Protein 4Z96 (pdb70)

Foldseek 3Di:
DVDDPCLVQKFKEWEAEQVQQFFAFAPARHDPVPGDTDMDIGGQQAFLLVVLVVCCVVVVHDSQFKAKFWFDADPLGYTFTADDDSPPRGVGGDCVVQVNDGVTYIYIGGPPVVCVVVVDGDDDADNPFKAKEWEWEADQVVLGIGGQGIDIDGQQDQQVVCQVSNQVSVPHDSVFDKWKWKCDDQLDTGTQPDRRGGNNVSDPPDHYRTYIYMYTPDPVQVVGPASDVSSSRNCVNFWAWEFEAAQVDPVGPGDIDIDGQAAWLVRVLCRVCVVVVHDSQQKWWFQAAEDVDDGHHTDADVGGHGVNVSCVNYDPVDHHYIYMHGHPDGNVQVVQWDWAWAWEQAQLRDTDIDTFTFGQQAFQLRRQVSVLVPDDRDPPWDSAKWKFWDALQWTQDTDDRRHTPNPDDPDPRIHMYMYHDGRVPDDDDLKDKFKEWEAADDPRRTDDHIDIDIDPWAQVLVVLVVVCVSVVDDDLSVVKWKWKDDDVDIDTDDNPDGTPHPPFAPPPPDGDDTIHMYIHDDD/DVPDDDDD

Structure (mmCIF, N/CA/C/O backbone):
data_4Z96
#
_entry.id   4Z96
#
_cell.length_a   124.044
_cell.length_b   124.044
_cell.length_c   153.014
_cell.angle_alpha   90.00
_cell.angle_beta   90.00
_cell.angle_gamma   120.00
#
_symmetry.space_group_name_H-M   'P 32 2 1'
#
loop_
_entity.id
_entity.type
_entity.pdbx_description
1 polymer 'Ubiquitin carboxyl-terminal hydrolase 7'
2 polymer 'DNA (cytosine-5)-methyltransferase 1'
#
loop_
_atom_site.group_PDB
_atom_site.id
_atom_site.type_symbol
_atom_site.label_atom_id
_atom_site.label_alt_id
_atom_site.label_comp_id
_atom_site.label_asym_id
_atom_site.label_entity_id
_atom_site.label_seq_id
_atom_site.pdbx_PDB_ins_code
_atom_site.Cartn_x
_atom_site.Cartn_y
_atom_site.Cartn_z
_atom_site.occupancy
_atom_site.B_iso_or_equiv
_atom_site.auth_seq_id
_atom_site.auth_comp_id
_atom_site.auth_asym_id
_atom_site.auth_atom_id
_atom_site.pdbx_PDB_model_num
ATOM 1 N N . GLY A 1 2 ? -40.293 -78.598 -35.863 1.00 148.21 555 GLY A N 1
ATOM 2 C CA . GLY A 1 2 ? -39.226 -77.866 -35.200 1.00 147.56 555 GLY A CA 1
ATOM 3 C C . GLY A 1 2 ? -39.592 -77.337 -33.817 1.00 145.84 555 GLY A C 1
ATOM 4 O O . GLY A 1 2 ? -40.455 -77.910 -33.143 1.00 140.05 555 GLY A O 1
ATOM 5 N N . PRO A 1 3 ? -38.918 -76.254 -33.373 1.00 141.16 556 PRO A N 1
ATOM 6 C CA . PRO A 1 3 ? -37.794 -75.656 -34.100 1.00 133.94 556 PRO A CA 1
ATOM 7 C C . PRO A 1 3 ? -36.550 -76.522 -33.929 1.00 138.60 556 PRO A C 1
ATOM 8 O O . PRO A 1 3 ? -35.963 -76.987 -34.919 1.00 141.90 556 PRO A O 1
ATOM 12 N N . LEU A 1 4 ? -36.189 -76.752 -32.670 1.00 140.99 557 LEU A N 1
ATOM 13 C CA . LEU A 1 4 ? -35.127 -77.668 -32.286 1.00 128.24 557 LEU A CA 1
ATOM 14 C C . LEU A 1 4 ? -35.436 -79.117 -32.685 1.00 125.33 557 LEU A C 1
ATOM 15 O O . LEU A 1 4 ? -36.521 -79.643 -32.392 1.00 123.68 557 LEU A O 1
ATOM 20 N N . GLY A 1 5 ? -34.467 -79.745 -33.355 1.00 119.44 558 GLY A N 1
ATOM 21 C CA . GLY A 1 5 ? -34.613 -81.089 -33.897 1.00 115.21 558 GLY A CA 1
ATOM 22 C C . GLY A 1 5 ? -34.291 -82.188 -32.899 1.00 108.12 558 GLY A C 1
ATOM 23 O O . GLY A 1 5 ? -33.476 -81.998 -31.988 1.00 100.16 558 GLY A O 1
ATOM 24 N N . SER A 1 6 ? -34.929 -83.344 -33.083 1.00 103.26 559 SER A N 1
ATOM 25 C CA . SER A 1 6 ? -34.889 -84.418 -32.095 1.00 101.90 559 SER A CA 1
ATOM 26 C C . SER A 1 6 ? -33.478 -84.935 -31.810 1.00 103.69 559 SER A C 1
ATOM 27 O O . SER A 1 6 ? -33.176 -85.356 -30.690 1.00 104.95 559 SER A O 1
ATOM 30 N N . GLU A 1 7 ? -32.615 -84.904 -32.819 1.00 103.72 560 GLU A N 1
ATOM 31 C CA . GLU A 1 7 ? -31.262 -85.424 -32.656 1.00 99.67 560 GLU A CA 1
ATOM 32 C C . GLU A 1 7 ? -30.254 -84.327 -32.305 1.00 94.80 560 GLU A C 1
ATOM 33 O O . GLU A 1 7 ? -29.057 -84.595 -32.242 1.00 90.48 560 GLU A O 1
ATOM 39 N N . ALA A 1 8 ? -30.731 -83.106 -32.061 1.00 95.32 561 ALA A N 1
ATOM 40 C CA . ALA A 1 8 ? -29.840 -81.963 -31.830 1.00 89.14 561 ALA A CA 1
ATOM 41 C C . ALA A 1 8 ? -28.947 -82.139 -30.608 1.00 99.26 561 ALA A C 1
ATOM 42 O O . ALA A 1 8 ? -27.817 -81.647 -30.586 1.00 96.86 561 ALA A O 1
ATOM 44 N N . HIS A 1 9 ? -29.455 -82.828 -29.586 1.00 102.70 562 HIS A N 1
ATOM 45 C CA . HIS A 1 9 ? -28.687 -83.015 -28.358 1.00 94.23 562 HIS A CA 1
ATOM 46 C C . HIS A 1 9 ? -27.457 -83.891 -28.595 1.00 97.29 562 HIS A C 1
ATOM 47 O O . HIS A 1 9 ? -26.491 -83.840 -27.831 1.00 103.03 562 HIS A O 1
ATOM 54 N N . LEU A 1 10 ? -27.490 -84.694 -29.654 1.00 93.98 563 LEU A N 1
ATOM 55 C CA . LEU A 1 10 ? -26.390 -85.604 -29.949 1.00 96.61 563 LEU A CA 1
ATOM 56 C C . LEU A 1 10 ? -25.146 -84.857 -30.373 1.00 102.48 563 LEU A C 1
ATOM 57 O O . LEU A 1 10 ? -24.069 -85.443 -30.494 1.00 111.18 563 LEU A O 1
ATOM 62 N N . TYR A 1 11 ? -25.306 -83.564 -30.617 1.00 100.62 564 TYR A N 1
ATOM 63 C CA . TYR A 1 11 ? -24.287 -82.796 -31.304 1.00 91.21 564 TYR A CA 1
ATOM 64 C C . TYR A 1 11 ? -23.660 -81.749 -30.402 1.00 82.56 564 TYR A C 1
ATOM 65 O O . TYR A 1 11 ? -24.326 -81.209 -29.524 1.00 80.76 564 TYR A O 1
ATOM 74 N N . MET A 1 12 ? -22.377 -81.472 -30.622 1.00 73.78 565 MET A N 1
ATOM 75 C CA . MET A 1 12 ? -21.693 -80.389 -29.913 1.00 86.87 565 MET A CA 1
ATOM 76 C C . MET A 1 12 ? -21.037 -79.524 -30.959 1.00 81.47 565 MET A C 1
ATOM 77 O O . MET A 1 12 ? -20.989 -79.899 -32.130 1.00 93.88 565 MET A O 1
ATOM 82 N N . GLN A 1 13 ? -20.533 -78.368 -30.547 1.00 80.11 566 GLN A N 1
ATOM 83 C CA . GLN A 1 13 ? -19.898 -77.451 -31.494 1.00 77.46 566 GLN A CA 1
ATOM 84 C C . GLN A 1 13 ? -18.394 -77.279 -31.265 1.00 74.06 566 GLN A C 1
ATOM 85 O O . GLN A 1 13 ? -17.917 -77.116 -30.145 1.00 77.35 566 GLN A O 1
ATOM 91 N N . VAL A 1 14 ? -17.630 -77.344 -32.333 1.00 62.98 567 VAL A N 1
ATOM 92 C CA . VAL A 1 14 ? -16.201 -77.221 -32.163 1.00 72.73 567 VAL A CA 1
ATOM 93 C C . VAL A 1 14 ? -15.707 -76.081 -32.998 1.00 74.68 567 VAL A C 1
ATOM 94 O O . VAL A 1 14 ? -15.870 -76.064 -34.217 1.00 82.68 567 VAL A O 1
ATOM 98 N N . GLN A 1 15 ? -15.144 -75.097 -32.319 1.00 71.88 568 GLN A N 1
ATOM 99 C CA . GLN A 1 15 ? -14.668 -73.904 -32.994 1.00 76.79 568 GLN A CA 1
ATOM 100 C C . GLN A 1 15 ? -13.177 -74.061 -33.269 1.00 69.62 568 GLN A C 1
ATOM 101 O O . GLN A 1 15 ? -12.354 -74.124 -32.353 1.00 71.97 568 GLN A O 1
ATOM 107 N N . ILE A 1 16 ? -12.830 -74.198 -34.536 1.00 61.30 569 ILE A N 1
ATOM 108 C CA . ILE A 1 16 ? -11.425 -74.257 -34.892 1.00 70.81 569 ILE A CA 1
ATOM 109 C C . ILE A 1 16 ? -10.899 -72.844 -35.097 1.00 72.35 569 ILE A C 1
ATOM 110 O O . ILE A 1 16 ? -11.604 -72.003 -35.660 1.00 83.20 569 ILE A O 1
ATOM 115 N N . VAL A 1 17 ? -9.693 -72.568 -34.598 1.00 65.04 570 VAL A N 1
ATOM 116 C CA . VAL A 1 17 ? -9.066 -71.259 -34.795 1.00 78.52 570 VAL A CA 1
ATOM 117 C C . VAL A 1 17 ? -7.647 -71.408 -35.339 1.00 72.64 570 VAL A C 1
ATOM 118 O O . VAL A 1 17 ? -6.796 -72.039 -34.709 1.00 69.51 570 VAL A O 1
ATOM 122 N N . ALA A 1 18 ? -7.405 -70.847 -36.525 1.00 68.28 571 ALA A N 1
ATOM 123 C CA . ALA A 1 18 ? -6.086 -70.964 -37.184 1.00 71.39 571 ALA A CA 1
ATOM 124 C C . ALA A 1 18 ? -5.138 -69.902 -36.659 1.00 74.38 571 ALA A C 1
ATOM 125 O O . ALA A 1 18 ? -5.571 -68.873 -36.108 1.00 71.38 571 ALA A O 1
ATOM 127 N N . GLU A 1 19 ? -3.844 -70.138 -36.838 1.00 75.17 572 GLU A N 1
ATOM 128 C CA . GLU A 1 19 ? -2.852 -69.232 -36.266 1.00 75.81 572 GLU A CA 1
ATOM 129 C C . GLU A 1 19 ? -2.926 -67.788 -36.800 1.00 71.69 572 GLU A C 1
ATOM 130 O O . GLU A 1 19 ? -2.596 -66.847 -36.085 1.00 75.54 572 GLU A O 1
ATOM 136 N N . ASP A 1 20 ? -3.384 -67.590 -38.028 1.00 72.29 573 ASP A N 1
ATOM 137 C CA . ASP A 1 20 ? -3.521 -66.216 -38.534 1.00 67.92 573 ASP A CA 1
ATOM 138 C C . ASP A 1 20 ? -4.441 -65.335 -37.678 1.00 79.09 573 ASP A C 1
ATOM 139 O O . ASP A 1 20 ? -4.354 -64.115 -37.767 1.00 93.60 573 ASP A O 1
ATOM 144 N N . GLN A 1 21 ? -5.309 -65.925 -36.847 1.00 70.61 574 GLN A N 1
ATOM 145 C CA . GLN A 1 21 ? -6.196 -65.101 -36.022 1.00 65.89 574 GLN A CA 1
ATOM 146 C C . GLN A 1 21 ? -5.429 -64.439 -34.892 1.00 71.71 574 GLN A C 1
ATOM 147 O O . GLN A 1 21 ? -5.943 -63.543 -34.206 1.00 69.62 574 GLN A O 1
ATOM 153 N N . PHE A 1 22 ? -4.205 -64.909 -34.691 1.00 79.10 575 PHE A N 1
ATOM 154 C CA . PHE A 1 22 ? -3.380 -64.456 -33.587 1.00 83.98 575 PHE A CA 1
ATOM 155 C C . PHE A 1 22 ? -2.638 -63.213 -33.986 1.00 86.91 575 PHE A C 1
ATOM 156 O O . PHE A 1 22 ? -2.167 -62.479 -33.125 1.00 97.84 575 PHE A O 1
ATOM 164 N N . CYS A 1 23 ? -2.525 -62.986 -35.293 1.00 77.50 576 CYS A N 1
ATOM 165 C CA . CYS A 1 23 ? -1.761 -61.840 -35.796 1.00 90.36 576 CYS A CA 1
ATOM 166 C C . CYS A 1 23 ? -2.513 -60.536 -35.594 1.00 95.59 576 CYS A C 1
ATOM 167 O O . CYS A 1 23 ? -3.708 -60.442 -35.922 1.00 89.96 576 CYS A O 1
ATOM 170 N N . GLY A 1 24 ? -1.800 -59.541 -35.063 1.00 90.30 577 GLY A N 1
ATOM 171 C CA . GLY A 1 24 ? -2.342 -58.212 -34.893 1.00 80.39 577 GLY A CA 1
ATOM 172 C C . GLY A 1 24 ? -3.276 -58.081 -33.704 1.00 81.15 577 GLY A C 1
ATOM 173 O O . GLY A 1 24 ? -3.837 -57.007 -33.459 1.00 94.84 577 GLY A O 1
ATOM 174 N N . HIS A 1 25 ? -3.468 -59.161 -32.960 1.00 68.42 578 HIS A N 1
ATOM 175 C CA . HIS A 1 25 ? -4.200 -59.031 -31.704 1.00 77.25 578 HIS A CA 1
ATOM 176 C C . HIS A 1 25 ? -3.431 -58.079 -30.771 1.00 82.65 578 HIS A C 1
ATOM 177 O O . HIS A 1 25 ? -2.227 -58.221 -30.601 1.00 95.60 578 HIS A O 1
ATOM 184 N N . GLN A 1 26 ? -4.099 -57.094 -30.184 1.00 77.98 579 GLN A N 1
ATOM 185 C CA . GLN A 1 26 ? -3.378 -56.170 -29.288 1.00 84.62 579 GLN A CA 1
ATOM 186 C C . GLN A 1 26 ? -3.531 -56.444 -27.788 1.00 85.73 579 GLN A C 1
ATOM 187 O O . GLN A 1 26 ? -3.021 -55.675 -26.973 1.00 85.74 579 GLN A O 1
ATOM 193 N N . GLY A 1 27 ? -4.226 -57.519 -27.416 1.00 75.29 580 GLY A N 1
ATOM 194 C CA . GLY A 1 27 ? -4.540 -57.743 -26.021 1.00 73.61 580 GLY A CA 1
ATOM 195 C C . GLY A 1 27 ? -3.713 -58.820 -25.367 1.00 75.79 580 GLY A C 1
ATOM 196 O O . GLY A 1 27 ? -2.687 -59.228 -25.901 1.00 68.02 580 GLY A O 1
ATOM 197 N N . ASN A 1 28 ? -4.155 -59.263 -24.192 1.00 82.10 581 ASN A N 1
ATOM 198 C CA . ASN A 1 28 ? -3.597 -60.461 -23.561 1.00 71.49 581 ASN A CA 1
ATOM 199 C C . ASN A 1 28 ? -4.119 -61.730 -24.250 1.00 71.02 581 ASN A C 1
ATOM 200 O O . ASN A 1 28 ? -5.049 -61.663 -25.051 1.00 78.05 581 ASN A O 1
ATOM 205 N N . ASP A 1 29 ? -3.514 -62.879 -23.948 1.00 78.75 582 ASP A N 1
ATOM 206 C CA . ASP A 1 29 ? -3.751 -64.151 -24.673 1.00 71.56 582 ASP A CA 1
ATOM 207 C C . ASP A 1 29 ? -3.578 -63.996 -26.187 1.00 72.52 582 ASP A C 1
ATOM 208 O O . ASP A 1 29 ? -2.972 -63.028 -26.641 1.00 78.00 582 ASP A O 1
ATOM 213 N N . MET A 1 30 ? -4.131 -64.937 -26.956 1.00 71.95 583 MET A N 1
ATOM 214 C CA . MET A 1 30 ? -3.865 -65.022 -28.395 1.00 66.59 583 MET A CA 1
ATOM 215 C C . MET A 1 30 ? -4.781 -64.201 -29.285 1.00 77.58 583 MET A C 1
ATOM 216 O O . MET A 1 30 ? -4.366 -63.730 -30.368 1.00 85.75 583 MET A O 1
ATOM 221 N N . TYR A 1 31 ? -6.024 -64.048 -28.841 1.00 68.21 584 TYR A N 1
ATOM 222 C CA . TYR A 1 31 ? -7.025 -63.363 -29.636 1.00 65.68 584 TYR A CA 1
ATOM 223 C C . TYR A 1 31 ? -8.094 -62.830 -28.755 1.00 65.57 584 TYR A C 1
ATOM 224 O O . TYR A 1 31 ? -8.193 -63.235 -27.622 1.00 72.99 584 TYR A O 1
ATOM 233 N N . ASP A 1 32 ? -8.888 -61.904 -29.272 1.00 76.26 585 ASP A N 1
ATOM 234 C CA . ASP A 1 32 ? -10.054 -61.443 -28.545 1.00 76.59 585 ASP A CA 1
ATOM 235 C C . ASP A 1 32 ? -11.254 -62.310 -28.918 1.00 78.91 585 ASP A C 1
ATOM 236 O O . ASP A 1 32 ? -11.501 -62.570 -30.092 1.00 85.70 585 ASP A O 1
ATOM 241 N N . GLU A 1 33 ? -12.022 -62.744 -27.929 1.00 81.25 586 GLU A N 1
ATOM 242 C CA . GLU A 1 33 ? -13.050 -63.737 -28.222 1.00 79.50 586 GLU A CA 1
ATOM 243 C C . GLU A 1 33 ? -14.159 -63.179 -29.108 1.00 87.09 586 GLU A C 1
ATOM 244 O O . GLU A 1 33 ? -14.799 -63.917 -29.854 1.00 96.83 586 GLU A O 1
ATOM 250 N N . GLU A 1 34 ? -14.366 -61.871 -29.054 1.00 91.20 587 GLU A N 1
ATOM 251 C CA . GLU A 1 34 ? -15.486 -61.274 -29.779 1.00 101.42 587 GLU A CA 1
ATOM 252 C C . GLU A 1 34 ? -15.045 -60.654 -31.098 1.00 96.72 587 GLU A C 1
ATOM 253 O O . GLU A 1 34 ? -15.756 -59.833 -31.678 1.00 100.42 587 GLU A O 1
ATOM 259 N N . LYS A 1 35 ? -13.880 -61.070 -31.586 1.00 90.92 588 LYS A N 1
ATOM 260 C CA . LYS A 1 35 ? -13.438 -60.636 -32.907 1.00 81.42 588 LYS A CA 1
ATOM 261 C C . LYS A 1 35 ? -12.944 -61.815 -33.729 1.00 83.16 588 LYS A C 1
ATOM 262 O O . LYS A 1 35 ? -13.015 -61.774 -34.951 1.00 93.46 588 LYS A O 1
ATOM 268 N N . VAL A 1 36 ? -12.448 -62.860 -33.063 1.00 77.62 589 VAL A N 1
ATOM 269 C CA . VAL A 1 36 ? -11.810 -63.988 -33.757 1.00 70.41 589 VAL A CA 1
ATOM 270 C C . VAL A 1 36 ? -12.759 -64.692 -34.726 1.00 76.00 589 VAL A C 1
ATOM 271 O O . VAL A 1 36 ? -13.933 -64.900 -34.432 1.00 83.77 589 VAL A O 1
ATOM 275 N N . LYS A 1 37 ? -12.247 -65.027 -35.900 1.00 80.13 590 LYS A N 1
ATOM 276 C CA . LYS A 1 37 ? -13.033 -65.734 -36.902 1.00 83.25 590 LYS A CA 1
ATOM 277 C C . LYS A 1 37 ? -12.722 -67.230 -36.801 1.00 80.96 590 LYS A C 1
ATOM 278 O O . LYS A 1 37 ? -11.571 -67.653 -36.938 1.00 79.10 590 LYS A O 1
ATOM 280 N N . TYR A 1 38 ? -13.746 -68.024 -36.517 1.00 76.41 591 TYR A N 1
ATOM 281 C CA . TYR A 1 38 ? -13.579 -69.469 -36.372 1.00 66.70 591 TYR A CA 1
ATOM 282 C C . TYR A 1 38 ? -14.012 -70.236 -37.600 1.00 65.28 591 TYR A C 1
ATOM 283 O O . TYR A 1 38 ? -14.783 -69.740 -38.416 1.00 83.32 591 TYR A O 1
ATOM 292 N N . THR A 1 39 ? -13.544 -71.466 -37.711 1.00 67.97 592 THR A N 1
ATOM 293 C CA . THR A 1 39 ? -14.201 -72.437 -38.568 1.00 70.43 592 THR A CA 1
ATOM 294 C C . THR A 1 39 ? -15.023 -73.332 -37.664 1.00 73.08 592 THR A C 1
ATOM 295 O O . THR A 1 39 ? -14.463 -74.137 -36.912 1.00 75.20 592 THR A O 1
ATOM 299 N N . VAL A 1 40 ? -16.341 -73.192 -37.710 1.00 72.20 593 VAL A N 1
ATOM 300 C CA . VAL A 1 40 ? -17.185 -73.963 -36.802 1.00 78.51 593 VAL A CA 1
ATOM 301 C C . VAL A 1 40 ? -17.567 -75.353 -37.324 1.00 78.42 593 VAL A C 1
ATOM 302 O O . VAL A 1 40 ? -18.078 -75.499 -38.434 1.00 77.17 593 VAL A O 1
ATOM 306 N N . PHE A 1 41 ? -17.334 -76.378 -36.515 1.00 75.56 594 PHE A N 1
ATOM 307 C CA . PHE A 1 41 ? -17.803 -77.715 -36.872 1.00 80.51 594 PHE A CA 1
ATOM 308 C C . PHE A 1 41 ? -18.934 -78.159 -35.954 1.00 79.16 594 PHE A C 1
ATOM 309 O O . PHE A 1 41 ? -18.904 -77.895 -34.752 1.00 85.39 594 PHE A O 1
ATOM 317 N N . LYS A 1 42 ? -19.939 -78.814 -36.524 1.00 74.58 595 LYS A N 1
ATOM 318 C CA . LYS A 1 42 ? -20.970 -79.476 -35.720 1.00 86.11 595 LYS A CA 1
ATOM 319 C C . LYS A 1 42 ? -20.656 -80.971 -35.707 1.00 86.41 595 LYS A C 1
ATOM 320 O O . LYS A 1 42 ? -20.833 -81.668 -36.717 1.00 81.89 595 LYS A O 1
ATOM 326 N N . VAL A 1 43 ? -20.147 -81.457 -34.583 1.00 76.29 596 VAL A N 1
ATOM 327 C CA . VAL A 1 43 ? -19.685 -82.833 -34.527 1.00 84.27 596 VAL A CA 1
ATOM 328 C C . VAL A 1 43 ? -20.546 -83.639 -33.566 1.00 88.44 596 VAL A C 1
ATOM 329 O O . VAL A 1 43 ? -21.221 -83.087 -32.680 1.00 86.79 596 VAL A O 1
ATOM 333 N N . LEU A 1 44 ? -20.556 -84.948 -33.764 1.00 90.32 597 LEU A N 1
ATOM 334 C CA . LEU A 1 44 ? -21.311 -85.802 -32.870 1.00 91.22 597 LEU A CA 1
ATOM 335 C C . LEU A 1 44 ? -20.549 -85.902 -31.567 1.00 87.90 597 LEU A C 1
ATOM 336 O O . LEU A 1 44 ? -19.400 -86.354 -31.545 1.00 75.34 597 LEU A O 1
ATOM 341 N N . LYS A 1 45 ? -21.192 -85.440 -30.498 1.00 92.36 598 LYS A N 1
ATOM 342 C CA . LYS A 1 45 ? -20.735 -85.634 -29.121 1.00 85.14 598 LYS A CA 1
ATOM 343 C C . LYS A 1 45 ? -20.034 -86.969 -28.869 1.00 79.42 598 LYS A C 1
ATOM 344 O O . LYS A 1 45 ? -18.900 -87.000 -28.409 1.00 85.42 598 LYS A O 1
ATOM 350 N N . ASN A 1 46 ? -20.688 -88.075 -29.199 1.00 85.96 599 ASN A N 1
ATOM 351 C CA . ASN A 1 46 ? -20.141 -89.393 -28.852 1.00 95.67 599 ASN A CA 1
ATOM 352 C C . ASN A 1 46 ? -19.069 -89.888 -29.844 1.00 89.09 599 ASN A C 1
ATOM 353 O O . ASN A 1 46 ? -18.502 -90.971 -29.673 1.00 93.70 599 ASN A O 1
ATOM 358 N N . SER A 1 47 ? -18.785 -89.091 -30.870 1.00 84.19 600 SER A N 1
ATOM 359 C CA . SER A 1 47 ? -17.846 -89.503 -31.910 1.00 78.47 600 SER A CA 1
ATOM 360 C C . SER A 1 47 ? -16.426 -89.299 -31.440 1.00 86.40 600 SER A C 1
ATOM 361 O O . SER A 1 47 ? -16.207 -88.699 -30.395 1.00 101.28 600 SER A O 1
ATOM 364 N N . SER A 1 48 ? -15.459 -89.760 -32.225 1.00 83.86 601 SER A N 1
ATOM 365 C CA . SER A 1 48 ? -14.072 -89.808 -31.763 1.00 84.81 601 SER A CA 1
ATOM 366 C C . SER A 1 48 ? -13.145 -88.753 -32.346 1.00 91.07 601 SER A C 1
ATOM 367 O O . SER A 1 48 ? -13.438 -88.130 -33.365 1.00 102.78 601 SER A O 1
ATOM 370 N N . LEU A 1 49 ? -12.004 -88.592 -31.690 1.00 90.46 602 LEU A N 1
ATOM 371 C CA . LEU A 1 49 ? -11.008 -87.616 -32.091 1.00 90.94 602 LEU A CA 1
ATOM 372 C C . LEU A 1 49 ? -10.451 -87.950 -33.464 1.00 91.82 602 LEU A C 1
ATOM 373 O O . LEU A 1 49 ? -10.312 -87.077 -34.317 1.00 84.10 602 LEU A O 1
ATOM 378 N N . ALA A 1 50 ? -10.119 -89.220 -33.670 1.00 90.78 603 ALA A N 1
ATOM 379 C CA . ALA A 1 50 ? -9.552 -89.633 -34.939 1.00 80.71 603 ALA A CA 1
ATOM 380 C C . ALA A 1 50 ? -10.573 -89.362 -36.011 1.00 87.68 603 ALA A C 1
ATOM 381 O O . ALA A 1 50 ? -10.227 -88.901 -37.097 1.00 100.76 603 ALA A O 1
ATOM 383 N N . GLU A 1 51 ? -11.837 -89.640 -35.696 1.00 77.84 604 GLU A N 1
ATOM 384 C CA . GLU A 1 51 ? -12.913 -89.353 -36.629 1.00 87.18 604 GLU A CA 1
ATOM 385 C C . GLU A 1 51 ? -12.856 -87.859 -36.989 1.00 92.92 604 GLU A C 1
ATOM 386 O O . GLU A 1 51 ? -12.730 -87.490 -38.174 1.00 88.08 604 GLU A O 1
ATOM 392 N N . PHE A 1 52 ? -12.911 -87.005 -35.963 1.00 86.16 605 PHE A N 1
ATOM 393 C CA . PHE A 1 52 ? -12.987 -85.567 -36.198 1.00 80.82 605 PHE A CA 1
ATOM 394 C C . PHE A 1 52 ? -11.762 -85.044 -36.949 1.00 84.71 605 PHE A C 1
ATOM 395 O O . PHE A 1 52 ? -11.868 -84.128 -37.769 1.00 92.16 605 PHE A O 1
ATOM 403 N N . VAL A 1 53 ? -10.608 -85.637 -36.680 1.00 69.39 606 VAL A N 1
ATOM 404 C CA . VAL A 1 53 ? -9.377 -85.150 -37.259 1.00 75.71 606 VAL A CA 1
ATOM 405 C C . VAL A 1 53 ? -9.345 -85.417 -38.758 1.00 83.17 606 VAL A C 1
ATOM 406 O O . VAL A 1 53 ? -8.928 -84.546 -39.528 1.00 91.05 606 VAL A O 1
ATOM 410 N N . GLN A 1 54 ? -9.814 -86.586 -39.192 1.00 74.02 607 GLN A N 1
ATOM 411 C CA . GLN A 1 54 ? -9.842 -86.841 -40.630 1.00 82.67 607 GLN A CA 1
ATOM 412 C C . GLN A 1 54 ? -10.842 -85.922 -41.313 1.00 90.61 607 GLN A C 1
ATOM 413 O O . GLN A 1 54 ? -10.528 -85.272 -42.316 1.00 94.37 607 GLN A O 1
ATOM 419 N N . SER A 1 55 ? -12.043 -85.880 -40.749 1.00 86.18 608 SER A N 1
ATOM 420 C CA . SER A 1 55 ? -13.089 -84.995 -41.217 1.00 81.49 608 SER A CA 1
ATOM 421 C C . SER A 1 55 ? -12.546 -83.578 -41.389 1.00 91.29 608 SER A C 1
ATOM 422 O O . SER A 1 55 ? -12.711 -82.961 -42.439 1.00 97.22 608 SER A O 1
ATOM 425 N N . LEU A 1 56 ? -11.867 -83.087 -40.358 1.00 88.73 609 LEU A N 1
ATOM 426 C CA . LEU A 1 56 ? -11.224 -81.783 -40.401 1.00 84.28 609 LEU A CA 1
ATOM 427 C C . LEU A 1 56 ? -10.243 -81.674 -41.542 1.00 81.34 609 LEU A C 1
ATOM 428 O O . LEU A 1 56 ? -10.352 -80.797 -42.390 1.00 86.63 609 LEU A O 1
ATOM 433 N N . SER A 1 57 ? -9.265 -82.570 -41.519 1.00 83.06 610 SER A N 1
ATOM 434 C CA . SER A 1 57 ? -8.234 -82.664 -42.543 1.00 87.32 610 SER A CA 1
ATOM 435 C C . SER A 1 57 ? -8.798 -82.485 -43.958 1.00 94.76 610 SER A C 1
ATOM 436 O O . SER A 1 57 ? -8.265 -81.715 -44.761 1.00 89.06 610 SER A O 1
ATOM 439 N N . GLN A 1 58 ? -9.893 -83.189 -44.239 1.00 95.75 611 GLN A N 1
ATOM 440 C CA . GLN A 1 58 ? -10.523 -83.159 -45.552 1.00 94.11 611 GLN A CA 1
ATOM 441 C C . GLN A 1 58 ? -11.108 -81.780 -45.830 1.00 86.66 611 GLN A C 1
ATOM 442 O O . GLN A 1 58 ? -10.898 -81.207 -46.905 1.00 93.09 611 GLN A O 1
ATOM 448 N N . THR A 1 59 ? -11.843 -81.255 -44.855 1.00 74.60 612 THR A N 1
ATOM 449 C CA . THR A 1 59 ? -12.526 -79.985 -45.019 1.00 75.54 612 THR A CA 1
ATOM 450 C C . THR A 1 59 ? -11.543 -78.831 -45.192 1.00 83.24 612 THR A C 1
ATOM 451 O O . THR A 1 59 ? -11.688 -78.027 -46.113 1.00 90.61 612 THR A O 1
ATOM 455 N N . MET A 1 60 ? -10.537 -78.783 -44.324 1.00 76.87 613 MET A N 1
ATOM 456 C CA . MET A 1 60 ? -9.522 -77.735 -44.330 1.00 79.04 613 MET A CA 1
ATOM 457 C C . MET A 1 60 ? -8.525 -77.823 -45.475 1.00 84.87 613 MET A C 1
ATOM 458 O O . MET A 1 60 ? -7.909 -76.823 -45.829 1.00 104.94 613 MET A O 1
ATOM 463 N N . GLY A 1 61 ? -8.345 -79.008 -46.044 1.00 80.64 614 GLY A N 1
ATOM 464 C CA . GLY A 1 61 ? -7.437 -79.166 -47.169 1.00 81.12 614 GLY A CA 1
ATOM 465 C C . GLY A 1 61 ? -6.025 -79.518 -46.745 1.00 90.36 614 GLY A C 1
ATOM 466 O O . GLY A 1 61 ? -5.059 -79.203 -47.428 1.00 97.35 614 GLY A O 1
ATOM 467 N N . PHE A 1 62 ? -5.907 -80.196 -45.611 1.00 92.91 615 PHE A N 1
ATOM 468 C CA . PHE A 1 62 ? -4.607 -80.590 -45.090 1.00 88.17 615 PHE A CA 1
ATOM 469 C C . PHE A 1 62 ? -4.495 -82.086 -44.907 1.00 86.74 615 PHE A C 1
ATOM 470 O O . PHE A 1 62 ? -5.463 -82.734 -44.519 1.00 98.52 615 PHE A O 1
ATOM 478 N N . PRO A 1 63 ? -3.311 -82.645 -45.178 1.00 90.78 616 PRO A N 1
ATOM 479 C CA . PRO A 1 63 ? -3.014 -84.034 -44.792 1.00 90.67 616 PRO A CA 1
ATOM 480 C C . PRO A 1 63 ? -2.939 -84.087 -43.284 1.00 84.69 616 PRO A C 1
ATOM 481 O O . PRO A 1 63 ? -2.610 -83.068 -42.680 1.00 95.98 616 PRO A O 1
ATOM 485 N N . GLN A 1 64 ? -3.242 -85.222 -42.674 1.00 81.77 617 GLN A N 1
ATOM 486 C CA . GLN A 1 64 ? -3.318 -85.257 -41.219 1.00 93.12 617 GLN A CA 1
ATOM 487 C C . GLN A 1 64 ? -1.925 -85.174 -40.601 1.00 110.04 617 GLN A C 1
ATOM 488 O O . GLN A 1 64 ? -1.756 -84.669 -39.481 1.00 113.93 617 GLN A O 1
ATOM 494 N N . ASP A 1 65 ? -0.924 -85.645 -41.343 1.00 105.69 618 ASP A N 1
ATOM 495 C CA . ASP A 1 65 ? 0.443 -85.612 -40.848 1.00 107.67 618 ASP A CA 1
ATOM 496 C C . ASP A 1 65 ? 1.090 -84.229 -40.992 1.00 100.53 618 ASP A C 1
ATOM 497 O O . ASP A 1 65 ? 2.309 -84.102 -40.880 1.00 117.51 618 ASP A O 1
ATOM 502 N N . GLN A 1 66 ? 0.298 -83.191 -41.237 1.00 86.18 619 GLN A N 1
ATOM 503 C CA . GLN A 1 66 ? 0.841 -81.844 -41.111 1.00 92.38 619 GLN A CA 1
ATOM 504 C C . GLN A 1 66 ? -0.153 -80.870 -40.471 1.00 94.33 619 GLN A C 1
ATOM 505 O O . GLN A 1 66 ? -0.147 -79.674 -40.759 1.00 101.33 619 GLN A O 1
ATOM 511 N N . ILE A 1 67 ? -0.991 -81.393 -39.581 1.00 84.51 620 ILE A N 1
ATOM 512 C CA . ILE A 1 67 ? -1.720 -80.567 -38.635 1.00 84.08 620 ILE A CA 1
ATOM 513 C C . ILE A 1 67 ? -1.573 -81.145 -37.222 1.00 84.30 620 ILE A C 1
ATOM 514 O O . ILE A 1 67 ? -1.292 -82.336 -37.057 1.00 91.84 620 ILE A O 1
ATOM 519 N N . ARG A 1 68 ? -1.721 -80.292 -36.209 1.00 73.70 621 ARG A N 1
ATOM 520 C CA . ARG A 1 68 ? -1.780 -80.750 -34.820 1.00 74.25 621 ARG A CA 1
ATOM 521 C C . ARG A 1 68 ? -2.754 -79.863 -34.106 1.00 77.45 621 ARG A C 1
ATOM 522 O O . ARG A 1 68 ? -2.816 -78.675 -34.376 1.00 87.75 621 ARG A O 1
ATOM 530 N N . LEU A 1 69 ? -3.533 -80.443 -33.207 1.00 77.98 622 LEU A N 1
ATOM 531 C CA . LEU A 1 69 ? -4.576 -79.682 -32.561 1.00 76.02 622 LEU A CA 1
ATOM 532 C C . LEU A 1 69 ? -4.176 -79.426 -31.144 1.00 76.22 622 LEU A C 1
ATOM 533 O O . LEU A 1 69 ? -3.766 -80.330 -30.417 1.00 90.22 622 LEU A O 1
ATOM 538 N N . TRP A 1 70 ? -4.295 -78.168 -30.769 1.00 75.25 623 TRP A N 1
ATOM 539 C CA . TRP A 1 70 ? -3.981 -77.732 -29.433 1.00 81.21 623 TRP A CA 1
ATOM 540 C C . TRP A 1 70 ? -5.244 -77.121 -28.872 1.00 79.54 623 TRP A C 1
ATOM 541 O O . TRP A 1 70 ? -5.601 -76.016 -29.256 1.00 82.88 623 TRP A O 1
ATOM 552 N N . PRO A 1 71 ? -5.963 -77.870 -28.020 1.00 77.06 624 PRO A N 1
ATOM 553 C CA . PRO A 1 71 ? -7.229 -77.369 -27.487 1.00 71.92 624 PRO A CA 1
ATOM 554 C C . PRO A 1 71 ? -6.992 -76.107 -26.680 1.00 71.85 624 PRO A C 1
ATOM 555 O O . P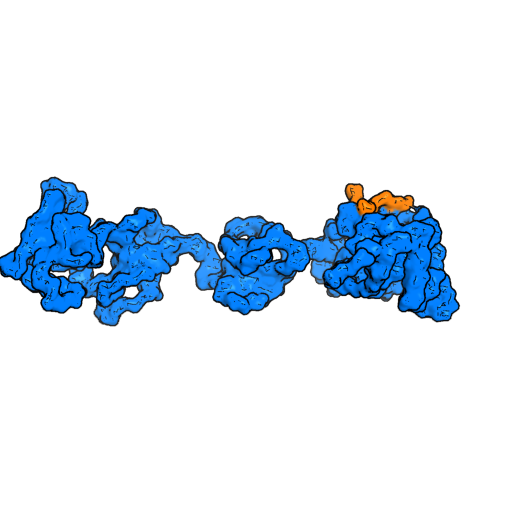RO A 1 71 ? -6.001 -76.034 -25.953 1.00 72.60 624 PRO A O 1
ATOM 559 N N . MET A 1 72 ? -7.861 -75.115 -26.863 1.00 72.21 625 MET A N 1
ATOM 560 C CA . MET A 1 72 ? -7.830 -73.897 -26.072 1.00 66.49 625 MET A CA 1
ATOM 561 C C . MET A 1 72 ? -8.505 -74.182 -24.749 1.00 72.78 625 MET A C 1
ATOM 562 O O . MET A 1 72 ? -9.717 -74.432 -24.672 1.00 87.06 625 MET A O 1
ATOM 567 N N . GLN A 1 73 ? -7.694 -74.133 -23.709 1.00 59.59 626 GLN A N 1
ATOM 568 C CA . GLN A 1 73 ? -8.091 -74.532 -22.384 1.00 70.58 626 GLN A CA 1
ATOM 569 C C . GLN A 1 73 ? -7.941 -73.363 -21.403 1.00 79.86 626 GLN A C 1
ATOM 570 O O . GLN A 1 73 ? -7.002 -72.561 -21.500 1.00 81.29 626 GLN A O 1
ATOM 576 N N . ALA A 1 74 ? -8.892 -73.241 -20.486 1.00 78.20 627 ALA A N 1
ATOM 577 C CA . ALA A 1 74 ? -8.872 -72.129 -19.554 1.00 74.26 627 ALA A CA 1
ATOM 578 C C . ALA A 1 74 ? -7.970 -72.458 -18.389 1.00 79.26 627 ALA A C 1
ATOM 579 O O . ALA A 1 74 ? -7.762 -73.630 -18.082 1.00 96.26 627 ALA A O 1
ATOM 581 N N . ARG A 1 75 ? -7.426 -71.426 -17.752 1.00 73.92 628 ARG A N 1
ATOM 582 C CA . ARG A 1 75 ? -6.540 -71.610 -16.611 1.00 74.25 628 ARG A CA 1
ATOM 583 C C . ARG A 1 75 ? -7.186 -70.949 -15.399 1.00 65.81 628 ARG A C 1
ATOM 584 O O . ARG A 1 75 ? -8.170 -70.239 -15.541 1.00 81.15 628 ARG A O 1
ATOM 592 N N . SER A 1 76 ? -6.657 -71.186 -14.208 1.00 67.85 629 SER A N 1
ATOM 593 C CA . SER A 1 76 ? -7.290 -70.662 -12.997 1.00 77.75 629 SER A CA 1
ATOM 594 C C . SER A 1 76 ? -7.267 -69.140 -12.938 1.00 93.86 629 SER A C 1
ATOM 595 O O . SER A 1 76 ? -8.173 -68.524 -12.373 1.00 113.28 629 SER A O 1
ATOM 598 N N . ASN A 1 77 ? -6.236 -68.534 -13.524 1.00 82.70 630 ASN A N 1
ATOM 599 C CA . ASN A 1 77 ? -6.085 -67.088 -13.464 1.00 87.65 630 ASN A CA 1
ATOM 600 C C . ASN A 1 77 ? -6.913 -66.379 -14.534 1.00 83.78 630 ASN A C 1
ATOM 601 O O . ASN A 1 77 ? -6.774 -65.177 -14.761 1.00 83.88 630 ASN A O 1
ATOM 606 N N . GLY A 1 78 ? -7.745 -67.147 -15.219 1.00 78.34 631 GLY A N 1
ATOM 607 C CA . GLY A 1 78 ? -8.703 -66.588 -16.140 1.00 66.74 631 GLY A CA 1
ATOM 608 C C . GLY A 1 78 ? -8.225 -66.505 -17.562 1.00 74.75 631 GLY A C 1
ATOM 609 O O . GLY A 1 78 ? -8.996 -66.140 -18.445 1.00 97.51 631 GLY A O 1
ATOM 610 N N . THR A 1 79 ? -6.964 -66.839 -17.797 1.00 65.85 632 THR A N 1
ATOM 611 C CA . THR A 1 79 ? -6.436 -66.757 -19.153 1.00 67.19 632 THR A CA 1
ATOM 612 C C . THR A 1 79 ? -6.831 -68.010 -19.934 1.00 74.40 632 THR A C 1
ATOM 613 O O . THR A 1 79 ? -7.253 -69.010 -19.341 1.00 67.50 632 THR A O 1
ATOM 617 N N . LYS A 1 80 ? -6.724 -67.929 -21.263 1.00 74.48 633 LYS A N 1
ATOM 618 C CA . LYS A 1 80 ? -7.039 -69.046 -22.138 1.00 69.38 633 LYS A CA 1
ATOM 619 C C . LYS A 1 80 ? -5.883 -69.226 -23.113 1.00 66.03 633 LYS A C 1
ATOM 620 O O . LYS A 1 80 ? -5.548 -68.301 -23.838 1.00 76.78 633 LYS A O 1
ATOM 626 N N . ARG A 1 81 ? -5.262 -70.409 -23.087 1.00 57.79 634 ARG A N 1
ATOM 627 C CA . ARG A 1 81 ? -4.097 -70.732 -23.921 1.00 62.58 634 ARG A CA 1
ATOM 628 C C . ARG A 1 81 ? -4.197 -72.131 -24.541 1.00 65.60 634 ARG A C 1
ATOM 629 O O . ARG A 1 81 ? -4.904 -73.004 -24.026 1.00 57.47 634 ARG A O 1
ATOM 637 N N . PRO A 1 82 ? -3.484 -72.358 -25.649 1.00 66.46 635 PRO A N 1
ATOM 638 C CA . PRO A 1 82 ? -3.470 -73.723 -26.179 1.00 53.50 635 PRO A CA 1
ATOM 639 C C . PRO A 1 82 ? -2.848 -74.718 -25.230 1.00 65.46 635 PRO A C 1
ATOM 640 O O . PRO A 1 82 ? -1.984 -74.381 -24.428 1.00 82.41 635 PRO A O 1
ATOM 644 N N . ALA A 1 83 ? -3.309 -75.953 -25.300 1.00 75.16 636 ALA A N 1
ATOM 645 C CA . ALA A 1 83 ? -2.771 -76.979 -24.422 1.00 71.96 636 ALA A CA 1
ATOM 646 C C . ALA A 1 83 ? -2.482 -78.221 -25.234 1.00 73.74 636 ALA A C 1
ATOM 647 O O . ALA A 1 83 ? -2.996 -78.375 -26.335 1.00 76.68 636 ALA A O 1
ATOM 649 N N . MET A 1 84 ? -1.635 -79.090 -24.702 1.00 79.54 637 MET A N 1
ATOM 650 C CA . MET A 1 84 ? -1.268 -80.297 -25.417 1.00 87.13 637 MET A CA 1
ATOM 651 C C . MET A 1 84 ? -2.486 -81.221 -25.426 1.00 89.92 637 MET A C 1
ATOM 652 O O . MET A 1 84 ? -3.146 -81.399 -24.405 1.00 86.20 637 MET A O 1
ATOM 657 N N . LEU A 1 85 ? -2.823 -81.739 -26.601 1.00 87.12 638 LEU A N 1
ATOM 658 C CA . LEU A 1 85 ? -3.646 -82.934 -26.696 1.00 97.39 638 LEU A CA 1
ATOM 659 C C . LEU A 1 85 ? -3.017 -83.872 -27.710 1.00 117.71 638 LEU A C 1
ATOM 660 O O . LEU A 1 85 ? -2.708 -83.462 -28.841 1.00 123.63 638 LEU A O 1
ATOM 665 N N . ASP A 1 86 ? -2.821 -85.122 -27.289 1.00 118.36 639 ASP A N 1
ATOM 666 C CA . ASP A 1 86 ? -2.159 -86.144 -28.098 1.00 120.97 639 ASP A CA 1
ATOM 667 C C . ASP A 1 86 ? -3.168 -86.792 -29.047 1.00 126.38 639 ASP A C 1
ATOM 668 O O . ASP A 1 86 ? -4.010 -87.591 -28.620 1.00 126.46 639 ASP A O 1
ATOM 673 N N . ASN A 1 87 ? -3.046 -86.463 -30.338 1.00 129.30 640 ASN A N 1
ATOM 674 C CA . ASN A 1 87 ? -4.017 -86.867 -31.360 1.00 126.35 640 ASN A CA 1
ATOM 675 C C . ASN A 1 87 ? -4.059 -88.382 -31.565 1.00 126.45 640 ASN A C 1
ATOM 676 O O . ASN A 1 87 ? -4.957 -88.887 -32.254 1.00 125.96 640 ASN A O 1
ATOM 681 N N . GLU A 1 88 ? -3.108 -89.096 -30.951 1.00 132.90 641 GLU A N 1
ATOM 682 C CA . GLU A 1 88 ? -2.975 -90.556 -31.095 1.00 123.94 641 GLU A CA 1
ATOM 683 C C . GLU A 1 88 ? -3.391 -91.347 -29.843 1.00 127.19 641 GLU A C 1
ATOM 684 O O . GLU A 1 88 ? -4.165 -92.305 -29.939 1.00 135.06 641 GLU A O 1
ATOM 686 N N . ALA A 1 89 ? -2.867 -90.970 -28.676 1.00 125.07 642 ALA A N 1
ATOM 687 C CA . ALA A 1 89 ? -3.248 -91.634 -27.423 1.00 121.53 642 ALA A CA 1
ATOM 688 C C . ALA A 1 89 ? -4.718 -91.381 -27.090 1.00 128.77 642 ALA A C 1
ATOM 689 O O . ALA A 1 89 ? -5.471 -92.309 -26.751 1.00 127.64 642 ALA A O 1
ATOM 691 N N . ASP A 1 90 ? -5.115 -90.115 -27.206 1.00 125.00 643 ASP A N 1
ATOM 692 C CA . ASP A 1 90 ? -6.459 -89.688 -26.847 1.00 119.33 643 ASP A CA 1
ATOM 693 C C . ASP A 1 90 ? -7.430 -89.774 -28.042 1.00 110.69 643 ASP A C 1
ATOM 694 O O . ASP A 1 90 ? -8.605 -89.409 -27.925 1.00 109.20 643 ASP A O 1
ATOM 699 N N . GLY A 1 91 ? -6.945 -90.278 -29.178 1.00 100.59 644 GLY A N 1
ATOM 700 C CA . GLY A 1 91 ? -7.764 -90.418 -30.377 1.00 102.26 644 GLY A CA 1
ATOM 701 C C . GLY A 1 91 ? -8.909 -91.434 -30.314 1.00 109.54 644 GLY A C 1
ATOM 702 O O . GLY A 1 91 ? -9.936 -91.274 -30.992 1.00 94.15 644 GLY A O 1
ATOM 703 N N . ASN A 1 92 ? -8.730 -92.491 -29.518 1.00 125.90 645 ASN A N 1
ATOM 704 C CA . ASN A 1 92 ? -9.765 -93.513 -29.331 1.00 126.37 645 ASN A CA 1
ATOM 705 C C . ASN A 1 92 ? -10.995 -92.904 -28.654 1.00 122.80 645 ASN A C 1
ATOM 706 O O . ASN A 1 92 ? -12.128 -93.359 -28.865 1.00 116.73 645 ASN A O 1
ATOM 708 N N . LYS A 1 93 ? -10.739 -91.851 -27.869 1.00 120.03 646 LYS A N 1
ATOM 709 C CA . LYS A 1 93 ? -11.717 -91.214 -26.984 1.00 105.92 646 LYS A CA 1
ATOM 710 C C . LYS A 1 93 ? -12.689 -90.332 -27.745 1.00 99.62 646 LYS A C 1
ATOM 711 O O . LYS A 1 93 ? -12.435 -89.975 -28.890 1.00 103.80 646 LYS A O 1
ATOM 713 N N . THR A 1 94 ? -13.799 -89.976 -27.102 1.00 100.62 647 THR A N 1
ATOM 714 C CA . THR A 1 94 ? -14.857 -89.211 -27.765 1.00 93.87 647 THR A CA 1
ATOM 715 C C . THR A 1 94 ? -14.749 -87.713 -27.516 1.00 94.68 647 THR A C 1
ATOM 716 O O . THR A 1 94 ? -14.080 -87.280 -26.583 1.00 98.25 647 THR A O 1
ATOM 720 N N . MET A 1 95 ? -15.433 -86.922 -28.335 1.00 94.78 648 MET A N 1
ATOM 721 C CA . MET A 1 95 ? -15.255 -85.478 -28.288 1.00 94.58 648 MET A CA 1
ATOM 722 C C . MET A 1 95 ? -15.768 -84.838 -26.986 1.00 100.02 648 MET A C 1
ATOM 723 O O . MET A 1 95 ? -15.123 -83.920 -26.486 1.00 104.84 648 MET A O 1
ATOM 728 N N . ILE A 1 96 ? -16.880 -85.304 -26.408 1.00 102.13 649 ILE A N 1
ATOM 729 C CA . ILE A 1 96 ? -17.344 -84.669 -25.157 1.00 100.49 649 ILE A CA 1
ATOM 730 C C . ILE A 1 96 ? -16.419 -84.956 -24.004 1.00 93.71 649 ILE A C 1
ATOM 731 O O . ILE A 1 96 ? -16.220 -84.113 -23.134 1.00 97.66 649 ILE A O 1
ATOM 736 N N . GLU A 1 97 ? -15.909 -86.177 -23.967 1.00 88.21 650 GLU A N 1
ATOM 737 C CA . GLU A 1 97 ? -14.908 -86.534 -22.977 1.00 92.84 650 GLU A CA 1
ATOM 738 C C . GLU A 1 97 ? -13.703 -85.593 -23.063 1.00 90.87 650 GLU A C 1
ATOM 739 O O . GLU A 1 97 ? -13.385 -84.907 -22.099 1.00 89.45 650 GLU A O 1
ATOM 745 N N . LEU A 1 98 ? -13.061 -85.534 -24.227 1.00 83.98 651 LEU A N 1
ATOM 746 C CA . LEU A 1 98 ? -11.912 -84.659 -24.412 1.00 82.22 651 LEU A CA 1
ATOM 747 C C . LEU A 1 98 ? -12.251 -83.200 -24.083 1.00 92.49 651 LEU A C 1
ATOM 748 O O . LEU A 1 98 ? -11.444 -82.471 -23.507 1.00 90.76 651 LEU A O 1
ATOM 753 N N . SER A 1 99 ? -13.457 -82.787 -24.453 1.00 93.90 652 SER A N 1
ATOM 754 C CA . SER A 1 99 ? -13.938 -81.428 -24.220 1.00 86.61 652 SER A CA 1
ATOM 755 C C . SER A 1 99 ? -14.134 -81.057 -22.748 1.00 90.99 652 SER A C 1
ATOM 756 O O . SER A 1 99 ? -14.240 -79.879 -22.408 1.00 97.43 652 SER A O 1
ATOM 759 N N . ASP A 1 100 ? -14.176 -82.069 -21.887 1.00 80.82 653 ASP A N 1
ATOM 760 C CA . ASP A 1 100 ? -14.638 -81.916 -20.514 1.00 88.96 653 ASP A CA 1
ATOM 761 C C . ASP A 1 100 ? -15.989 -81.216 -20.506 1.00 95.93 653 ASP A C 1
ATOM 762 O O . ASP A 1 100 ? -16.218 -80.288 -19.736 1.00 108.67 653 ASP A O 1
ATOM 767 N N . ASN A 1 101 ? -16.867 -81.663 -21.393 1.00 100.70 654 ASN A N 1
ATOM 768 C CA . ASN A 1 101 ? -18.216 -81.112 -21.551 1.00 106.64 654 ASN A CA 1
ATOM 769 C C . ASN A 1 101 ? -18.337 -79.636 -21.917 1.00 108.85 654 ASN A C 1
ATOM 770 O O . ASN A 1 101 ? -19.424 -79.067 -21.811 1.00 107.44 654 ASN A O 1
ATOM 775 N N . GLU A 1 102 ? -17.227 -79.033 -22.339 1.00 101.24 655 GLU A N 1
ATOM 776 C CA . GLU A 1 102 ? -17.243 -77.725 -22.969 1.00 94.76 655 GLU A CA 1
ATOM 777 C C . GLU A 1 102 ? -18.121 -77.782 -24.225 1.00 88.95 655 GLU A C 1
ATOM 778 O O . GLU A 1 102 ? -17.912 -78.624 -25.103 1.00 80.55 655 GLU A O 1
ATOM 784 N N . ASN A 1 103 ? -19.108 -76.898 -24.308 1.00 86.60 656 ASN A N 1
ATOM 785 C CA . ASN A 1 103 ? -19.832 -76.689 -25.556 1.00 79.30 656 ASN A CA 1
ATOM 786 C C . ASN A 1 103 ? -20.149 -75.201 -25.667 1.00 93.70 656 ASN A C 1
ATOM 787 O O . ASN A 1 103 ? -21.043 -74.698 -24.980 1.00 108.64 656 ASN A O 1
ATOM 792 N N . PRO A 1 104 ? -19.424 -74.490 -26.544 1.00 88.15 657 PRO A N 1
ATOM 793 C CA . PRO A 1 104 ? -18.545 -75.074 -27.553 1.00 78.88 657 PRO A CA 1
ATOM 794 C C . PRO A 1 104 ? -17.120 -75.265 -27.083 1.00 83.00 657 PRO A C 1
ATOM 795 O O . PRO A 1 104 ? -16.714 -74.668 -26.088 1.00 93.83 657 PRO A O 1
ATOM 799 N N . TRP A 1 105 ? -16.387 -76.085 -27.831 1.00 79.34 658 TRP A N 1
ATOM 800 C CA . TRP A 1 105 ? -14.981 -76.368 -27.614 1.00 71.80 658 TRP A CA 1
ATOM 801 C C . TRP A 1 105 ? -14.158 -75.686 -28.682 1.00 84.01 658 TRP A C 1
ATOM 802 O O . TRP A 1 105 ? -14.437 -75.815 -29.880 1.00 90.63 658 TRP A O 1
ATOM 813 N N . THR A 1 106 ? -13.131 -74.966 -28.264 1.00 84.35 659 THR A N 1
ATOM 814 C CA . THR A 1 106 ? -12.292 -74.293 -29.237 1.00 62.55 659 THR A CA 1
ATOM 815 C C . THR A 1 106 ? -10.921 -74.922 -29.303 1.00 73.82 659 THR A C 1
ATOM 816 O O . THR A 1 106 ? -10.315 -75.235 -28.282 1.00 84.41 659 THR A O 1
ATOM 820 N N . ILE A 1 107 ? -10.443 -75.130 -30.520 1.00 72.73 660 ILE A N 1
ATOM 821 C CA . ILE A 1 107 ? -9.171 -75.778 -30.716 1.00 73.53 660 ILE A CA 1
ATOM 822 C C . ILE A 1 107 ? -8.240 -74.958 -31.617 1.00 81.50 660 ILE A C 1
ATOM 823 O O . ILE A 1 107 ? -8.643 -74.481 -32.681 1.00 89.53 660 ILE A O 1
ATOM 828 N N . PHE A 1 108 ? -6.993 -74.798 -31.193 1.00 73.68 661 PHE A N 1
ATOM 829 C CA . PHE A 1 108 ? -5.980 -74.189 -32.049 1.00 76.01 661 PHE A CA 1
ATOM 830 C C . PHE A 1 108 ? -5.464 -75.218 -33.034 1.00 74.20 661 PHE A C 1
ATOM 831 O O . PHE A 1 108 ? -4.813 -76.169 -32.642 1.00 73.54 661 PHE A O 1
ATOM 839 N N . LEU A 1 109 ? -5.787 -75.038 -34.307 1.00 76.72 662 LEU A N 1
ATOM 840 C CA . LEU A 1 109 ? -5.268 -75.890 -35.362 1.00 70.59 662 LEU A CA 1
ATOM 841 C C . LEU A 1 109 ? -3.948 -75.337 -35.825 1.00 72.59 662 LEU A C 1
ATOM 842 O O . LEU A 1 109 ? -3.929 -74.312 -36.484 1.00 88.29 662 LEU A O 1
ATOM 847 N N . GLU A 1 110 ? -2.855 -76.009 -35.469 1.00 74.08 663 GLU A N 1
ATOM 848 C CA . GLU A 1 110 ? -1.529 -75.727 -36.019 1.00 61.03 663 GLU A CA 1
ATOM 849 C C . GLU A 1 110 ? -1.322 -76.479 -37.341 1.00 78.65 663 GLU A C 1
ATOM 850 O O . GLU A 1 110 ? -1.803 -77.596 -37.514 1.00 90.29 663 GLU A O 1
ATOM 856 N N . THR A 1 111 ? -0.565 -75.852 -38.240 1.00 87.23 664 THR A N 1
ATOM 857 C CA . THR A 1 111 ? -0.402 -76.216 -39.645 1.00 80.47 664 THR A CA 1
ATOM 858 C C . THR A 1 111 ? 1.068 -76.038 -40.038 1.00 97.52 664 THR A C 1
ATOM 859 O O . THR A 1 111 ? 1.780 -75.296 -39.361 1.00 110.36 664 THR A O 1
ATOM 863 N N . VAL A 1 112 ? 1.540 -76.706 -41.095 1.00 91.62 665 VAL A N 1
ATOM 864 C CA . VAL A 1 112 ? 2.896 -76.458 -41.606 1.00 91.45 665 VAL A CA 1
ATOM 865 C C . VAL A 1 112 ? 2.984 -75.168 -42.402 1.00 96.96 665 VAL A C 1
ATOM 866 O O . VAL A 1 112 ? 2.042 -74.820 -43.118 1.00 91.54 665 VAL A O 1
ATOM 870 N N . ASP A 1 113 ? 4.122 -74.475 -42.272 1.00 108.34 666 ASP A N 1
ATOM 871 C CA . ASP A 1 113 ? 4.409 -73.229 -43.005 1.00 108.76 666 ASP A CA 1
ATOM 872 C C . ASP A 1 113 ? 4.180 -73.432 -44.486 1.00 127.76 666 ASP A C 1
ATOM 873 O O . ASP A 1 113 ? 5.035 -74.010 -45.158 1.00 152.91 666 ASP A O 1
ATOM 875 N N . PRO A 1 114 ? 3.047 -72.932 -45.013 1.00 120.93 667 PRO A N 1
ATOM 876 C CA . PRO A 1 114 ? 2.514 -73.384 -46.311 1.00 124.14 667 PRO A CA 1
ATOM 877 C C . PRO A 1 114 ? 3.538 -73.330 -47.457 1.00 135.86 667 PRO A C 1
ATOM 878 O O . PRO A 1 114 ? 3.297 -73.909 -48.514 1.00 132.36 667 PRO A O 1
ATOM 882 N N . GLU A 1 115 ? 4.661 -72.650 -47.227 1.00 139.49 668 GLU A N 1
ATOM 883 C CA . GLU A 1 115 ? 5.823 -72.703 -48.109 1.00 142.40 668 GLU A CA 1
ATOM 884 C C . GLU A 1 115 ? 6.431 -74.105 -48.105 1.00 147.83 668 GLU A C 1
ATOM 885 O O . GLU A 1 115 ? 6.514 -74.762 -49.147 1.00 158.14 668 GLU A O 1
ATOM 887 N N . LEU A 1 116 ? 6.848 -74.569 -46.930 1.00 147.31 669 LEU A N 1
ATOM 888 C CA . LEU A 1 116 ? 7.398 -75.916 -46.808 1.00 147.56 669 LEU A CA 1
ATOM 889 C C . LEU A 1 116 ? 6.310 -76.989 -46.944 1.00 153.79 669 LEU A C 1
ATOM 890 O O . LEU A 1 116 ? 6.614 -78.176 -46.934 1.00 158.39 669 LEU A O 1
ATOM 892 N N . ALA A 1 117 ? 5.051 -76.568 -47.083 1.00 148.13 670 ALA A N 1
ATOM 893 C CA . ALA A 1 117 ? 3.925 -77.499 -47.225 1.00 149.53 670 ALA A CA 1
ATOM 894 C C . ALA A 1 117 ? 3.828 -78.107 -48.620 1.00 160.78 670 ALA A C 1
ATOM 895 O O . ALA A 1 117 ? 3.403 -79.257 -48.774 1.00 163.79 670 ALA A O 1
ATOM 897 N N . ALA A 1 118 ? 4.190 -77.323 -49.633 1.00 166.87 671 ALA A N 1
ATOM 898 C CA . ALA A 1 118 ? 4.218 -77.812 -51.006 1.00 168.24 671 ALA A CA 1
ATOM 899 C C . ALA A 1 118 ? 5.293 -78.885 -51.123 1.00 176.80 671 ALA A C 1
ATOM 900 O O . ALA A 1 118 ? 5.115 -79.898 -51.809 1.00 179.41 671 ALA A O 1
ATOM 902 N N . SER A 1 119 ? 6.402 -78.654 -50.420 1.00 177.98 672 SER A N 1
ATOM 903 C CA . SER A 1 119 ? 7.525 -79.587 -50.368 1.00 173.95 672 SER A CA 1
ATOM 904 C C . SER A 1 119 ? 7.116 -80.923 -49.737 1.00 172.81 672 SER A C 1
ATOM 905 O O . SER A 1 119 ? 7.782 -81.941 -49.929 1.00 178.73 672 SER A O 1
ATOM 908 N N . GLY A 1 120 ? 6.015 -80.907 -48.988 1.00 172.17 673 GLY A N 1
ATOM 909 C CA . GLY A 1 120 ? 5.497 -82.099 -48.337 1.00 161.89 673 GLY A CA 1
ATOM 910 C C . GLY A 1 120 ? 6.060 -82.295 -46.943 1.00 147.23 673 GLY A C 1
ATOM 911 O O . GLY A 1 120 ? 6.130 -83.420 -46.449 1.00 130.51 673 GLY A O 1
ATOM 912 N N . ALA A 1 121 ? 6.454 -81.193 -46.306 1.00 154.31 674 ALA A N 1
ATOM 913 C CA . ALA A 1 121 ? 7.128 -81.242 -45.011 1.00 147.68 674 ALA A CA 1
ATOM 914 C C . ALA A 1 121 ? 6.214 -81.739 -43.907 1.00 133.90 674 ALA A C 1
ATOM 915 O O . ALA A 1 121 ? 5.030 -81.388 -43.831 1.00 122.00 674 ALA A O 1
ATOM 917 N N . THR A 1 122 ? 6.790 -82.565 -43.048 1.00 131.10 675 THR A N 1
ATOM 918 C CA . THR A 1 122 ? 6.090 -83.058 -41.882 1.00 122.33 675 THR A CA 1
ATOM 919 C C . THR A 1 122 ? 6.204 -82.042 -40.738 1.00 118.13 675 THR A C 1
ATOM 920 O O . THR A 1 122 ? 7.166 -81.277 -40.659 1.00 118.52 675 THR A O 1
ATOM 924 N N . LEU A 1 123 ? 5.199 -82.007 -39.876 1.00 116.61 676 LEU A N 1
ATOM 925 C CA . LEU A 1 123 ? 5.243 -81.171 -38.682 1.00 105.39 676 LEU A CA 1
ATOM 926 C C . LEU A 1 123 ? 6.280 -81.728 -37.701 1.00 113.80 676 LEU A C 1
ATOM 927 O O . LEU A 1 123 ? 6.274 -82.930 -37.437 1.00 125.06 676 LEU A O 1
ATOM 932 N N . PRO A 1 124 ? 7.172 -80.868 -37.160 1.00 101.54 677 PRO A N 1
ATOM 933 C CA . PRO A 1 124 ? 8.243 -81.317 -36.244 1.00 98.57 677 PRO A CA 1
ATOM 934 C C . PRO A 1 124 ? 7.752 -82.224 -35.101 1.00 104.30 677 PRO A C 1
ATOM 935 O O . PRO A 1 124 ? 6.633 -82.060 -34.612 1.00 111.50 677 PRO A O 1
ATOM 939 N N . LYS A 1 125 ? 8.585 -83.177 -34.694 1.00 107.68 678 LYS A N 1
ATOM 940 C CA . LYS A 1 125 ? 8.264 -84.059 -33.577 1.00 103.82 678 LYS A CA 1
ATOM 941 C C . LYS A 1 125 ? 8.225 -83.245 -32.282 1.00 107.08 678 LYS A C 1
ATOM 942 O O . LYS A 1 125 ? 9.081 -82.383 -32.047 1.00 108.79 678 LYS A O 1
ATOM 944 N N . PHE A 1 126 ? 7.221 -83.510 -31.452 1.00 104.32 679 PHE A N 1
ATOM 945 C CA . PHE A 1 126 ? 7.055 -82.791 -30.196 1.00 93.90 679 PHE A CA 1
ATOM 946 C C . PHE A 1 126 ? 6.941 -83.767 -29.039 1.00 94.01 679 PHE A C 1
ATOM 947 O O . PHE A 1 126 ? 5.977 -84.527 -28.964 1.00 102.36 679 PHE A O 1
ATOM 955 N N . ASP A 1 127 ? 7.918 -83.745 -28.135 1.00 90.04 680 ASP A N 1
ATOM 956 C CA . ASP A 1 127 ? 7.874 -84.618 -26.963 1.00 93.08 680 ASP A CA 1
ATOM 957 C C . ASP A 1 127 ? 7.039 -84.015 -25.840 1.00 95.79 680 ASP A C 1
ATOM 958 O O . ASP A 1 127 ? 7.388 -82.980 -25.292 1.00 100.12 680 ASP A O 1
ATOM 963 N N . LYS A 1 128 ? 5.953 -84.689 -25.485 1.00 103.79 681 LYS A N 1
ATOM 964 C CA . LYS A 1 128 ? 4.978 -84.165 -24.533 1.00 106.99 681 LYS A CA 1
ATOM 965 C C . LYS A 1 128 ? 5.581 -83.783 -23.173 1.00 110.06 681 LYS A C 1
ATOM 966 O O . LYS A 1 128 ? 5.056 -82.918 -22.471 1.00 112.61 681 LYS A O 1
ATOM 968 N N . ASP A 1 129 ? 6.687 -84.416 -22.804 1.00 115.76 682 ASP A N 1
ATOM 969 C CA . ASP A 1 129 ? 7.206 -84.278 -21.444 1.00 120.83 682 ASP A CA 1
ATOM 970 C C . ASP A 1 129 ? 8.453 -83.400 -21.341 1.00 119.33 682 ASP A C 1
ATOM 971 O O . ASP A 1 129 ? 8.740 -82.848 -20.277 1.00 126.07 682 ASP A O 1
ATOM 976 N N . HIS A 1 130 ? 9.186 -83.264 -22.441 1.00 103.62 683 HIS A N 1
ATOM 977 C CA . HIS A 1 130 ? 10.449 -82.543 -22.415 1.00 97.46 683 HIS A CA 1
ATOM 978 C C . HIS A 1 130 ? 10.432 -81.276 -23.280 1.00 95.57 683 HIS A C 1
ATOM 979 O O . HIS A 1 130 ? 11.325 -80.430 -23.187 1.00 92.31 683 HIS A O 1
ATOM 986 N N . ASP A 1 131 ? 9.400 -81.124 -24.098 1.00 93.17 684 ASP A N 1
ATOM 987 C CA . ASP A 1 131 ? 9.280 -79.936 -24.933 1.00 90.10 684 ASP A CA 1
ATOM 988 C C . ASP A 1 131 ? 8.072 -79.091 -24.538 1.00 89.83 684 ASP A C 1
ATOM 989 O O . ASP A 1 131 ? 7.102 -79.588 -23.949 1.00 93.68 684 ASP A O 1
ATOM 994 N N . VAL A 1 132 ? 8.138 -77.809 -24.873 1.00 83.09 685 VAL A N 1
ATOM 995 C CA . VAL A 1 132 ? 7.021 -76.909 -24.654 1.00 85.05 685 VAL A CA 1
ATOM 996 C C . VAL A 1 132 ? 6.761 -76.129 -25.943 1.00 85.09 685 VAL A C 1
ATOM 997 O O . VAL A 1 132 ? 7.700 -75.868 -26.714 1.00 85.41 685 VAL A O 1
ATOM 1001 N N . MET A 1 133 ? 5.500 -75.792 -26.215 1.00 76.30 686 MET A N 1
ATOM 1002 C CA . MET A 1 133 ? 5.228 -74.891 -27.336 1.00 73.47 686 MET A CA 1
ATOM 1003 C C . MET A 1 133 ? 4.989 -73.480 -26.850 1.00 64.41 686 MET A C 1
ATOM 1004 O O . MET A 1 133 ? 3.909 -73.207 -26.340 1.00 71.74 686 MET A O 1
ATOM 1009 N N . LEU A 1 134 ? 5.978 -72.594 -27.004 1.00 68.71 687 LEU A N 1
ATOM 1010 C CA . LEU A 1 134 ? 5.851 -71.186 -26.581 1.00 73.30 687 LEU A CA 1
ATOM 1011 C C . LEU A 1 134 ? 5.364 -70.286 -27.715 1.00 77.54 687 LEU A C 1
ATOM 1012 O O . LEU A 1 134 ? 5.581 -70.568 -28.904 1.00 78.32 687 LEU A O 1
ATOM 1017 N N . PHE A 1 135 ? 4.729 -69.182 -27.346 1.00 67.02 688 PHE A N 1
ATOM 1018 C CA . PHE A 1 135 ? 4.346 -68.195 -28.342 1.00 66.71 688 PHE A CA 1
ATOM 1019 C C . PHE A 1 135 ? 5.103 -66.895 -28.109 1.00 73.82 688 PHE A C 1
ATOM 1020 O O . PHE A 1 135 ? 5.234 -66.433 -26.970 1.00 79.03 688 PHE A O 1
ATOM 1028 N N . LEU A 1 136 ? 5.583 -66.303 -29.199 1.00 69.52 689 LEU A N 1
ATOM 1029 C CA . LEU A 1 136 ? 6.331 -65.062 -29.141 1.00 69.20 689 LEU A CA 1
ATOM 1030 C C . LEU A 1 136 ? 5.487 -63.829 -29.555 1.00 75.68 689 LEU A C 1
ATOM 1031 O O . LEU A 1 136 ? 4.782 -63.831 -30.571 1.00 82.59 689 LEU A O 1
ATOM 1036 N N . LYS A 1 137 ? 5.568 -62.769 -28.767 1.00 73.23 690 LYS A N 1
ATOM 1037 C CA . LYS A 1 137 ? 5.059 -61.475 -29.210 1.00 76.58 690 LYS A CA 1
ATOM 1038 C C . LYS A 1 137 ? 6.184 -60.453 -29.144 1.00 80.23 690 LYS A C 1
ATOM 1039 O O . LYS A 1 137 ? 6.991 -60.462 -28.210 1.00 90.07 690 LYS A O 1
ATOM 1045 N N . MET A 1 138 ? 6.243 -59.563 -30.121 1.00 77.79 691 MET A N 1
ATOM 1046 C CA . MET A 1 138 ? 7.241 -58.497 -30.070 1.00 81.84 691 MET A CA 1
ATOM 1047 C C . MET A 1 138 ? 6.564 -57.168 -29.723 1.00 79.63 691 MET A C 1
ATOM 1048 O O . MET A 1 138 ? 5.588 -56.786 -30.372 1.00 89.49 691 MET A O 1
ATOM 1053 N N . TYR A 1 139 ? 7.053 -56.475 -28.695 1.00 69.17 692 TYR A N 1
ATOM 1054 C CA . TYR A 1 139 ? 6.463 -55.184 -28.343 1.00 76.85 692 TYR A CA 1
ATOM 1055 C C . TYR A 1 139 ? 7.303 -54.040 -28.892 1.00 84.44 692 TYR A C 1
ATOM 1056 O O . TYR A 1 139 ? 8.507 -53.964 -28.647 1.00 85.20 692 TYR A O 1
ATOM 1065 N N . ASP A 1 140 ? 6.639 -53.156 -29.629 1.00 86.30 693 ASP A N 1
ATOM 1066 C CA . ASP A 1 140 ? 7.257 -51.992 -30.254 1.00 92.21 693 ASP A CA 1
ATOM 1067 C C . ASP A 1 140 ? 6.806 -50.661 -29.601 1.00 89.17 693 ASP A C 1
ATOM 1068 O O . ASP A 1 140 ? 5.703 -50.162 -29.857 1.00 89.70 693 ASP A O 1
ATOM 1073 N N . PRO A 1 141 ? 7.665 -50.092 -28.740 1.00 83.36 694 PRO A N 1
ATOM 1074 C CA . PRO A 1 141 ? 7.405 -48.847 -28.019 1.00 81.58 694 PRO A CA 1
ATOM 1075 C C . PRO A 1 141 ? 6.973 -47.679 -28.885 1.00 98.67 694 PRO A C 1
ATOM 1076 O O . PRO A 1 141 ? 6.013 -47.009 -28.507 1.00 96.08 694 PRO A O 1
ATOM 1080 N N . LYS A 1 142 ? 7.654 -47.423 -30.000 1.00 101.72 695 LYS A N 1
ATOM 1081 C CA . LYS A 1 142 ? 7.391 -46.192 -30.750 1.00 107.43 695 LYS A CA 1
ATOM 1082 C C . LYS A 1 142 ? 5.921 -46.163 -31.219 1.00 105.93 695 LYS A C 1
ATOM 1083 O O . LYS A 1 142 ? 5.291 -45.099 -31.229 1.00 109.70 695 LYS A O 1
ATOM 1085 N N . THR A 1 143 ? 5.358 -47.326 -31.550 1.00 94.33 696 THR A N 1
ATOM 1086 C CA . THR A 1 143 ? 3.962 -47.375 -32.006 1.00 100.61 696 THR A CA 1
ATOM 1087 C C . THR A 1 143 ? 2.958 -47.979 -31.010 1.00 101.24 696 THR A C 1
ATOM 1088 O O . THR A 1 143 ? 1.804 -48.193 -31.381 1.00 101.63 696 THR A O 1
ATOM 1092 N N . ARG A 1 144 ? 3.388 -48.239 -29.769 1.00 99.91 697 ARG A N 1
ATOM 1093 C CA . ARG A 1 144 ? 2.543 -48.846 -28.727 1.00 88.78 697 ARG A CA 1
ATOM 1094 C C . ARG A 1 144 ? 1.765 -50.079 -29.243 1.00 84.44 697 ARG A C 1
ATOM 1095 O O . ARG A 1 144 ? 0.591 -50.299 -28.938 1.00 88.83 697 ARG A O 1
ATOM 1103 N N . SER A 1 145 ? 2.440 -50.916 -30.019 1.00 80.05 698 SER A N 1
ATOM 1104 C CA . SER A 1 145 ? 1.753 -52.042 -30.629 1.00 81.77 698 SER A CA 1
ATOM 1105 C C . SER A 1 145 ? 2.437 -53.388 -30.387 1.00 85.32 698 SER A C 1
ATOM 1106 O O . SER A 1 145 ? 3.638 -53.473 -30.100 1.00 88.45 698 SER A O 1
ATOM 1109 N N . LEU A 1 146 ? 1.641 -54.442 -30.494 1.00 85.29 699 LEU A N 1
ATOM 1110 C CA . LEU A 1 146 ? 2.134 -55.798 -30.383 1.00 79.96 699 LEU A CA 1
ATOM 1111 C C . LEU A 1 146 ? 2.150 -56.374 -31.760 1.00 77.78 699 LEU A C 1
ATOM 1112 O O . LEU A 1 146 ? 1.251 -56.125 -32.550 1.00 84.42 699 LEU A O 1
ATOM 1117 N N . ASN A 1 147 ? 3.179 -57.144 -32.051 1.00 76.44 700 ASN A N 1
ATOM 1118 C CA . ASN A 1 147 ? 3.280 -57.786 -33.338 1.00 77.23 700 ASN A CA 1
ATOM 1119 C C . ASN A 1 147 ? 3.597 -59.242 -33.102 1.00 80.08 700 ASN A C 1
ATOM 1120 O O . ASN A 1 147 ? 4.608 -59.576 -32.480 1.00 84.90 700 ASN A O 1
ATOM 1125 N N . TYR A 1 148 ? 2.700 -60.099 -33.571 1.00 74.79 701 TYR A N 1
ATOM 1126 C CA . TYR A 1 148 ? 2.775 -61.519 -33.293 1.00 66.59 701 TYR A CA 1
ATOM 1127 C C . TYR A 1 148 ? 4.017 -62.089 -33.938 1.00 75.77 701 TYR A C 1
ATOM 1128 O O . TYR A 1 148 ? 4.414 -61.649 -35.003 1.00 74.18 701 TYR A O 1
ATOM 1137 N N . CYS A 1 149 ? 4.659 -63.048 -33.285 1.00 86.73 702 CYS A N 1
ATOM 1138 C CA . CYS A 1 149 ? 5.883 -63.601 -33.852 1.00 92.29 702 CYS A CA 1
ATOM 1139 C C . CYS A 1 149 ? 5.798 -65.096 -33.967 1.00 87.12 702 CYS A C 1
ATOM 1140 O O . CYS A 1 149 ? 6.809 -65.775 -34.113 1.00 89.73 702 CYS A O 1
ATOM 1143 N N . GLY A 1 150 ? 4.574 -65.604 -33.903 1.00 84.33 703 GLY A N 1
ATOM 1144 C CA . GLY A 1 150 ? 4.336 -67.017 -3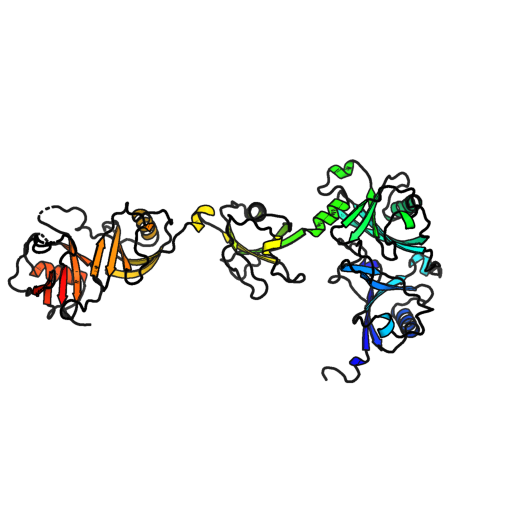4.108 1.00 84.91 703 GLY A CA 1
ATOM 1145 C C . GLY A 1 150 ? 4.640 -67.839 -32.884 1.00 82.42 703 GLY A C 1
ATOM 1146 O O . GLY A 1 150 ? 4.545 -67.368 -31.751 1.00 76.74 703 GLY A O 1
ATOM 1147 N N . HIS A 1 151 ? 5.018 -69.084 -33.110 1.00 85.25 704 HIS A N 1
ATOM 1148 C CA . HIS A 1 151 ? 5.293 -69.961 -31.994 1.00 76.24 704 HIS A CA 1
ATOM 1149 C C . HIS A 1 151 ? 6.516 -70.799 -32.301 1.00 71.31 704 HIS A C 1
ATOM 1150 O O . HIS A 1 151 ? 6.965 -70.846 -33.442 1.00 76.32 704 HIS A O 1
ATOM 1157 N N . ILE A 1 152 ? 7.066 -71.435 -31.274 1.00 62.24 705 ILE A N 1
ATOM 1158 C CA . ILE A 1 152 ? 8.203 -72.311 -31.447 1.00 66.59 705 ILE A CA 1
ATOM 1159 C C . ILE A 1 152 ? 8.013 -73.553 -30.596 1.00 87.66 705 ILE A C 1
ATOM 1160 O O . ILE A 1 152 ? 7.311 -73.525 -29.582 1.00 94.82 705 ILE A O 1
ATOM 1165 N N . TYR A 1 153 ? 8.603 -74.654 -31.043 1.00 90.40 706 TYR A N 1
ATOM 1166 C CA . TYR A 1 153 ? 8.798 -75.818 -30.193 1.00 82.01 706 TYR A CA 1
ATOM 1167 C C . TYR A 1 153 ? 10.182 -75.693 -29.571 1.00 90.13 706 TYR A C 1
ATOM 1168 O O . TYR A 1 153 ? 11.162 -75.452 -30.280 1.00 101.06 706 TYR A O 1
ATOM 1177 N N . THR A 1 154 ? 10.279 -75.844 -28.259 1.00 79.66 707 THR A N 1
ATOM 1178 C CA . THR A 1 154 ? 11.593 -75.903 -27.646 1.00 83.17 707 THR A CA 1
ATOM 1179 C C . THR A 1 154 ? 11.623 -76.894 -26.505 1.00 88.46 707 THR A C 1
ATOM 1180 O O . THR A 1 154 ? 10.627 -77.074 -25.810 1.00 91.93 707 THR A O 1
ATOM 1184 N N . PRO A 1 155 ? 12.767 -77.561 -26.320 1.00 89.61 708 PRO A N 1
ATOM 1185 C CA . PRO A 1 155 ? 12.963 -78.321 -25.089 1.00 87.99 708 PRO A CA 1
ATOM 1186 C C . PRO A 1 155 ? 12.952 -77.380 -23.889 1.00 91.57 708 PRO A C 1
ATOM 1187 O O . PRO A 1 155 ? 13.336 -76.208 -24.005 1.00 94.90 708 PRO A O 1
ATOM 1191 N N . ILE A 1 156 ? 12.517 -77.877 -22.742 1.00 85.54 709 ILE A N 1
ATOM 1192 C CA . ILE A 1 156 ? 12.389 -76.998 -21.600 1.00 84.66 709 ILE A CA 1
ATOM 1193 C C . ILE A 1 156 ? 13.735 -76.837 -20.910 1.00 89.29 709 ILE A C 1
ATOM 1194 O O . ILE A 1 156 ? 13.860 -76.062 -19.963 1.00 101.00 709 ILE A O 1
ATOM 1199 N N . SER A 1 157 ? 14.741 -77.558 -21.404 1.00 85.16 710 SER A N 1
ATOM 1200 C CA . SER A 1 157 ? 16.111 -77.435 -20.905 1.00 80.40 710 SER A CA 1
ATOM 1201 C C . SER A 1 157 ? 16.819 -76.262 -21.572 1.00 86.51 710 SER A C 1
ATOM 1202 O O . SER A 1 157 ? 17.815 -75.741 -21.062 1.00 82.67 710 SER A O 1
ATOM 1205 N N . CYS A 1 158 ? 16.295 -75.851 -22.721 1.00 88.92 711 CYS A N 1
ATOM 1206 C CA . CYS A 1 158 ? 16.906 -74.784 -23.491 1.00 89.74 711 CYS A CA 1
ATOM 1207 C C . CYS A 1 158 ? 17.101 -73.517 -22.667 1.00 94.77 711 CYS A C 1
ATOM 1208 O O . CYS A 1 158 ? 16.153 -72.974 -22.092 1.00 96.54 711 CYS A O 1
ATOM 1211 N N . LYS A 1 159 ? 18.345 -73.065 -22.597 1.00 98.21 712 LYS A N 1
ATOM 1212 C CA . LYS A 1 159 ? 18.639 -71.787 -21.972 1.00 100.54 712 LYS A CA 1
ATOM 1213 C C . LYS A 1 159 ? 18.034 -70.651 -22.803 1.00 91.69 712 LYS A C 1
ATOM 1214 O O . LYS A 1 159 ? 18.145 -70.636 -24.026 1.00 84.27 712 LYS A O 1
ATOM 1220 N N . ILE A 1 160 ? 17.388 -69.709 -22.127 1.00 89.63 713 ILE A N 1
ATOM 1221 C CA . ILE A 1 160 ? 16.644 -68.636 -22.785 1.00 84.23 713 ILE A CA 1
ATOM 1222 C C . ILE A 1 160 ? 17.488 -67.821 -23.769 1.00 89.57 713 ILE A C 1
ATOM 1223 O O . ILE A 1 160 ? 17.013 -67.443 -24.845 1.00 92.29 713 ILE A O 1
ATOM 1228 N N . ARG A 1 161 ? 18.738 -67.560 -23.398 1.00 84.89 714 ARG A N 1
ATOM 1229 C CA . ARG A 1 161 ? 19.718 -66.962 -24.307 1.00 83.04 714 ARG A CA 1
ATOM 1230 C C . ARG A 1 161 ? 19.659 -67.526 -25.737 1.00 87.17 714 ARG A C 1
ATOM 1231 O O . ARG A 1 161 ? 19.773 -66.773 -26.698 1.00 96.21 714 ARG A O 1
ATOM 1239 N N . ASP A 1 162 ? 19.467 -68.840 -25.881 1.00 83.66 715 ASP A N 1
ATOM 1240 C CA . ASP A 1 162 ? 19.457 -69.464 -27.212 1.00 88.81 715 ASP A CA 1
ATOM 1241 C C . ASP A 1 162 ? 18.153 -69.230 -27.988 1.00 95.86 715 ASP A C 1
ATOM 1242 O O . ASP A 1 162 ? 18.053 -69.565 -29.171 1.00 90.37 715 ASP A O 1
ATOM 1247 N N . LEU A 1 163 ? 17.149 -68.664 -27.334 1.00 97.39 716 LEU A N 1
ATOM 1248 C CA . LEU A 1 163 ? 15.926 -68.313 -28.045 1.00 94.79 716 LEU A CA 1
ATOM 1249 C C . LEU A 1 163 ? 16.016 -66.918 -28.667 1.00 97.21 716 LEU A C 1
ATOM 1250 O O . LEU A 1 163 ? 15.221 -66.560 -29.544 1.00 99.35 716 LEU A O 1
ATOM 1255 N N . LEU A 1 164 ? 16.977 -66.130 -28.193 1.00 90.16 717 LEU A N 1
ATOM 1256 C CA . LEU A 1 164 ? 17.166 -64.773 -28.694 1.00 86.96 717 LEU A CA 1
ATOM 1257 C C . LEU A 1 164 ? 17.296 -64.673 -30.225 1.00 91.64 717 LEU A C 1
ATOM 1258 O O . LEU A 1 164 ? 16.687 -63.792 -30.833 1.00 80.64 717 LEU A O 1
ATOM 1263 N N . PRO A 1 165 ? 18.075 -65.571 -30.862 1.00 91.89 718 PRO A N 1
ATOM 1264 C CA . PRO A 1 165 ? 18.159 -65.381 -32.318 1.00 91.62 718 PRO A CA 1
ATOM 1265 C C . PRO A 1 165 ? 16.839 -65.649 -33.024 1.00 88.46 718 PRO A C 1
ATOM 1266 O O . PRO A 1 165 ? 16.497 -64.917 -33.954 1.00 90.23 718 PRO A O 1
ATOM 1270 N N . VAL A 1 166 ? 16.109 -66.669 -32.589 1.00 86.07 719 VAL A N 1
ATOM 1271 C CA . VAL A 1 166 ? 14.789 -66.907 -33.149 1.00 86.19 719 VAL A CA 1
ATOM 1272 C C . VAL A 1 166 ? 13.901 -65.688 -32.969 1.00 83.65 719 VAL A C 1
ATOM 1273 O O . VAL A 1 166 ? 13.337 -65.185 -33.936 1.00 86.05 719 VAL A O 1
ATOM 1277 N N . MET A 1 167 ? 13.781 -65.219 -31.729 1.00 74.59 720 MET A N 1
ATOM 1278 C CA . MET A 1 167 ? 13.031 -63.998 -31.464 1.00 88.83 720 MET A CA 1
ATOM 1279 C C . MET A 1 167 ? 13.431 -62.818 -32.366 1.00 89.61 720 MET A C 1
ATOM 1280 O O . MET A 1 167 ? 12.558 -62.094 -32.841 1.00 84.95 720 MET A O 1
ATOM 1285 N N . CYS A 1 168 ? 14.733 -62.617 -32.594 1.00 83.33 721 CYS A N 1
ATOM 1286 C CA . CYS A 1 168 ? 15.186 -61.475 -33.402 1.00 95.08 721 CYS A CA 1
ATOM 1287 C C . CYS A 1 168 ? 14.765 -61.680 -34.843 1.00 100.58 721 CYS A C 1
ATOM 1288 O O . CYS A 1 168 ? 14.302 -60.755 -35.518 1.00 94.89 721 CYS A O 1
ATOM 1291 N N . ASP A 1 169 ? 14.943 -62.908 -35.313 1.00 95.79 722 ASP A N 1
ATOM 1292 C CA . ASP A 1 169 ? 14.721 -63.210 -36.713 1.00 97.72 722 ASP A CA 1
ATOM 1293 C C . ASP A 1 169 ? 13.234 -63.087 -37.067 1.00 102.38 722 ASP A C 1
ATOM 1294 O O . ASP A 1 169 ? 12.879 -62.773 -38.200 1.00 115.06 722 ASP A O 1
ATOM 1299 N N . ARG A 1 170 ? 12.363 -63.302 -36.093 1.00 92.01 723 ARG A N 1
ATOM 1300 C CA . ARG A 1 170 ? 10.939 -63.252 -36.380 1.00 97.09 723 ARG A CA 1
ATOM 1301 C C . ARG A 1 170 ? 10.397 -61.830 -36.227 1.00 93.50 723 ARG A C 1
ATOM 1302 O O . ARG A 1 170 ? 9.483 -61.431 -36.942 1.00 95.74 723 ARG A O 1
ATOM 1310 N N . ALA A 1 171 ? 10.971 -61.054 -35.323 1.00 95.23 724 ALA A N 1
ATOM 1311 C CA . ALA A 1 171 ? 10.645 -59.636 -35.269 1.00 103.22 724 ALA A CA 1
ATOM 1312 C C . ALA A 1 171 ? 11.165 -58.933 -36.534 1.00 103.96 724 ALA A C 1
ATOM 1313 O O . ALA A 1 171 ? 10.401 -58.309 -37.266 1.00 109.10 724 ALA A O 1
ATOM 1315 N N . GLY A 1 172 ? 12.463 -59.055 -36.795 1.00 94.83 725 GLY A N 1
ATOM 1316 C CA . GLY A 1 172 ? 13.057 -58.429 -37.960 1.00 101.49 725 GLY A CA 1
ATOM 1317 C C . GLY A 1 172 ? 14.372 -57.740 -37.654 1.00 100.19 725 GLY A C 1
ATOM 1318 O O . GLY A 1 172 ? 14.716 -56.757 -38.289 1.00 90.99 725 GLY A O 1
ATOM 1319 N N . PHE A 1 173 ? 15.108 -58.296 -36.695 1.00 100.98 726 PHE A N 1
ATOM 1320 C CA . PHE A 1 173 ? 16.268 -57.652 -36.085 1.00 101.02 726 PHE A CA 1
ATOM 1321 C C . PHE A 1 173 ? 17.588 -58.311 -36.498 1.00 102.44 726 PHE A C 1
ATOM 1322 O O . PHE A 1 173 ? 17.615 -59.502 -36.800 1.00 112.55 726 PHE A O 1
ATOM 1330 N N . ILE A 1 174 ? 18.685 -57.552 -36.493 1.00 103.58 727 ILE A N 1
ATOM 1331 C CA . ILE A 1 174 ? 20.027 -58.148 -36.563 1.00 111.15 727 ILE A CA 1
ATOM 1332 C C . ILE A 1 174 ? 20.189 -59.073 -35.322 1.00 93.62 727 ILE A C 1
ATOM 1333 O O . ILE A 1 174 ? 19.408 -58.972 -34.374 1.00 91.73 727 ILE A O 1
ATOM 1335 N N . GLN A 1 175 ? 21.175 -59.968 -35.322 1.00 95.14 728 GLN A N 1
ATOM 1336 C CA . GLN A 1 175 ? 21.519 -60.776 -34.134 1.00 98.71 728 GLN A CA 1
ATOM 1337 C C . GLN A 1 175 ? 22.215 -59.999 -32.987 1.00 109.95 728 GLN A C 1
ATOM 1338 O O . GLN A 1 175 ? 22.154 -60.416 -31.829 1.00 103.74 728 GLN A O 1
ATOM 1344 N N . ASP A 1 176 ? 22.897 -58.894 -33.311 1.00 120.43 729 ASP A N 1
ATOM 1345 C CA . ASP A 1 176 ? 23.585 -58.080 -32.294 1.00 120.53 729 ASP A CA 1
ATOM 1346 C C . ASP A 1 176 ? 22.565 -57.465 -31.333 1.00 123.65 729 ASP A C 1
ATOM 1347 O O . ASP A 1 176 ? 22.920 -57.006 -30.245 1.00 136.69 729 ASP A O 1
ATOM 1349 N N . THR A 1 177 ? 21.297 -57.482 -31.738 1.00 112.98 730 THR A N 1
ATOM 1350 C CA . THR A 1 177 ? 20.258 -56.721 -31.065 1.00 101.41 730 THR A CA 1
ATOM 1351 C C . THR A 1 177 ? 20.027 -57.211 -29.642 1.00 109.53 730 THR A C 1
ATOM 1352 O O . THR A 1 177 ? 19.747 -58.393 -29.416 1.00 113.94 730 THR A O 1
ATOM 1356 N N . SER A 1 178 ? 20.148 -56.286 -28.693 1.00 100.04 731 SER A N 1
ATOM 1357 C CA . SER A 1 178 ? 19.983 -56.598 -27.294 1.00 89.44 731 SER A CA 1
ATOM 1358 C C . SER A 1 178 ? 18.465 -56.519 -26.957 1.00 107.97 731 SER A C 1
ATOM 1359 O O . SER A 1 178 ? 17.811 -55.504 -27.233 1.00 102.92 731 SER A O 1
ATOM 1362 N N . LEU A 1 179 ? 17.893 -57.591 -26.396 1.00 101.80 732 LEU A N 1
ATOM 1363 C CA . LEU A 1 179 ? 16.432 -57.649 -26.192 1.00 89.39 732 LEU A CA 1
ATOM 1364 C C . LEU A 1 179 ? 16.016 -57.545 -24.730 1.00 86.56 732 LEU A C 1
ATOM 1365 O O . LEU A 1 179 ? 16.815 -57.774 -23.830 1.00 104.84 732 LEU A O 1
ATOM 1370 N N . ILE A 1 180 ? 14.766 -57.168 -24.495 1.00 83.43 733 ILE A N 1
ATOM 1371 C CA . ILE A 1 180 ? 14.165 -57.311 -23.169 1.00 83.71 733 ILE A CA 1
ATOM 1372 C C . ILE A 1 180 ? 13.034 -58.305 -23.282 1.00 79.97 733 ILE A C 1
ATOM 1373 O O . ILE A 1 180 ? 12.167 -58.177 -24.151 1.00 79.55 733 ILE A O 1
ATOM 1378 N N . LEU A 1 181 ? 13.035 -59.298 -22.408 1.00 82.27 734 LEU A N 1
ATOM 1379 C CA . LEU A 1 181 ? 12.045 -60.362 -22.480 1.00 83.27 734 LEU A CA 1
ATOM 1380 C C . LEU A 1 181 ? 11.131 -60.348 -21.248 1.00 86.10 734 LEU A C 1
ATOM 1381 O O . LEU A 1 181 ? 11.593 -60.317 -20.103 1.00 92.05 734 LEU A O 1
ATOM 1386 N N . TYR A 1 182 ? 9.830 -60.349 -21.493 1.00 76.78 735 TYR A N 1
ATOM 1387 C CA . TYR A 1 182 ? 8.857 -60.529 -20.428 1.00 72.72 735 TYR A CA 1
ATOM 1388 C C . TYR A 1 182 ? 8.055 -61.806 -20.670 1.00 65.60 735 TYR A C 1
ATOM 1389 O O . TYR A 1 182 ? 7.890 -62.235 -21.813 1.00 71.30 735 TYR A O 1
ATOM 1398 N N . GLU A 1 183 ? 7.565 -62.423 -19.602 1.00 61.74 736 GLU A N 1
ATOM 1399 C CA . GLU A 1 183 ? 6.505 -63.405 -19.751 1.00 58.66 736 GLU A CA 1
ATOM 1400 C C . GLU A 1 183 ? 5.164 -62.720 -19.528 1.00 73.41 736 GLU A C 1
ATOM 1401 O O . GLU A 1 183 ? 4.957 -62.049 -18.499 1.00 64.49 736 GLU A O 1
ATOM 1407 N N . GLU A 1 184 ? 4.264 -62.862 -20.498 1.00 61.93 737 GLU A N 1
ATOM 1408 C CA . GLU A 1 184 ? 2.887 -62.466 -20.289 1.00 60.64 737 GLU A CA 1
ATOM 1409 C C . GLU A 1 184 ? 2.215 -63.596 -19.521 1.00 75.38 737 GLU A C 1
ATOM 1410 O O . GLU A 1 184 ? 2.018 -64.701 -20.043 1.00 89.04 737 GLU A O 1
ATOM 1416 N N . VAL A 1 185 ? 1.896 -63.335 -18.270 1.00 57.58 738 VAL A N 1
ATOM 1417 C CA . VAL A 1 185 ? 1.378 -64.363 -17.406 1.00 73.92 738 VAL A CA 1
ATOM 1418 C C . VAL A 1 185 ? -0.128 -64.345 -17.444 1.00 75.42 738 VAL A C 1
ATOM 1419 O O . VAL A 1 185 ? -0.776 -65.369 -17.703 1.00 80.91 738 VAL A O 1
ATOM 1423 N N . LYS A 1 186 ? -0.660 -63.158 -17.163 1.00 70.54 739 LYS A N 1
ATOM 1424 C CA . LYS A 1 186 ? -2.080 -62.884 -17.207 1.00 73.53 739 LYS A CA 1
ATOM 1425 C C . LYS A 1 186 ? -2.242 -61.363 -17.334 1.00 78.97 739 LYS A C 1
ATOM 1426 O O . LYS A 1 186 ? -1.266 -60.625 -17.169 1.00 77.78 739 LYS A O 1
ATOM 1432 N N . PRO A 1 187 ? -3.461 -60.884 -17.644 1.00 68.95 740 PRO A N 1
ATOM 1433 C CA . PRO A 1 187 ? -3.692 -59.450 -17.542 1.00 65.84 740 PRO A CA 1
ATOM 1434 C C . PRO A 1 187 ? -3.176 -58.877 -16.232 1.00 77.37 740 PRO A C 1
ATOM 1435 O O . PRO A 1 187 ? -3.311 -59.498 -15.166 1.00 76.82 740 PRO A O 1
ATOM 1439 N N . ASN A 1 188 ? -2.559 -57.707 -16.349 1.00 83.00 741 ASN A N 1
ATOM 1440 C CA . ASN A 1 188 ? -1.930 -57.004 -15.239 1.00 74.21 741 ASN A CA 1
ATOM 1441 C C . ASN A 1 188 ? -0.821 -57.766 -14.523 1.00 70.50 741 ASN A C 1
ATOM 1442 O O . ASN A 1 188 ? -0.539 -57.505 -13.357 1.00 75.85 741 ASN A O 1
ATOM 1447 N N . LEU A 1 189 ? -0.197 -58.709 -15.211 1.00 64.14 742 LEU A N 1
ATOM 1448 C CA . LEU A 1 189 ? 1.029 -59.304 -14.706 1.00 68.63 742 LEU A CA 1
ATOM 1449 C C . LEU A 1 189 ? 1.980 -59.631 -15.858 1.00 72.96 742 LEU A C 1
ATOM 1450 O O . LEU A 1 189 ? 1.872 -60.679 -16.494 1.00 80.32 742 LEU A O 1
ATOM 1455 N N . THR A 1 190 ? 2.908 -58.719 -16.116 1.00 84.15 743 THR A N 1
ATOM 1456 C CA . THR A 1 190 ? 3.898 -58.872 -17.177 1.00 76.19 743 THR A CA 1
ATOM 1457 C C . THR A 1 190 ? 5.276 -58.950 -16.516 1.00 79.25 743 THR A C 1
ATOM 1458 O O . THR A 1 190 ? 5.782 -57.943 -16.007 1.00 88.46 743 THR A O 1
ATOM 1462 N N . GLU A 1 191 ? 5.873 -60.141 -16.495 1.00 70.33 744 GLU A N 1
ATOM 1463 C CA . GLU A 1 191 ? 7.071 -60.368 -15.680 1.00 70.94 744 GLU A CA 1
ATOM 1464 C C . GLU A 1 191 ? 8.365 -60.432 -16.505 1.00 75.83 744 GLU A C 1
ATOM 1465 O O . GLU A 1 191 ? 8.538 -61.324 -17.339 1.00 79.58 744 GLU A O 1
ATOM 1471 N N . ARG A 1 192 ? 9.267 -59.485 -16.246 1.00 72.76 745 ARG A N 1
ATOM 1472 C CA . ARG A 1 192 ? 10.591 -59.417 -16.882 1.00 67.88 745 ARG A CA 1
ATOM 1473 C C . ARG A 1 192 ? 11.457 -60.610 -16.560 1.00 80.88 745 ARG A C 1
ATOM 1474 O O . ARG A 1 192 ? 11.644 -60.920 -15.379 1.00 89.46 745 ARG A O 1
ATOM 1482 N N . ILE A 1 193 ? 12.009 -61.270 -17.582 1.00 71.01 746 ILE A N 1
ATOM 1483 C CA . ILE A 1 193 ? 12.928 -62.372 -17.310 1.00 69.98 746 ILE A CA 1
ATOM 1484 C C . ILE A 1 193 ? 14.301 -61.818 -16.919 1.00 73.82 746 ILE A C 1
ATOM 1485 O O . ILE A 1 193 ? 15.010 -61.238 -17.721 1.00 85.14 746 ILE A O 1
ATOM 1490 N N . GLN A 1 194 ? 14.651 -61.949 -15.650 1.00 78.82 747 GLN A N 1
ATOM 1491 C CA . GLN A 1 194 ? 15.718 -61.118 -15.118 1.00 82.47 747 GLN A CA 1
ATOM 1492 C C . GLN A 1 194 ? 17.084 -61.629 -15.572 1.00 84.19 747 GLN A C 1
ATOM 1493 O O . GLN A 1 194 ? 18.075 -60.897 -15.500 1.00 91.24 747 GLN A O 1
ATOM 1499 N N . ASP A 1 195 ? 17.118 -62.867 -16.068 1.00 82.34 748 ASP A N 1
ATOM 1500 C CA . ASP A 1 195 ? 18.377 -63.590 -16.279 1.00 92.11 748 ASP A CA 1
ATOM 1501 C C . ASP A 1 195 ? 18.250 -64.650 -17.390 1.00 94.31 748 ASP A C 1
ATOM 1502 O O . ASP A 1 195 ? 17.564 -65.658 -17.227 1.00 100.12 748 ASP A O 1
ATOM 1507 N N . TYR A 1 196 ? 18.923 -64.419 -18.514 1.00 84.55 749 TYR A N 1
ATOM 1508 C CA . TYR A 1 196 ? 18.686 -65.219 -19.713 1.00 84.15 749 TYR A CA 1
ATOM 1509 C C . TYR A 1 196 ? 19.557 -66.477 -19.756 1.00 88.32 749 TYR A C 1
ATOM 1510 O O . TYR A 1 196 ? 19.409 -67.330 -20.652 1.00 77.90 749 TYR A O 1
ATOM 1519 N N . ASP A 1 197 ? 20.478 -66.592 -18.806 1.00 83.83 750 ASP A N 1
ATOM 1520 C CA . ASP A 1 197 ? 21.364 -67.751 -18.781 1.00 88.39 750 ASP A CA 1
ATOM 1521 C C . ASP A 1 197 ? 20.817 -68.870 -17.907 1.00 94.47 750 ASP A C 1
ATOM 1522 O O . ASP A 1 197 ? 21.546 -69.542 -17.173 1.00 105.86 750 ASP A O 1
ATOM 1527 N N . VAL A 1 198 ? 19.510 -69.072 -18.034 1.00 93.95 751 VAL A N 1
ATOM 1528 C CA . VAL A 1 198 ? 18.770 -70.043 -17.255 1.00 85.01 751 VAL A CA 1
ATOM 1529 C C . VAL A 1 198 ? 17.903 -70.862 -18.208 1.00 92.02 751 VAL A C 1
ATOM 1530 O O . VAL A 1 198 ? 17.429 -70.344 -19.222 1.00 94.09 751 VAL A O 1
ATOM 1534 N N . SER A 1 199 ? 17.725 -72.144 -17.910 1.00 97.10 752 SER A N 1
ATOM 1535 C CA . SER A 1 199 ? 16.765 -72.957 -18.649 1.00 96.74 752 SER A CA 1
ATOM 1536 C C . SER A 1 199 ? 15.356 -72.376 -18.505 1.00 88.64 752 SER A C 1
ATOM 1537 O O . SER A 1 199 ? 15.020 -71.818 -17.458 1.00 73.76 752 SER A O 1
ATOM 1540 N N . LEU A 1 200 ? 14.544 -72.505 -19.553 1.00 87.85 753 LEU A N 1
ATOM 1541 C CA . LEU A 1 200 ? 13.121 -72.163 -19.490 1.00 80.61 753 LEU A CA 1
ATOM 1542 C C . LEU A 1 200 ? 12.471 -72.778 -18.256 1.00 83.07 753 LEU A C 1
ATOM 1543 O O . LEU A 1 200 ? 11.749 -72.119 -17.515 1.00 84.00 753 LEU A O 1
ATOM 1548 N N . ASP A 1 201 ? 12.745 -74.060 -18.061 1.00 75.36 754 ASP A N 1
ATOM 1549 C CA . ASP A 1 201 ? 12.232 -74.821 -16.939 1.00 84.71 754 ASP A CA 1
ATOM 1550 C C . ASP A 1 201 ? 12.391 -74.086 -15.619 1.00 89.90 754 ASP A C 1
ATOM 1551 O O . ASP A 1 201 ? 11.449 -74.013 -14.820 1.00 105.56 754 ASP A O 1
ATOM 1556 N N . LYS A 1 202 ? 13.581 -73.535 -15.391 1.00 88.39 755 LYS A N 1
ATOM 1557 C CA . LYS A 1 202 ? 13.859 -72.834 -14.138 1.00 96.71 755 LYS A CA 1
ATOM 1558 C C . LYS A 1 202 ? 13.462 -71.357 -14.211 1.00 93.51 755 LYS A C 1
ATOM 1559 O O . LYS A 1 202 ? 12.989 -70.783 -13.234 1.00 87.13 755 LYS A O 1
ATOM 1565 N N . ALA A 1 203 ? 13.648 -70.760 -15.383 1.00 95.32 756 ALA A N 1
ATOM 1566 C CA . ALA A 1 203 ? 13.337 -69.356 -15.609 1.00 88.68 756 ALA A CA 1
ATOM 1567 C C . ALA A 1 203 ? 11.909 -69.019 -15.238 1.00 83.73 756 ALA A C 1
ATOM 1568 O O . ALA A 1 203 ? 11.673 -68.076 -14.477 1.00 86.08 756 ALA A O 1
ATOM 1570 N N . LEU A 1 204 ? 10.971 -69.798 -15.781 1.00 78.21 757 LEU A N 1
ATOM 1571 C CA . LEU A 1 204 ? 9.538 -69.529 -15.648 1.00 79.09 757 LEU A CA 1
ATOM 1572 C C . LEU A 1 204 ? 8.791 -70.487 -14.718 1.00 85.96 757 LEU A C 1
ATOM 1573 O O . LEU A 1 204 ? 8.843 -71.704 -14.890 1.00 98.30 757 LEU A O 1
ATOM 1578 N N . ASP A 1 205 ? 8.079 -69.937 -13.738 1.00 81.67 758 ASP A N 1
ATOM 1579 C CA . ASP A 1 205 ? 7.232 -70.777 -12.890 1.00 91.27 758 ASP A CA 1
ATOM 1580 C C . ASP A 1 205 ? 6.108 -71.378 -13.714 1.00 88.85 758 ASP A C 1
ATOM 1581 O O . ASP A 1 205 ? 5.604 -70.743 -14.652 1.00 94.13 758 ASP A O 1
ATOM 1586 N N . GLU A 1 206 ? 5.707 -72.584 -13.315 1.00 79.64 759 GLU A N 1
ATOM 1587 C CA . GLU A 1 206 ? 4.647 -73.347 -13.962 1.00 76.81 759 GLU A CA 1
ATOM 1588 C C . GLU A 1 206 ? 4.783 -73.275 -15.491 1.00 79.80 759 GLU A C 1
ATOM 1589 O O . GLU A 1 206 ? 3.840 -72.903 -16.187 1.00 81.80 759 GLU A O 1
ATOM 1595 N N . LEU A 1 207 ? 5.963 -73.614 -16.005 1.00 77.80 760 LEU A N 1
ATOM 1596 C CA . LEU A 1 207 ? 6.190 -73.538 -17.438 1.00 72.68 760 LEU A CA 1
ATOM 1597 C C . LEU A 1 207 ? 5.265 -74.488 -18.135 1.00 86.09 760 LEU A C 1
ATOM 1598 O O . LEU A 1 207 ? 5.231 -75.659 -17.781 1.00 99.65 760 LEU A O 1
ATOM 1603 N N . MET A 1 208 ? 4.502 -73.999 -19.109 1.00 83.57 761 MET A N 1
ATOM 1604 C CA . MET A 1 208 ? 3.691 -74.917 -19.897 1.00 85.16 761 MET A CA 1
ATOM 1605 C C . MET A 1 208 ? 3.383 -74.468 -21.322 1.00 76.75 761 MET A C 1
ATOM 1606 O O . MET A 1 208 ? 3.785 -73.396 -21.752 1.00 80.16 761 MET A O 1
ATOM 1611 N N . ASP A 1 209 ? 2.734 -75.346 -22.078 1.00 77.22 762 ASP A N 1
ATOM 1612 C CA . ASP A 1 209 ? 2.441 -75.048 -23.465 1.00 68.90 762 ASP A CA 1
ATOM 1613 C C . ASP A 1 209 ? 1.470 -73.899 -23.482 1.00 75.21 762 ASP A C 1
ATOM 1614 O O . ASP A 1 209 ? 0.560 -73.817 -22.638 1.00 80.78 762 ASP A O 1
ATOM 1619 N N . GLY A 1 210 ? 1.681 -72.995 -24.432 1.00 70.33 763 GLY A N 1
ATOM 1620 C CA . GLY A 1 210 ? 0.810 -71.851 -24.574 1.00 64.20 763 GLY A CA 1
ATOM 1621 C C . GLY A 1 210 ? 1.267 -70.777 -23.621 1.00 73.77 763 GLY A C 1
ATOM 1622 O O . GLY A 1 210 ? 0.492 -69.872 -23.272 1.00 68.93 763 GLY A O 1
ATOM 1623 N N . ASP A 1 211 ? 2.517 -70.865 -23.171 1.00 54.04 764 ASP A N 1
ATOM 1624 C CA . ASP A 1 211 ? 3.031 -69.748 -22.397 1.00 66.70 764 ASP A CA 1
ATOM 1625 C C . ASP A 1 211 ? 3.532 -68.714 -23.412 1.00 69.99 764 ASP A C 1
ATOM 1626 O O . ASP A 1 211 ? 3.796 -69.035 -24.586 1.00 66.55 764 ASP A O 1
ATOM 1631 N N . ILE A 1 212 ? 3.634 -67.473 -22.965 1.00 72.32 765 ILE A N 1
ATOM 1632 C CA . ILE A 1 212 ? 3.896 -66.355 -23.853 1.00 69.20 765 ILE A CA 1
ATOM 1633 C C . ILE A 1 212 ? 5.098 -65.548 -23.393 1.00 68.54 765 ILE A C 1
ATOM 1634 O O . ILE A 1 212 ? 5.075 -64.935 -22.314 1.00 59.83 765 ILE A O 1
ATOM 1639 N N . ILE A 1 213 ? 6.141 -65.517 -24.210 1.00 65.11 766 ILE A N 1
ATOM 1640 C CA . ILE A 1 213 ? 7.222 -64.569 -23.977 1.00 62.66 766 ILE A CA 1
ATOM 1641 C C . ILE A 1 213 ? 7.026 -63.336 -24.858 1.00 63.74 766 ILE A C 1
ATOM 1642 O O . ILE A 1 213 ? 6.799 -63.456 -26.070 1.00 70.82 766 ILE A O 1
ATOM 1647 N N . VAL A 1 214 ? 7.065 -62.161 -24.231 1.00 61.22 767 VAL A N 1
ATOM 1648 C CA . VAL A 1 214 ? 6.965 -60.876 -24.926 1.00 67.67 767 VAL A CA 1
ATOM 1649 C C . VAL A 1 214 ? 8.318 -60.211 -24.947 1.00 74.61 767 VAL A C 1
ATOM 1650 O O . VAL A 1 214 ? 8.920 -60.009 -23.898 1.00 77.95 767 VAL A O 1
ATOM 1654 N N . PHE A 1 215 ? 8.821 -59.861 -26.120 1.00 86.31 768 PHE A N 1
ATOM 1655 C CA . PHE A 1 215 ? 10.138 -59.244 -26.132 1.00 84.41 768 PHE A CA 1
ATOM 1656 C C . PHE A 1 215 ? 10.155 -57.923 -26.865 1.00 78.13 768 PHE A C 1
ATOM 1657 O O . PHE A 1 215 ? 9.297 -57.647 -27.705 1.00 76.87 768 PHE A O 1
ATOM 1665 N N . GLN A 1 216 ? 11.137 -57.102 -26.517 1.00 73.65 769 GLN A N 1
ATOM 1666 C CA . GLN A 1 216 ? 11.291 -55.806 -27.140 1.00 78.65 769 GLN A CA 1
ATOM 1667 C C . GLN A 1 216 ? 12.760 -55.453 -27.283 1.00 86.71 769 GLN A C 1
ATOM 1668 O O . GLN A 1 216 ? 13.628 -56.112 -26.700 1.00 84.41 769 GLN A O 1
ATOM 1674 N N . LYS A 1 217 ? 13.048 -54.417 -28.066 1.00 91.37 770 LYS A N 1
ATOM 1675 C CA . LYS A 1 217 ? 14.429 -53.962 -28.176 1.00 101.92 770 LYS A CA 1
ATOM 1676 C C . LYS A 1 217 ? 14.776 -53.169 -26.936 1.00 100.67 770 LYS A C 1
ATOM 1677 O O . LYS A 1 217 ? 13.927 -52.470 -26.384 1.00 99.34 770 LYS A O 1
ATOM 1683 N N . ASP A 1 218 ? 16.020 -53.293 -26.492 1.00 98.04 771 ASP A N 1
ATOM 1684 C CA . ASP A 1 218 ? 16.521 -52.467 -25.405 1.00 103.35 771 ASP A CA 1
ATOM 1685 C C . ASP A 1 218 ? 17.262 -51.260 -25.999 1.00 117.58 771 ASP A C 1
ATOM 1686 O O . ASP A 1 218 ? 18.496 -51.244 -26.035 1.00 144.39 771 ASP A O 1
ATOM 1691 N N . ASP A 1 219 ? 16.525 -50.263 -26.486 1.00 98.31 772 ASP A N 1
ATOM 1692 C CA . ASP A 1 219 ? 17.174 -49.073 -27.049 1.00 111.16 772 ASP A CA 1
ATOM 1693 C C . ASP A 1 219 ? 16.708 -47.799 -26.376 1.00 111.24 772 ASP A C 1
ATOM 1694 O O . ASP A 1 219 ? 15.506 -47.553 -26.283 1.00 110.22 772 ASP A O 1
ATOM 1696 N N . PRO A 1 220 ? 17.666 -46.970 -25.921 1.00 111.23 773 PRO A N 1
ATOM 1697 C CA . PRO A 1 220 ? 17.386 -45.669 -25.307 1.00 108.04 773 PRO A CA 1
ATOM 1698 C C . PRO A 1 220 ? 16.397 -44.816 -26.089 1.00 112.71 773 PRO A C 1
ATOM 1699 O O . PRO A 1 220 ? 15.808 -43.907 -25.510 1.00 122.91 773 PRO A O 1
ATOM 1703 N N . GLU A 1 221 ? 16.197 -45.122 -27.366 1.00 117.91 774 GLU A N 1
ATOM 1704 C CA . GLU A 1 221 ? 15.104 -44.531 -28.134 1.00 118.44 774 GLU A CA 1
ATOM 1705 C C . GLU A 1 221 ? 13.742 -44.706 -27.428 1.00 107.29 774 GLU A C 1
ATOM 1706 O O . GLU A 1 221 ? 12.909 -43.801 -27.451 1.00 110.51 774 GLU A O 1
ATOM 1708 N N . ASN A 1 222 ? 13.538 -45.857 -26.783 1.00 104.66 775 ASN A N 1
ATOM 1709 C CA . ASN A 1 222 ? 12.258 -46.218 -26.143 1.00 95.58 775 ASN A CA 1
ATOM 1710 C C . ASN A 1 222 ? 11.704 -45.237 -25.104 1.00 108.06 775 ASN A C 1
ATOM 1711 O O . ASN A 1 222 ? 10.486 -45.115 -24.919 1.00 98.33 775 ASN A O 1
ATOM 1716 N N . ASP A 1 223 ? 12.599 -44.554 -24.401 1.00 117.46 776 ASP A N 1
ATOM 1717 C CA . ASP A 1 223 ? 12.202 -43.733 -23.266 1.00 116.77 776 ASP A CA 1
ATOM 1718 C C . ASP A 1 223 ? 11.393 -42.517 -23.704 1.00 112.46 776 ASP A C 1
ATOM 1719 O O . ASP A 1 223 ? 10.884 -41.762 -22.876 1.00 115.81 776 ASP A O 1
ATOM 1724 N N . ASN A 1 224 ? 11.263 -42.334 -25.010 1.00 106.43 777 ASN A N 1
ATOM 1725 C CA . ASN A 1 224 ? 10.510 -41.206 -25.526 1.00 116.72 777 ASN A CA 1
ATOM 1726 C C . ASN A 1 224 ? 9.039 -41.572 -25.676 1.00 114.10 777 ASN A C 1
ATOM 1727 O O . ASN A 1 224 ? 8.174 -40.696 -25.777 1.00 118.13 777 ASN A O 1
ATOM 1732 N N . SER A 1 225 ? 8.757 -42.872 -25.654 1.00 105.32 778 SER A N 1
ATOM 1733 C CA . SER A 1 225 ? 7.394 -43.355 -25.838 1.00 92.15 778 SER A CA 1
ATOM 1734 C C . SER A 1 225 ? 6.526 -43.092 -24.630 1.00 83.92 778 SER A C 1
ATOM 1735 O O . SER A 1 225 ? 7.030 -43.012 -23.514 1.00 104.97 778 SER A O 1
ATOM 1738 N N . GLU A 1 226 ? 5.221 -42.972 -24.833 1.00 83.87 779 GLU A N 1
ATOM 1739 C CA . GLU A 1 226 ? 4.315 -42.870 -23.681 1.00 99.94 779 GLU A CA 1
ATOM 1740 C C . GLU A 1 226 ? 4.345 -44.162 -22.832 1.00 105.45 779 GLU A C 1
ATOM 1741 O O . GLU A 1 226 ? 3.942 -44.142 -21.665 1.00 108.26 779 GLU A O 1
ATOM 1747 N N . LEU A 1 227 ? 4.832 -45.263 -23.425 1.00 94.66 780 LEU A N 1
ATOM 1748 C CA . LEU A 1 227 ? 4.886 -46.589 -22.794 1.00 81.41 780 LEU A CA 1
ATOM 1749 C C . LEU A 1 227 ? 6.166 -47.356 -23.176 1.00 81.57 780 LEU A C 1
ATOM 1750 O O . LEU A 1 227 ? 6.155 -48.217 -24.068 1.00 72.44 780 LEU A O 1
ATOM 1755 N N . PRO A 1 228 ? 7.275 -47.061 -22.483 1.00 79.85 781 PRO A N 1
ATOM 1756 C CA . PRO A 1 228 ? 8.581 -47.626 -22.849 1.00 79.71 781 PRO A CA 1
ATOM 1757 C C . PRO A 1 228 ? 8.641 -49.156 -22.824 1.00 82.86 781 PRO A C 1
ATOM 1758 O O . PRO A 1 228 ? 9.121 -49.724 -23.798 1.00 102.60 781 PRO A O 1
ATOM 1762 N N . THR A 1 229 ? 8.176 -49.804 -21.756 1.00 90.13 782 THR A N 1
ATOM 1763 C CA . THR A 1 229 ? 8.277 -51.269 -21.628 1.00 88.55 782 THR A CA 1
ATOM 1764 C C . THR A 1 229 ? 6.985 -52.018 -21.959 1.00 79.94 782 THR A C 1
ATOM 1765 O O . THR A 1 229 ? 5.884 -51.448 -21.909 1.00 75.63 782 THR A O 1
ATOM 1769 N N . ALA A 1 230 ? 7.106 -53.299 -22.296 1.00 80.54 783 ALA A N 1
ATOM 1770 C CA . ALA A 1 230 ? 5.891 -54.084 -22.515 1.00 80.70 783 ALA A CA 1
ATOM 1771 C C . ALA A 1 230 ? 5.080 -54.185 -21.210 1.00 80.99 783 ALA A C 1
ATOM 1772 O O . ALA A 1 230 ? 3.849 -54.205 -21.229 1.00 67.19 783 ALA A O 1
ATOM 1774 N N . LYS A 1 231 ? 5.784 -54.223 -20.077 1.00 85.83 784 LYS A N 1
ATOM 1775 C CA . LYS A 1 231 ? 5.135 -54.251 -18.766 1.00 78.52 784 LYS A CA 1
ATOM 1776 C C . LYS A 1 231 ? 4.214 -53.056 -18.613 1.00 81.32 784 LYS A C 1
ATOM 1777 O O . LYS A 1 231 ? 3.112 -53.179 -18.088 1.00 85.11 784 LYS A O 1
ATOM 1783 N N . GLU A 1 232 ? 4.667 -51.899 -19.086 1.00 81.61 785 GLU A N 1
ATOM 1784 C CA . GLU A 1 232 ? 3.865 -50.691 -18.965 1.00 78.29 785 GLU A CA 1
ATOM 1785 C C . GLU A 1 232 ? 2.734 -50.751 -19.979 1.00 75.41 785 GLU A C 1
ATOM 1786 O O . GLU A 1 232 ? 1.613 -50.297 -19.714 1.00 73.68 785 GLU A O 1
ATOM 1792 N N . TYR A 1 233 ? 3.017 -51.346 -21.128 1.00 64.80 786 TYR A N 1
ATOM 1793 C CA . TYR A 1 233 ? 1.998 -51.437 -22.146 1.00 65.78 786 TYR A CA 1
ATOM 1794 C C . TYR A 1 233 ? 0.785 -52.186 -21.642 1.00 80.55 786 TYR A C 1
ATOM 1795 O O . TYR A 1 233 ? -0.358 -51.788 -21.889 1.00 88.62 786 TYR A O 1
ATOM 1804 N N . PHE A 1 234 ? 1.045 -53.290 -20.951 1.00 89.42 787 PHE A N 1
ATOM 1805 C CA . PHE A 1 234 ? -0.023 -54.173 -20.501 1.00 79.98 787 PHE A CA 1
ATOM 1806 C C . PHE A 1 234 ? -0.723 -53.610 -19.272 1.00 77.10 787 PHE A C 1
ATOM 1807 O O . PHE A 1 234 ? -1.943 -53.701 -19.162 1.00 76.67 787 PHE A O 1
ATOM 1815 N N . ARG A 1 235 ? 0.043 -53.024 -18.353 1.00 72.20 788 ARG A N 1
ATOM 1816 C CA . ARG A 1 235 ? -0.562 -52.386 -17.182 1.00 72.68 788 ARG A CA 1
ATOM 1817 C C . ARG A 1 235 ? -1.478 -51.247 -17.631 1.00 77.44 788 ARG A C 1
ATOM 1818 O O . ARG A 1 235 ? -2.560 -51.060 -17.094 1.00 73.91 788 ARG A O 1
ATOM 1826 N N . ASP A 1 236 ? -1.054 -50.510 -18.648 1.00 85.12 789 ASP A N 1
ATOM 1827 C CA . ASP A 1 236 ? -1.901 -49.480 -19.218 1.00 77.39 789 ASP A CA 1
ATOM 1828 C C . ASP A 1 236 ? -3.129 -50.103 -19.843 1.00 68.26 789 ASP A C 1
ATOM 1829 O O . ASP A 1 236 ? -4.248 -49.646 -19.621 1.00 65.62 789 ASP A O 1
ATOM 1834 N N . LEU A 1 237 ? -2.920 -51.142 -20.642 1.00 75.15 790 LEU A N 1
ATOM 1835 C CA . LEU A 1 237 ? -4.033 -51.806 -21.302 1.00 75.77 790 LEU A CA 1
ATOM 1836 C C . LEU A 1 237 ? -5.096 -52.256 -20.296 1.00 81.11 790 LEU A C 1
ATOM 1837 O O . LEU A 1 237 ? -6.299 -52.143 -20.541 1.00 69.80 790 LEU A O 1
ATOM 1842 N N . TYR A 1 238 ? -4.620 -52.730 -19.149 1.00 85.40 791 TYR A N 1
ATOM 1843 C CA . TYR A 1 238 ? -5.445 -53.403 -18.153 1.00 74.49 791 TYR A CA 1
ATOM 1844 C C . TYR A 1 238 ? -6.450 -52.479 -17.517 1.00 77.01 791 TYR A C 1
ATOM 1845 O O . TYR A 1 238 ? -7.563 -52.896 -17.161 1.00 79.48 791 TYR A O 1
ATOM 1854 N N . HIS A 1 239 ? -6.037 -51.228 -17.349 1.00 71.80 792 HIS A N 1
ATOM 1855 C CA . HIS A 1 239 ? -6.900 -50.212 -16.753 1.00 82.23 792 HIS A CA 1
ATOM 1856 C C . HIS A 1 239 ? -7.605 -49.345 -17.798 1.00 90.67 792 HIS A C 1
ATOM 1857 O O . HIS A 1 239 ? -8.400 -48.476 -17.440 1.00 89.74 792 HIS A O 1
ATOM 1864 N N . ARG A 1 240 ? -7.307 -49.568 -19.080 1.00 78.13 793 ARG A N 1
ATOM 1865 C CA . ARG A 1 240 ? -7.879 -48.733 -20.130 1.00 76.49 793 ARG A CA 1
ATOM 1866 C C . ARG A 1 240 ? -9.377 -48.989 -20.156 1.00 83.26 793 ARG A C 1
ATOM 1867 O O . ARG A 1 240 ? -9.826 -50.116 -19.940 1.00 88.16 793 ARG A O 1
ATOM 1875 N N . VAL A 1 241 ? -10.154 -47.935 -20.367 1.00 90.56 794 VAL A N 1
ATOM 1876 C CA . VAL A 1 241 ? -11.589 -48.087 -20.554 1.00 86.01 794 VAL A CA 1
ATOM 1877 C C . VAL A 1 241 ? -12.097 -46.956 -21.440 1.00 92.77 794 VAL A C 1
ATOM 1878 O O . VAL A 1 241 ? -11.718 -45.795 -21.259 1.00 88.83 794 VAL A O 1
ATOM 1882 N N . ASP A 1 242 ? -12.919 -47.307 -22.427 1.00 95.63 795 ASP A N 1
ATOM 1883 C CA . ASP A 1 242 ? -13.485 -46.320 -23.345 1.00 91.96 795 ASP A CA 1
ATOM 1884 C C . ASP A 1 242 ? -14.918 -46.006 -22.962 1.00 88.78 795 ASP A C 1
ATOM 1885 O O . ASP A 1 242 ? -15.794 -46.868 -23.071 1.00 95.08 795 ASP A O 1
ATOM 1890 N N . VAL A 1 243 ? -15.162 -44.779 -22.506 1.00 84.53 796 VAL A N 1
ATOM 1891 C CA . VAL A 1 243 ? -16.485 -44.421 -22.004 1.00 87.02 796 VAL A CA 1
ATOM 1892 C C . VAL A 1 243 ? -17.220 -43.487 -22.970 1.00 97.25 796 VAL A C 1
ATOM 1893 O O . VAL A 1 243 ? -16.616 -42.577 -23.533 1.00 99.68 796 VAL A O 1
ATOM 1897 N N . ILE A 1 244 ? -18.517 -43.731 -23.165 1.00 96.07 797 ILE A N 1
ATOM 1898 C CA . ILE A 1 244 ? -19.382 -42.840 -23.939 1.00 98.47 797 ILE A CA 1
ATOM 1899 C C . ILE A 1 244 ? -20.104 -41.805 -23.069 1.00 98.56 797 ILE A C 1
ATOM 1900 O O . ILE A 1 244 ? -20.956 -42.146 -22.243 1.00 84.00 797 ILE A O 1
ATOM 1905 N N . PHE A 1 245 ? -19.777 -40.535 -23.271 1.00 102.64 798 PHE A N 1
ATOM 1906 C CA . PHE A 1 245 ? -20.434 -39.463 -22.527 1.00 106.60 798 PHE A CA 1
ATOM 1907 C C . PHE A 1 245 ? -21.558 -38.828 -23.340 1.00 113.51 798 PHE A C 1
ATOM 1908 O O . PHE A 1 245 ? -21.316 -38.189 -24.363 1.00 116.42 798 PHE A O 1
ATOM 1916 N N . CYS A 1 246 ? -22.790 -39.024 -22.879 1.00 120.09 799 CYS A N 1
ATOM 1917 C CA . CYS A 1 246 ? -23.973 -38.479 -23.545 1.00 117.27 799 CYS A CA 1
ATOM 1918 C C . CYS A 1 246 ? -24.576 -37.358 -22.697 1.00 108.58 799 CYS A C 1
ATOM 1919 O O . CYS A 1 246 ? -24.639 -37.452 -21.465 1.00 96.30 799 CYS A O 1
ATOM 1922 N N . ASP A 1 247 ? -25.030 -36.304 -23.364 1.00 115.54 800 ASP A N 1
ATOM 1923 C CA . ASP A 1 247 ? -25.659 -35.180 -22.681 1.00 113.88 800 ASP A CA 1
ATOM 1924 C C . ASP A 1 247 ? -27.092 -35.502 -22.215 1.00 120.92 800 ASP A C 1
ATOM 1925 O O . ASP A 1 247 ? -27.940 -35.865 -23.022 1.00 131.55 800 ASP A O 1
ATOM 1930 N N . LYS A 1 248 ? -27.360 -35.356 -20.915 1.00 122.36 801 LYS A N 1
ATOM 1931 C CA . LYS A 1 248 ? -28.670 -35.706 -20.345 1.00 119.19 801 LYS A CA 1
ATOM 1932 C C . LYS A 1 248 ? -29.737 -34.672 -20.682 1.00 134.71 801 LYS A C 1
ATOM 1933 O O . LYS A 1 248 ? -30.858 -34.763 -20.196 1.00 143.49 801 LYS A O 1
ATOM 1935 N N . THR A 1 249 ? -29.402 -33.685 -21.504 1.00 134.80 802 THR A N 1
ATOM 1936 C CA . THR A 1 249 ? -30.386 -32.665 -21.848 1.00 144.43 802 THR A CA 1
ATOM 1937 C C . THR A 1 249 ? -30.837 -32.771 -23.300 1.00 154.01 802 THR A C 1
ATOM 1938 O O . THR A 1 249 ? -31.906 -32.267 -23.650 1.00 166.19 802 THR A O 1
ATOM 1942 N N . ILE A 1 250 ? -30.041 -33.421 -24.146 1.00 157.51 803 ILE A N 1
ATOM 1943 C CA . ILE A 1 250 ? -30.444 -33.591 -25.542 1.00 170.49 803 ILE A CA 1
ATOM 1944 C C . ILE A 1 250 ? -30.574 -35.073 -25.942 1.00 177.11 803 ILE A C 1
ATOM 1945 O O . ILE A 1 250 ? -29.707 -35.616 -26.634 1.00 169.40 803 ILE A O 1
ATOM 1950 N N . PRO A 1 251 ? -31.685 -35.722 -25.520 1.00 178.01 804 PRO A N 1
ATOM 1951 C CA . PRO A 1 251 ? -31.952 -37.151 -25.744 1.00 175.58 804 PRO A CA 1
ATOM 1952 C C . PRO A 1 251 ? -31.793 -37.567 -27.201 1.00 168.50 804 PRO A C 1
ATOM 1953 O O . PRO A 1 251 ? -31.895 -36.735 -28.111 1.00 166.73 804 PRO A O 1
ATOM 1957 N N . ASN A 1 252 ? -31.561 -38.859 -27.405 1.00 167.43 805 ASN A N 1
ATOM 1958 C CA . ASN A 1 252 ? -31.033 -39.344 -28.664 1.00 164.62 805 ASN A CA 1
ATOM 1959 C C . ASN A 1 252 ? -29.748 -38.584 -28.960 1.00 171.61 805 ASN A C 1
ATOM 1960 O O . ASN A 1 252 ? -29.529 -38.134 -30.084 1.00 174.06 805 ASN A O 1
ATOM 1962 N N . ASP A 1 253 ? -28.919 -38.407 -27.929 1.00 166.43 806 ASP A N 1
ATOM 1963 C CA . ASP A 1 253 ? -27.562 -37.915 -28.134 1.00 160.13 806 ASP A CA 1
ATOM 1964 C C . ASP A 1 253 ? -26.649 -39.096 -28.355 1.00 156.57 806 ASP A C 1
ATOM 1965 O O . ASP A 1 253 ? -26.531 -39.959 -27.482 1.00 159.50 806 ASP A O 1
ATOM 1970 N N . PRO A 1 254 ? -26.006 -39.140 -29.529 1.00 155.37 807 PRO A N 1
ATOM 1971 C CA . PRO A 1 254 ? -24.983 -40.138 -29.863 1.00 150.04 807 PRO A CA 1
ATOM 1972 C C . PRO A 1 254 ? -23.849 -40.150 -28.838 1.00 140.13 807 PRO A C 1
ATOM 1973 O O . PRO A 1 254 ? -23.243 -41.200 -28.582 1.00 123.81 807 PRO A O 1
ATOM 1977 N N . GLY A 1 255 ? -23.580 -38.982 -28.256 1.00 141.81 808 GLY A N 1
ATOM 1978 C CA . GLY A 1 255 ? -22.504 -38.831 -27.298 1.00 134.21 808 GLY A CA 1
ATOM 1979 C C . GLY A 1 255 ? -21.175 -39.043 -27.985 1.00 125.58 808 GLY A C 1
ATOM 1980 O O . GLY A 1 255 ? -21.109 -39.077 -29.212 1.00 132.32 808 GLY A O 1
ATOM 1981 N N . PHE A 1 256 ? -20.113 -39.188 -27.204 1.00 121.19 809 PHE A N 1
ATOM 1982 C CA . PHE A 1 256 ? -18.793 -39.418 -27.776 1.00 120.62 809 PHE A CA 1
ATOM 1983 C C . PHE A 1 256 ? -17.944 -40.303 -26.863 1.00 115.60 809 PHE A C 1
ATOM 1984 O O . PHE A 1 256 ? -18.220 -40.424 -25.664 1.00 104.12 809 PHE A O 1
ATOM 1992 N N . VAL A 1 257 ? -16.936 -40.945 -27.450 1.00 112.66 810 VAL A N 1
ATOM 1993 C CA . VAL A 1 257 ? -16.095 -41.889 -26.723 1.00 111.71 810 VAL A CA 1
ATOM 1994 C C . VAL A 1 257 ? -14.811 -41.261 -26.209 1.00 118.01 810 VAL A C 1
ATOM 1995 O O . VAL A 1 257 ? -13.997 -40.745 -26.977 1.00 126.07 810 VAL A O 1
ATOM 1999 N N . VAL A 1 258 ? -14.640 -41.308 -24.895 1.00 118.40 811 VAL A N 1
ATOM 2000 C CA . VAL A 1 258 ? -13.396 -40.890 -24.291 1.00 105.25 811 VAL A CA 1
ATOM 2001 C C . VAL A 1 258 ? -12.660 -42.125 -23.812 1.00 101.79 811 VAL A C 1
ATOM 2002 O O . VAL A 1 258 ? -13.259 -43.046 -23.247 1.00 92.08 811 VAL A O 1
ATOM 2006 N N . THR A 1 259 ? -11.361 -42.151 -24.080 1.00 104.57 812 THR A N 1
ATOM 2007 C CA . THR A 1 259 ? -10.495 -43.162 -23.514 1.00 91.22 812 THR A CA 1
ATOM 2008 C C . THR A 1 259 ? -9.968 -42.667 -22.187 1.00 90.42 812 THR A C 1
ATOM 2009 O O . THR A 1 259 ? -9.259 -41.656 -22.099 1.00 92.67 812 THR A O 1
ATOM 2013 N N . LEU A 1 260 ? -10.345 -43.389 -21.148 1.00 87.19 813 LEU A N 1
ATOM 2014 C CA . LEU A 1 260 ? -9.999 -43.017 -19.800 1.00 83.95 813 LEU A CA 1
ATOM 2015 C C . LEU A 1 260 ? -9.297 -44.175 -19.113 1.00 84.87 813 LEU A C 1
ATOM 2016 O O . LEU A 1 260 ? -9.029 -45.216 -19.723 1.00 77.73 813 LEU A O 1
ATOM 2021 N N . SER A 1 261 ? -9.025 -43.997 -17.829 1.00 83.23 814 SER A N 1
ATOM 2022 C CA . SER A 1 261 ? -8.476 -45.066 -17.026 1.00 74.07 814 SER A CA 1
ATOM 2023 C C . SER A 1 261 ? -9.321 -45.376 -15.775 1.00 80.21 814 SER A C 1
ATOM 2024 O O . SER A 1 261 ? -9.670 -44.475 -15.017 1.00 88.36 814 SER A O 1
ATOM 2027 N N . ASN A 1 262 ? -9.655 -46.658 -15.603 1.00 78.32 815 ASN A N 1
ATOM 2028 C CA . ASN A 1 262 ? -10.155 -47.256 -14.357 1.00 75.67 815 ASN A CA 1
ATOM 2029 C C . ASN A 1 262 ? -9.774 -46.529 -13.081 1.00 79.56 815 ASN A C 1
ATOM 2030 O O . ASN A 1 262 ? -10.563 -46.406 -12.124 1.00 76.89 815 ASN A O 1
ATOM 2035 N N . ARG A 1 263 ? -8.532 -46.064 -13.080 1.00 75.02 816 ARG A N 1
ATOM 2036 C CA . ARG A 1 263 ? -7.916 -45.519 -11.895 1.00 77.46 816 ARG A CA 1
ATOM 2037 C C . ARG A 1 263 ? -8.223 -44.041 -11.643 1.00 77.91 816 ARG A C 1
ATOM 2038 O O . ARG A 1 263 ? -7.968 -43.547 -10.550 1.00 84.47 816 ARG A O 1
ATOM 2046 N N . MET A 1 264 ? -8.771 -43.347 -12.640 1.00 81.12 817 MET A N 1
ATOM 2047 C CA . MET A 1 264 ? -8.983 -41.898 -12.560 1.00 73.69 817 MET A CA 1
ATOM 2048 C C . MET A 1 264 ? -10.025 -41.495 -11.514 1.00 78.76 817 MET A C 1
ATOM 2049 O O . MET A 1 264 ? -10.975 -42.234 -11.245 1.00 77.99 817 MET A O 1
ATOM 2054 N N . ASN A 1 265 ? -9.843 -40.316 -10.925 1.00 74.95 818 ASN A N 1
ATOM 2055 C CA . ASN A 1 265 ? -10.847 -39.757 -10.016 1.00 80.64 818 ASN A CA 1
ATOM 2056 C C . ASN A 1 265 ? -11.763 -38.744 -10.722 1.00 82.65 818 ASN A C 1
ATOM 2057 O O . ASN A 1 265 ? -11.575 -38.472 -11.922 1.00 78.02 818 ASN A O 1
ATOM 2062 N N . TYR A 1 266 ? -12.740 -38.185 -9.995 1.00 77.13 819 TYR A N 1
ATOM 2063 C CA . TYR A 1 266 ? -13.689 -37.258 -10.614 1.00 68.27 819 TYR A CA 1
ATOM 2064 C C . TYR A 1 266 ? -12.935 -36.109 -11.296 1.00 81.51 819 TYR A C 1
ATOM 2065 O O . TYR A 1 266 ? -13.152 -35.867 -12.488 1.00 89.07 819 TYR A O 1
ATOM 2074 N N . PHE A 1 267 ? -12.026 -35.438 -10.579 1.00 83.84 820 PHE A N 1
ATOM 2075 C CA . PHE A 1 267 ? -11.321 -34.282 -11.162 1.00 86.83 820 PHE A CA 1
ATOM 2076 C C . PHE A 1 267 ? -10.635 -34.677 -12.472 1.00 83.88 820 PHE A C 1
ATOM 2077 O O . PHE A 1 267 ? -10.568 -33.897 -13.422 1.00 89.55 820 PHE A O 1
ATOM 2079 N N . GLN A 1 268 ? -10.158 -35.910 -12.535 1.00 75.61 821 GLN A N 1
ATOM 2080 C CA . GLN A 1 268 ? -9.422 -36.344 -13.705 1.00 91.81 821 GLN A CA 1
ATOM 2081 C C . GLN A 1 268 ? -10.368 -36.696 -14.835 1.00 95.02 821 GLN A C 1
ATOM 2082 O O . GLN A 1 268 ? -10.107 -36.356 -15.995 1.00 83.07 821 GLN A O 1
ATOM 2088 N N . VAL A 1 269 ? -11.465 -37.373 -14.499 1.00 97.10 822 VAL A N 1
ATOM 2089 C CA . VAL A 1 269 ? -12.461 -37.719 -15.506 1.00 85.28 822 VAL A CA 1
ATOM 2090 C C . VAL A 1 269 ? -13.050 -36.450 -16.099 1.00 84.66 822 VAL A C 1
ATOM 2091 O O . VAL A 1 269 ? -13.112 -36.302 -17.322 1.00 75.47 822 VAL A O 1
ATOM 2095 N N . ALA A 1 270 ? -13.454 -35.537 -15.215 1.00 82.91 823 ALA A N 1
ATOM 2096 C CA . ALA A 1 270 ? -13.967 -34.229 -15.608 1.00 79.92 823 ALA A CA 1
ATOM 2097 C C . ALA A 1 270 ? -12.959 -33.461 -16.469 1.00 91.27 823 ALA A C 1
ATOM 2098 O O . ALA A 1 270 ? -13.304 -33.006 -17.561 1.00 88.49 823 ALA A O 1
ATOM 2100 N N . LYS A 1 271 ? -11.721 -33.321 -15.983 1.00 94.59 824 LYS A N 1
ATOM 2101 C CA . LYS A 1 271 ? -10.700 -32.562 -16.712 1.00 97.12 824 LYS A CA 1
ATOM 2102 C C . LYS A 1 271 ? -10.598 -33.086 -18.137 1.00 95.74 824 LYS A C 1
ATOM 2103 O O . LYS A 1 271 ? -10.475 -32.310 -19.085 1.00 100.32 824 LYS A O 1
ATOM 2105 N N . THR A 1 272 ? -10.702 -34.404 -18.279 1.00 85.64 825 THR A N 1
ATOM 2106 C CA . THR A 1 272 ? -10.590 -35.044 -19.579 1.00 88.16 825 THR A CA 1
ATOM 2107 C C . THR A 1 272 ? -11.801 -34.798 -20.478 1.00 94.26 825 THR A C 1
ATOM 2108 O O . THR A 1 272 ? -11.633 -34.513 -21.655 1.00 106.10 825 THR A O 1
ATOM 2112 N N . VAL A 1 273 ? -13.015 -34.912 -19.946 1.00 97.33 826 VAL A N 1
ATOM 2113 C CA . VAL A 1 273 ? -14.199 -34.695 -20.777 1.00 98.03 826 VAL A CA 1
ATOM 2114 C C . VAL A 1 273 ? -14.309 -33.213 -21.142 1.00 105.83 826 VAL A C 1
ATOM 2115 O O . VAL A 1 273 ? -14.794 -32.870 -22.220 1.00 104.64 826 VAL A O 1
ATOM 2119 N N . ALA A 1 274 ? -13.821 -32.347 -20.255 1.00 112.99 827 ALA A N 1
ATOM 2120 C CA . ALA A 1 274 ? -13.936 -30.893 -20.412 1.00 112.69 827 ALA A CA 1
ATOM 2121 C C . ALA A 1 274 ? -13.088 -30.340 -21.572 1.00 115.69 827 ALA A C 1
ATOM 2122 O O . ALA A 1 274 ? -13.605 -29.605 -22.419 1.00 110.95 827 ALA A O 1
ATOM 2124 N N . GLN A 1 275 ? -11.792 -30.665 -21.604 1.00 117.45 828 GLN A N 1
ATOM 2125 C CA . GLN A 1 275 ? -11.052 -30.580 -22.864 1.00 115.33 828 GLN A CA 1
ATOM 2126 C C . GLN A 1 275 ? -11.556 -30.634 -24.290 1.00 121.46 828 GLN A C 1
ATOM 2127 O O . GLN A 1 275 ? -11.164 -29.792 -25.087 1.00 117.91 828 GLN A O 1
ATOM 2129 N N . ARG A 1 276 ? -12.369 -31.631 -24.618 1.00 129.26 829 ARG A N 1
ATOM 2130 C CA . ARG A 1 276 ? -12.804 -31.880 -25.997 1.00 138.67 829 ARG A CA 1
ATOM 2131 C C . ARG A 1 276 ? -14.253 -31.392 -25.860 1.00 143.77 829 ARG A C 1
ATOM 2132 O O . ARG A 1 276 ? -15.137 -31.819 -26.601 1.00 153.24 829 ARG A O 1
ATOM 2140 N N . LEU A 1 277 ? -14.489 -30.491 -24.914 1.00 139.11 830 LEU A N 1
ATOM 2141 C CA . LEU A 1 277 ? -15.742 -29.748 -24.866 1.00 134.59 830 LEU A CA 1
ATOM 2142 C C . LEU A 1 277 ? -15.405 -28.263 -24.896 1.00 154.06 830 LEU A C 1
ATOM 2143 O O . LEU A 1 277 ? -16.292 -27.404 -24.980 1.00 159.45 830 LEU A O 1
ATOM 2148 N N . ASN A 1 278 ? -14.108 -27.979 -24.791 1.00 148.72 831 ASN A N 1
ATOM 2149 C CA . ASN A 1 278 ? -13.573 -26.620 -24.761 1.00 153.42 831 ASN A CA 1
ATOM 2150 C C . ASN A 1 278 ? -14.017 -25.830 -23.524 1.00 149.53 831 ASN A C 1
ATOM 2151 O O . ASN A 1 278 ? -13.431 -24.794 -23.207 1.00 158.61 831 ASN A O 1
ATOM 2156 N N . THR A 1 279 ? -15.044 -26.313 -22.827 1.00 146.11 832 THR A N 1
ATOM 2157 C CA . THR A 1 279 ? -15.508 -25.647 -21.613 1.00 143.69 832 THR A CA 1
ATOM 2158 C C . THR A 1 279 ? -14.682 -26.067 -20.401 1.00 124.49 832 THR A C 1
ATOM 2159 O O . THR A 1 279 ? -13.786 -26.909 -20.497 1.00 115.08 832 THR A O 1
ATOM 2163 N N . ASP A 1 280 ? -14.996 -25.443 -19.270 1.00 111.73 833 ASP A N 1
ATOM 2164 C CA . ASP A 1 280 ? -14.333 -25.682 -17.996 1.00 108.91 833 ASP A CA 1
ATOM 2165 C C . ASP A 1 280 ? -14.847 -26.974 -17.383 1.00 121.22 833 ASP A C 1
ATOM 2166 O O . ASP A 1 280 ? -16.013 -27.312 -17.568 1.00 136.78 833 ASP A O 1
ATOM 2171 N N . PRO A 1 281 ? -13.991 -27.711 -16.657 1.00 119.67 834 PRO A N 1
ATOM 2172 C CA . PRO A 1 281 ? -14.498 -28.881 -15.923 1.00 114.61 834 PRO A CA 1
ATOM 2173 C C . PRO A 1 281 ? -15.538 -28.505 -14.856 1.00 108.52 834 PRO A C 1
ATOM 2174 O O . PRO A 1 281 ? -16.470 -29.275 -14.609 1.00 109.22 834 PRO A O 1
ATOM 2178 N N . MET A 1 282 ? -15.383 -27.332 -14.247 1.00 102.31 835 MET A N 1
ATOM 2179 C CA . MET A 1 282 ? -16.355 -26.831 -13.277 1.00 96.83 835 MET A CA 1
ATOM 2180 C C . MET A 1 282 ? -17.662 -26.399 -13.938 1.00 97.64 835 MET A C 1
ATOM 2181 O O . MET A 1 282 ? -18.621 -26.087 -13.254 1.00 106.41 835 MET A O 1
ATOM 2186 N N . LEU A 1 283 ? -17.690 -26.338 -15.266 1.00 95.75 836 LEU A N 1
ATOM 2187 C CA . LEU A 1 283 ? -18.908 -25.955 -15.986 1.00 108.45 836 LEU A CA 1
ATOM 2188 C C . LEU A 1 283 ? -19.651 -27.201 -16.467 1.00 106.68 836 LEU A C 1
ATOM 2189 O O . LEU A 1 283 ? -20.476 -27.144 -17.391 1.00 102.26 836 LEU A O 1
ATOM 2194 N N . LEU A 1 284 ? -19.336 -28.318 -15.815 1.00 99.38 837 LEU A N 1
ATOM 2195 C CA . LEU A 1 284 ? -19.876 -29.625 -16.137 1.00 90.32 837 LEU A CA 1
ATOM 2196 C C . LEU A 1 284 ? -20.389 -30.313 -14.874 1.00 93.38 837 LEU A C 1
ATOM 2197 O O . LEU A 1 284 ? -19.696 -30.321 -13.846 1.00 97.21 837 LEU A O 1
ATOM 2202 N N . GLN A 1 285 ? -21.572 -30.921 -14.968 1.00 87.18 838 GLN A N 1
ATOM 2203 C CA . GLN A 1 285 ? -22.110 -31.786 -13.914 1.00 82.13 838 GLN A CA 1
ATOM 2204 C C . GLN A 1 285 ? -22.307 -33.209 -14.425 1.00 85.54 838 GLN A C 1
ATOM 2205 O O . GLN A 1 285 ? -22.878 -33.395 -15.496 1.00 87.52 838 GLN A O 1
ATOM 2211 N N . PHE A 1 286 ? -21.854 -34.215 -13.678 1.00 89.07 839 PHE A N 1
ATOM 2212 C CA . PHE A 1 286 ? -21.975 -35.607 -14.161 1.00 82.48 839 PHE A CA 1
ATOM 2213 C C . PHE A 1 286 ? -23.057 -36.383 -13.431 1.00 85.09 839 PHE A C 1
ATOM 2214 O O . PHE A 1 286 ? -23.470 -35.978 -12.352 1.00 97.07 839 PHE A O 1
ATOM 2222 N N . PHE A 1 287 ? -23.508 -37.502 -14.001 1.00 83.58 840 PHE A N 1
ATOM 2223 C CA . PHE A 1 287 ? -24.579 -38.284 -13.364 1.00 84.53 840 PHE A CA 1
ATOM 2224 C C . PHE A 1 287 ? -24.223 -39.732 -13.121 1.00 88.05 840 PHE A C 1
ATOM 2225 O O . PHE A 1 287 ? -23.738 -40.422 -14.022 1.00 92.21 840 PHE A O 1
ATOM 2233 N N . LYS A 1 288 ? -24.484 -40.174 -11.888 1.00 89.30 841 LYS A N 1
ATOM 2234 C CA . LYS A 1 288 ? -24.232 -41.548 -11.458 1.00 88.02 841 LYS A CA 1
ATOM 2235 C C . LYS A 1 288 ? -24.971 -42.475 -12.395 1.00 102.33 841 LYS A C 1
ATOM 2236 O O . LYS A 1 288 ? -25.965 -42.097 -13.017 1.00 115.75 841 LYS A O 1
ATOM 2238 N N . SER A 1 289 ? -24.479 -43.684 -12.557 1.00 99.94 842 SER A N 1
ATOM 2239 C CA . SER A 1 289 ? -25.039 -44.444 -13.652 1.00 125.04 842 SER A CA 1
ATOM 2240 C C . SER A 1 289 ? -25.528 -45.796 -13.198 1.00 139.26 842 SER A C 1
ATOM 2241 O O . SER A 1 289 ? -25.160 -46.293 -12.147 1.00 131.49 842 SER A O 1
ATOM 2244 N N . GLN A 1 290 ? -26.363 -46.379 -14.039 1.00 137.04 843 GLN A N 1
ATOM 2245 C CA . GLN A 1 290 ? -27.047 -47.629 -13.788 1.00 155.60 843 GLN A CA 1
ATOM 2246 C C . GLN A 1 290 ? -26.512 -48.818 -14.590 1.00 166.17 843 GLN A C 1
ATOM 2247 O O . GLN A 1 290 ? -25.896 -49.697 -13.988 1.00 171.42 843 GLN A O 1
ATOM 2253 N N . GLY A 1 291 ? -26.728 -48.893 -15.897 1.00 172.65 844 GLY A N 1
ATOM 2254 C CA . GLY A 1 291 ? -26.396 -50.142 -16.543 1.00 166.71 844 GLY A CA 1
ATOM 2255 C C . GLY A 1 291 ? -27.283 -50.546 -17.708 1.00 169.41 844 GLY A C 1
ATOM 2256 O O . GLY A 1 291 ? -26.851 -50.388 -18.859 1.00 161.53 844 GLY A O 1
ATOM 2257 N N . TYR A 1 292 ? -28.489 -51.069 -17.413 1.00 182.66 845 TYR A N 1
ATOM 2258 C CA . TYR A 1 292 ? -29.369 -51.753 -18.382 1.00 194.86 845 TYR A CA 1
ATOM 2259 C C . TYR A 1 292 ? -30.742 -51.084 -18.580 1.00 202.86 845 TYR A C 1
ATOM 2260 O O . TYR A 1 292 ? -31.359 -51.272 -19.634 1.00 209.50 845 TYR A O 1
ATOM 2262 N N . ARG A 1 293 ? -31.212 -50.304 -17.597 1.00 199.43 846 ARG A N 1
ATOM 2263 C CA . ARG A 1 293 ? -32.488 -49.566 -17.725 1.00 207.83 846 ARG A CA 1
ATOM 2264 C C . ARG A 1 293 ? -32.197 -48.187 -18.309 1.00 203.62 846 ARG A C 1
ATOM 2265 O O . ARG A 1 293 ? -32.729 -47.166 -17.826 1.00 204.62 846 ARG A O 1
ATOM 2267 N N . ASP A 1 294 ? -31.373 -48.195 -19.372 1.00 201.36 847 ASP A N 1
ATOM 2268 C CA . ASP A 1 294 ? -30.511 -47.066 -19.836 1.00 191.02 847 ASP A CA 1
ATOM 2269 C C . ASP A 1 294 ? -30.963 -45.611 -19.557 1.00 186.24 847 ASP A C 1
ATOM 2270 O O . ASP A 1 294 ? -31.793 -45.058 -20.284 1.00 197.00 847 ASP A O 1
ATOM 2272 N N . GLY A 1 295 ? -30.387 -44.997 -18.514 1.00 171.07 848 GLY A N 1
ATOM 2273 C CA . GLY A 1 295 ? -30.792 -43.652 -18.123 1.00 153.14 848 GLY A CA 1
ATOM 2274 C C . GLY A 1 295 ? -30.024 -43.023 -16.961 1.00 135.80 848 GLY A C 1
ATOM 2275 O O . GLY A 1 295 ? -29.670 -43.699 -15.978 1.00 128.75 848 GLY A O 1
ATOM 2276 N N . PRO A 1 296 ? -29.789 -41.705 -17.053 1.00 126.72 849 PRO A N 1
ATOM 2277 C CA . PRO A 1 296 ? -29.106 -40.884 -16.049 1.00 113.51 849 PRO A CA 1
ATOM 2278 C C . PRO A 1 296 ? -29.683 -41.077 -14.657 1.00 110.55 849 PRO A C 1
ATOM 2279 O O . PRO A 1 296 ? -30.882 -40.888 -14.441 1.00 113.56 849 PRO A O 1
ATOM 2283 N N . GLY A 1 297 ? -28.813 -41.454 -13.727 1.00 101.64 850 GLY A N 1
ATOM 2284 C CA . GLY A 1 297 ? -29.194 -41.634 -12.340 1.00 100.95 850 GLY A CA 1
ATOM 2285 C C . GLY A 1 297 ? -28.994 -40.357 -11.549 1.00 111.69 850 GLY A C 1
ATOM 2286 O O . GLY A 1 297 ? -29.041 -39.252 -12.105 1.00 110.89 850 GLY A O 1
ATOM 2287 N N . ASN A 1 298 ? -28.768 -40.504 -10.246 1.00 113.32 851 ASN A N 1
ATOM 2288 C CA . ASN A 1 298 ? -28.578 -39.346 -9.373 1.00 119.14 851 ASN A CA 1
ATOM 2289 C C . ASN A 1 298 ? -27.302 -38.568 -9.697 1.00 111.14 851 ASN A C 1
ATOM 2290 O O . ASN A 1 298 ? -26.263 -39.163 -9.993 1.00 110.28 851 ASN A O 1
ATOM 2295 N N . PRO A 1 299 ? -27.387 -37.230 -9.661 1.00 110.06 852 PRO A N 1
ATOM 2296 C CA . PRO A 1 299 ? -26.232 -36.375 -9.926 1.00 93.66 852 PRO A CA 1
ATOM 2297 C C . PRO A 1 299 ? -25.044 -36.797 -9.091 1.00 97.01 852 PRO A C 1
ATOM 2298 O O . PRO A 1 299 ? -25.074 -36.704 -7.867 1.00 95.75 852 PRO A O 1
ATOM 2302 N N . LEU A 1 300 ? -24.032 -37.325 -9.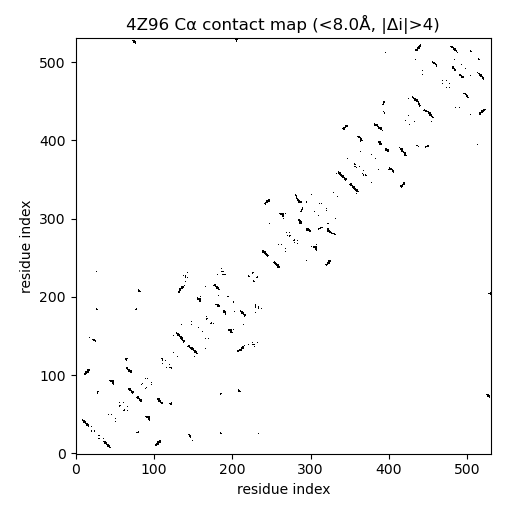768 1.00 100.38 853 LEU A N 1
ATOM 2303 C CA . LEU A 1 300 ? -22.728 -37.550 -9.168 1.00 96.42 853 LEU A CA 1
ATOM 2304 C C . LEU A 1 300 ? -22.227 -36.208 -8.700 1.00 93.14 853 LEU A C 1
ATOM 2305 O O . LEU A 1 300 ? -22.436 -35.222 -9.403 1.00 106.43 853 LEU A O 1
ATOM 2310 N N . ARG A 1 301 ? -21.634 -36.102 -7.521 1.00 75.13 854 ARG A N 1
ATOM 2311 C CA . ARG A 1 301 ? -21.210 -34.793 -7.038 1.00 95.80 854 ARG A CA 1
ATOM 2312 C C . ARG A 1 301 ? -19.731 -34.622 -6.746 1.00 109.02 854 ARG A C 1
ATOM 2313 O O . ARG A 1 301 ? -19.111 -35.459 -6.125 1.00 124.32 854 ARG A O 1
ATOM 2315 N N . HIS A 1 302 ? -19.177 -33.508 -7.185 1.00 104.44 855 HIS A N 1
ATOM 2316 C CA . HIS A 1 302 ? -17.762 -33.218 -7.018 1.00 104.45 855 HIS A CA 1
ATOM 2317 C C . HIS A 1 302 ? -17.030 -33.771 -5.793 1.00 111.09 855 HIS A C 1
ATOM 2318 O O . HIS A 1 302 ? -16.011 -34.419 -5.907 1.00 118.04 855 HIS A O 1
ATOM 2325 N N . ASN A 1 303 ? -17.525 -33.509 -4.608 1.00 109.35 856 ASN A N 1
ATOM 2326 C CA . ASN A 1 303 ? -16.792 -34.008 -3.452 1.00 115.36 856 ASN A CA 1
ATOM 2327 C C . ASN A 1 303 ? -16.505 -35.506 -3.627 1.00 116.07 856 ASN A C 1
ATOM 2328 O O . ASN A 1 303 ? -15.725 -36.086 -2.866 1.00 126.34 856 ASN A O 1
ATOM 2333 N N . TYR A 1 304 ? -17.124 -36.113 -4.643 1.00 101.90 857 TYR A N 1
ATOM 2334 C CA . TYR A 1 304 ? -16.976 -37.543 -4.913 1.00 102.17 857 TYR A CA 1
ATOM 2335 C C . TYR A 1 304 ? -15.510 -37.925 -5.007 1.00 104.40 857 TYR A C 1
ATOM 2336 O O . TYR A 1 304 ? -14.688 -37.162 -5.528 1.00 109.07 857 TYR A O 1
ATOM 2345 N N . GLU A 1 305 ? -15.180 -39.107 -4.500 1.00 102.53 858 GLU A N 1
ATOM 2346 C CA . GLU A 1 305 ? -13.785 -39.507 -4.425 1.00 111.62 858 GLU A CA 1
ATOM 2347 C C . GLU A 1 305 ? -13.520 -40.926 -4.901 1.00 107.42 858 GLU A C 1
ATOM 2348 O O . GLU A 1 305 ? -12.370 -41.385 -4.889 1.00 107.29 858 GLU A O 1
ATOM 2354 N N . GLY A 1 306 ? -14.572 -41.616 -5.334 1.00 101.45 859 GLY A N 1
ATOM 2355 C CA . GLY A 1 306 ? -14.407 -42.908 -5.975 1.00 97.98 859 GLY A CA 1
ATOM 2356 C C . GLY A 1 306 ? -13.582 -42.803 -7.251 1.00 103.38 859 GLY A C 1
ATOM 2357 O O . GLY A 1 306 ? -13.135 -41.722 -7.642 1.00 109.16 859 GLY A O 1
ATOM 2358 N N . THR A 1 307 ? -13.363 -43.937 -7.902 1.00 102.60 860 THR A N 1
ATOM 2359 C CA . THR A 1 307 ? -12.656 -43.954 -9.174 1.00 92.09 860 THR A CA 1
ATOM 2360 C C . THR A 1 307 ? -13.636 -44.221 -10.317 1.00 84.71 860 THR A C 1
ATOM 2361 O O . THR A 1 307 ? -14.791 -44.569 -10.086 1.00 90.67 860 THR A O 1
ATOM 2365 N N . LEU A 1 308 ? -13.182 -44.045 -11.550 1.00 79.53 861 LEU A N 1
ATOM 2366 C CA . LEU A 1 308 ? -14.030 -44.301 -12.703 1.00 72.22 861 LEU A CA 1
ATOM 2367 C C . LEU A 1 308 ? -14.449 -45.763 -12.720 1.00 80.34 861 LEU A C 1
ATOM 2368 O O . LEU A 1 308 ? -15.569 -46.087 -13.110 1.00 84.18 861 LEU A O 1
ATOM 2373 N N . ARG A 1 309 ? -13.552 -46.642 -12.277 1.00 84.45 862 ARG A N 1
ATOM 2374 C CA . ARG A 1 309 ? -13.896 -48.054 -12.122 1.00 90.66 862 ARG A CA 1
ATOM 2375 C C . ARG A 1 309 ? -15.088 -48.223 -11.191 1.00 91.58 862 ARG A C 1
ATOM 2376 O O . ARG A 1 309 ? -15.960 -49.056 -11.437 1.00 96.40 862 ARG A O 1
ATOM 2384 N N . ASP A 1 310 ? -15.116 -47.428 -10.124 1.00 82.32 863 ASP A N 1
ATOM 2385 C CA . ASP A 1 310 ? -16.231 -47.456 -9.186 1.00 88.91 863 ASP A CA 1
ATOM 2386 C C . ASP A 1 310 ? -17.555 -47.029 -9.844 1.00 90.57 863 ASP A C 1
ATOM 2387 O O . ASP A 1 310 ? -18.605 -47.589 -9.528 1.00 94.96 863 ASP A O 1
ATOM 2392 N N . LEU A 1 311 ? -17.503 -46.058 -10.762 1.00 91.30 864 LEU A N 1
ATOM 2393 C CA . LEU A 1 311 ? -18.705 -45.535 -11.429 1.00 88.82 864 LEU A CA 1
ATOM 2394 C C . LEU A 1 311 ? -19.264 -46.489 -12.469 1.00 94.56 864 LEU A C 1
ATOM 2395 O O . LEU A 1 311 ? -20.428 -46.366 -12.872 1.00 99.76 864 LEU A O 1
ATOM 2400 N N . LEU A 1 312 ? -18.416 -47.414 -12.915 1.00 94.23 865 LEU A N 1
ATOM 2401 C CA . LEU A 1 312 ? -18.785 -48.396 -13.926 1.00 95.17 865 LEU A CA 1
ATOM 2402 C C . LEU A 1 312 ? -18.913 -49.795 -13.338 1.00 112.24 865 LEU A C 1
ATOM 2403 O O . LEU A 1 312 ? -18.999 -50.772 -14.074 1.00 126.16 865 LEU A O 1
ATOM 2408 N N . GLN A 1 313 ? -18.909 -49.887 -12.012 1.00 111.98 866 GLN A N 1
ATOM 2409 C CA . GLN A 1 313 ? -18.969 -51.175 -11.325 1.00 114.25 866 GLN A CA 1
ATOM 2410 C C . GLN A 1 313 ? -20.309 -51.873 -11.543 1.00 122.70 866 GLN A C 1
ATOM 2411 O O . GLN A 1 313 ? -20.419 -53.081 -11.344 1.00 124.95 866 GLN A O 1
ATOM 2417 N N . PHE A 1 314 ? -21.318 -51.113 -11.967 1.00 130.67 867 PHE A N 1
ATOM 2418 C CA . PHE A 1 314 ? -22.637 -51.674 -12.263 1.00 135.17 867 PHE A CA 1
ATOM 2419 C C . PHE A 1 314 ? -22.800 -51.960 -13.763 1.00 125.35 867 PHE A C 1
ATOM 2420 O O . PHE A 1 314 ? -23.887 -51.830 -14.319 1.00 126.17 867 PHE A O 1
ATOM 2428 N N . PHE A 1 315 ? -21.718 -52.350 -14.418 1.00 120.88 868 PHE A N 1
ATOM 2429 C CA . PHE A 1 315 ? -21.778 -52.630 -15.843 1.00 127.25 868 PHE A CA 1
ATOM 2430 C C . PHE A 1 315 ? -21.374 -54.075 -16.122 1.00 137.15 868 PHE A C 1
ATOM 2431 O O . PHE A 1 315 ? -20.459 -54.603 -15.485 1.00 131.34 868 PHE A O 1
ATOM 2439 N N . LYS A 1 316 ? -22.064 -54.708 -17.070 1.00 139.62 869 LYS A N 1
ATOM 2440 C CA . LYS A 1 316 ? -21.649 -56.008 -17.586 1.00 148.75 869 LYS A CA 1
ATOM 2441 C C . LYS A 1 316 ? -20.427 -55.815 -18.489 1.00 154.58 869 LYS A C 1
ATOM 2442 O O . LYS A 1 316 ? -20.344 -54.820 -19.215 1.00 158.15 869 LYS A O 1
ATOM 2444 N N . PRO A 1 317 ? -19.470 -56.759 -18.443 1.00 160.19 870 PRO A N 1
ATOM 2445 C CA . PRO A 1 317 ? -18.190 -56.573 -19.148 1.00 149.82 870 PRO A CA 1
ATOM 2446 C C . PRO A 1 317 ? -18.336 -56.425 -20.674 1.00 146.64 870 PRO A C 1
ATOM 2447 O O . PRO A 1 317 ? -17.603 -55.638 -21.281 1.00 138.09 870 PRO A O 1
ATOM 2451 N N . ARG A 1 318 ? -19.274 -57.154 -21.277 1.00 147.09 871 ARG A N 1
ATOM 2452 C CA . ARG A 1 318 ? -19.478 -57.085 -22.724 1.00 148.94 871 ARG A CA 1
ATOM 2453 C C . ARG A 1 318 ? -20.384 -55.910 -23.112 1.00 147.45 871 ARG A C 1
ATOM 2454 O O . ARG A 1 318 ? -20.499 -55.564 -24.291 1.00 143.60 871 ARG A O 1
ATOM 2456 N N . GLN A 1 319 ? -21.020 -55.306 -22.110 1.00 147.46 872 GLN A N 1
ATOM 2457 C CA . GLN A 1 319 ? -21.847 -54.111 -22.295 1.00 141.03 872 GLN A CA 1
ATOM 2458 C C . GLN A 1 319 ? -20.979 -52.867 -22.483 1.00 140.54 872 GLN A C 1
ATOM 2459 O O . GLN A 1 319 ? -20.024 -52.664 -21.729 1.00 142.01 872 GLN A O 1
ATOM 2465 N N . PRO A 1 320 ? -21.301 -52.031 -23.490 1.00 133.87 873 PRO A N 1
ATOM 2466 C CA . PRO A 1 320 ? -20.530 -50.800 -23.720 1.00 133.13 873 PRO A CA 1
ATOM 2467 C C . PRO A 1 320 ? -20.772 -49.756 -22.618 1.00 131.35 873 PRO A C 1
ATOM 2468 O O . PRO A 1 320 ? -21.880 -49.682 -22.085 1.00 133.68 873 PRO A O 1
ATOM 2472 N N . LYS A 1 321 ? -19.749 -48.968 -22.287 1.00 123.25 874 LYS A N 1
ATOM 2473 C CA . LYS A 1 321 ? -19.780 -48.102 -21.103 1.00 113.63 874 LYS A CA 1
ATOM 2474 C C . LYS A 1 321 ? -20.242 -46.671 -21.409 1.00 109.51 874 LYS A C 1
ATOM 2475 O O . LYS A 1 321 ? -19.712 -46.030 -22.321 1.00 114.99 874 LYS A O 1
ATOM 2481 N N . LYS A 1 322 ? -21.213 -46.163 -20.643 1.00 98.49 875 LYS A N 1
ATOM 2482 C CA . LYS A 1 322 ? -21.759 -44.820 -20.895 1.00 90.46 875 LYS A CA 1
ATOM 2483 C C . LYS A 1 322 ? -22.102 -44.027 -19.628 1.00 88.47 875 LYS A C 1
ATOM 2484 O O . LYS A 1 322 ? -22.709 -44.552 -18.691 1.00 93.02 875 LYS A O 1
ATOM 2486 N N . LEU A 1 323 ? -21.715 -42.755 -19.614 1.00 88.40 876 LEU A N 1
ATOM 2487 C CA . LEU A 1 323 ? -22.033 -41.851 -18.503 1.00 86.25 876 LEU A CA 1
ATOM 2488 C C . LEU A 1 323 ? -22.694 -40.586 -19.024 1.00 93.52 876 LEU A C 1
ATOM 2489 O O . LEU A 1 323 ? -22.299 -40.048 -20.069 1.00 98.59 876 LEU A O 1
ATOM 2494 N N . TYR A 1 324 ? -23.689 -40.095 -18.295 1.00 85.79 877 TYR A N 1
ATOM 2495 C CA . TYR A 1 324 ? -24.368 -38.878 -18.719 1.00 91.98 877 TYR A CA 1
ATOM 2496 C C . TYR A 1 324 ? -23.801 -37.641 -18.047 1.00 91.55 877 TYR A C 1
ATOM 2497 O O . TYR A 1 324 ? -23.341 -37.694 -16.907 1.00 101.40 877 TYR A O 1
ATOM 2506 N N . TYR A 1 325 ? -23.842 -36.530 -18.767 1.00 90.11 878 TYR A N 1
ATOM 2507 C CA . TYR A 1 325 ? -23.440 -35.242 -18.221 1.00 92.79 878 TYR A CA 1
ATOM 2508 C C . TYR A 1 325 ? -24.355 -34.139 -18.735 1.00 94.28 878 TYR A C 1
ATOM 2509 O O . TYR A 1 325 ? -25.089 -34.331 -19.685 1.00 97.10 878 TYR A O 1
ATOM 2518 N N . GLN A 1 326 ? -24.296 -32.970 -18.121 1.00 96.44 879 GLN A N 1
ATOM 2519 C CA . GLN A 1 326 ? -24.925 -31.799 -18.710 1.00 102.57 879 GLN A CA 1
ATOM 2520 C C . GLN A 1 326 ? -23.927 -30.653 -18.676 1.00 104.53 879 GLN A C 1
ATOM 2521 O O . GLN A 1 326 ? -22.964 -30.687 -17.906 1.00 105.61 879 GLN A O 1
ATOM 2527 N N . GLN A 1 327 ? -24.145 -29.651 -19.520 1.00 107.47 880 GLN A N 1
ATOM 2528 C CA . GLN A 1 327 ? -23.349 -28.428 -19.469 1.00 109.48 880 GLN A CA 1
ATOM 2529 C C . GLN A 1 327 ? -23.936 -27.400 -18.472 1.00 113.21 880 GLN A C 1
ATOM 2530 O O . GLN A 1 327 ? -25.145 -27.164 -18.447 1.00 121.08 880 GLN A O 1
ATOM 2536 N N . LEU A 1 328 ? -23.085 -26.802 -17.641 1.00 102.44 881 LEU A N 1
ATOM 2537 C CA . LEU A 1 328 ? -23.560 -25.851 -16.638 1.00 94.19 881 LEU A CA 1
ATOM 2538 C C . LEU A 1 328 ? -23.366 -24.396 -17.032 1.00 111.64 881 LEU A C 1
ATOM 2539 O O . LEU A 1 328 ? -22.395 -24.043 -17.713 1.00 116.66 881 LEU A O 1
ATOM 2544 N N . LYS A 1 329 ? -24.288 -23.550 -16.578 1.00 113.05 882 LYS A N 1
ATOM 2545 C CA . LYS A 1 329 ? -24.214 -22.121 -16.856 1.00 108.80 882 LYS A CA 1
ATOM 2546 C C . LYS A 1 329 ? -23.429 -21.411 -15.749 1.00 102.36 882 LYS A C 1
ATOM 2547 O O . LYS A 1 329 ? -22.750 -20.417 -16.014 1.00 108.89 882 LYS A O 1
ATOM 2549 N N . MET A 1 330 ? -23.508 -21.935 -14.522 1.00 86.71 883 MET A N 1
ATOM 2550 C CA . MET A 1 330 ? -22.701 -21.436 -13.399 1.00 96.63 883 MET A CA 1
ATOM 2551 C C . MET A 1 330 ? -21.642 -22.456 -12.936 1.00 102.82 883 MET A C 1
ATOM 2552 O O . MET A 1 330 ? -21.613 -23.596 -13.418 1.00 85.44 883 MET A O 1
ATOM 2557 N N . LYS A 1 331 ? -20.779 -22.044 -12.000 1.00 118.25 884 LYS A N 1
ATOM 2558 C CA . LYS A 1 331 ? -19.770 -22.945 -11.423 1.00 105.89 884 LYS A CA 1
ATOM 2559 C C . LYS A 1 331 ? -20.471 -24.184 -10.918 1.00 98.43 884 LYS A C 1
ATOM 2560 O O . LYS A 1 331 ? -21.607 -24.122 -10.459 1.00 100.60 884 LYS A O 1
ATOM 2563 N N . ILE A 1 332 ? -19.805 -25.318 -11.033 1.00 106.12 885 ILE A N 1
ATOM 2564 C CA . ILE A 1 332 ? -20.363 -26.571 -10.559 1.00 96.41 885 ILE A CA 1
ATOM 2565 C C . ILE A 1 332 ? -20.706 -26.451 -9.080 1.00 105.80 885 ILE A C 1
ATOM 2566 O O . ILE A 1 332 ? -21.780 -26.851 -8.631 1.00 95.81 885 ILE A O 1
ATOM 2571 N N . THR A 1 333 ? -19.800 -25.844 -8.328 1.00 115.34 886 THR A N 1
ATOM 2572 C CA . THR A 1 333 ? -19.851 -25.882 -6.883 1.00 113.14 886 THR A CA 1
ATOM 2573 C C . THR A 1 333 ? -21.000 -25.017 -6.339 1.00 110.56 886 THR A C 1
ATOM 2574 O O . THR A 1 333 ? -21.399 -25.155 -5.180 1.00 100.46 886 THR A O 1
ATOM 2578 N N . ASP A 1 334 ? -21.541 -24.147 -7.191 1.00 108.00 887 ASP A N 1
ATOM 2579 C CA . ASP A 1 334 ? -22.695 -23.317 -6.842 1.00 104.60 887 ASP A CA 1
ATOM 2580 C C . ASP A 1 334 ? -24.021 -23.991 -7.187 1.00 109.92 887 ASP A C 1
ATOM 2581 O O . ASP A 1 334 ? -24.997 -23.899 -6.435 1.00 118.40 887 ASP A O 1
ATOM 2586 N N . PHE A 1 335 ? -24.040 -24.676 -8.324 1.00 106.28 888 PHE A N 1
ATOM 2587 C CA . PHE A 1 335 ? -25.222 -25.384 -8.798 1.00 96.38 888 PHE A CA 1
ATOM 2588 C C . PHE A 1 335 ? -25.806 -26.365 -7.766 1.00 102.36 888 PHE A C 1
ATOM 2589 O O . PHE A 1 335 ? -27.025 -26.532 -7.681 1.00 107.96 888 PHE A O 1
ATOM 2597 N N . GLU A 1 336 ? -24.924 -26.956 -6.977 1.00 95.02 889 GLU A N 1
ATOM 2598 C CA . GLU A 1 336 ? -25.306 -27.912 -5.954 1.00 106.67 889 GLU A CA 1
ATOM 2599 C C . GLU A 1 336 ? -25.854 -27.262 -4.708 1.00 95.98 889 GLU A C 1
ATOM 2600 O O . GLU A 1 336 ? -26.533 -27.897 -3.920 1.00 103.81 889 GLU A O 1
ATOM 2606 N N . ASN A 1 337 ? -25.545 -25.994 -4.523 1.00 98.15 890 ASN A N 1
ATOM 2607 C CA . ASN A 1 337 ? -26.003 -25.257 -3.374 1.00 104.70 890 ASN A CA 1
ATOM 2608 C C . ASN A 1 337 ? -27.261 -24.468 -3.700 1.00 99.87 890 ASN A C 1
ATOM 2609 O O . ASN A 1 337 ? -27.727 -23.651 -2.899 1.00 103.50 890 ASN A O 1
ATOM 2614 N N . ARG A 1 338 ? -27.824 -24.743 -4.873 1.00 91.58 891 ARG A N 1
ATOM 2615 C CA . ARG A 1 338 ? -29.125 -24.199 -5.223 1.00 92.22 891 ARG A CA 1
ATOM 2616 C C . ARG A 1 338 ? -30.233 -24.856 -4.401 1.00 86.79 891 ARG A C 1
ATOM 2617 O O . ARG A 1 338 ? -30.213 -26.063 -4.149 1.00 85.00 891 ARG A O 1
ATOM 2625 N N . ARG A 1 339 ? -31.186 -24.043 -3.965 1.00 79.82 892 ARG A N 1
ATOM 2626 C CA . ARG A 1 339 ? -32.350 -24.549 -3.244 1.00 83.05 892 ARG A CA 1
ATOM 2627 C C . ARG A 1 339 ? -33.581 -24.539 -4.150 1.00 92.92 892 ARG A C 1
ATOM 2628 O O . ARG A 1 339 ? -33.889 -23.539 -4.812 1.00 91.33 892 ARG A O 1
ATOM 2636 N N . SER A 1 340 ? -34.270 -25.674 -4.187 1.00 94.13 893 SER A N 1
ATOM 2637 C CA . SER A 1 340 ? -35.559 -25.774 -4.850 1.00 89.13 893 SER A CA 1
ATOM 2638 C C . SER A 1 340 ? -36.566 -25.009 -4.009 1.00 89.94 893 SER A C 1
ATOM 2639 O O . SER A 1 340 ? -36.753 -25.299 -2.821 1.00 97.66 893 SER A O 1
ATOM 2642 N N . PHE A 1 341 ? -37.199 -24.012 -4.612 1.00 85.05 894 PHE A N 1
ATOM 2643 C CA . PHE A 1 341 ? -38.123 -23.171 -3.870 1.00 76.14 894 PHE A CA 1
ATOM 2644 C C . PHE A 1 341 ? -39.440 -22.984 -4.633 1.00 78.72 894 PHE A C 1
ATOM 2645 O O . PHE A 1 341 ? -39.523 -22.193 -5.572 1.00 80.74 894 PHE A O 1
ATOM 2653 N N . LYS A 1 342 ? -40.471 -23.722 -4.239 1.00 81.65 895 LYS A N 1
ATOM 2654 C CA . LYS A 1 342 ? -41.749 -23.621 -4.933 1.00 80.61 895 LYS A CA 1
ATOM 2655 C C . LYS A 1 342 ? -42.597 -22.496 -4.348 1.00 77.69 895 LYS A C 1
ATOM 2656 O O . LYS A 1 342 ? -42.854 -22.464 -3.148 1.00 84.41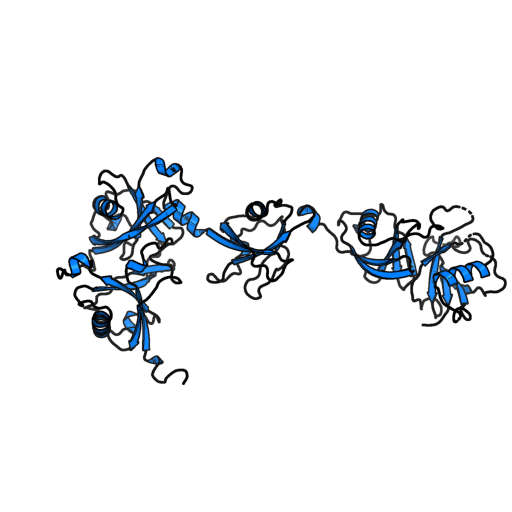 895 LYS A O 1
ATOM 2662 N N . CYS A 1 343 ? -43.026 -21.565 -5.195 1.00 78.45 896 CYS A N 1
ATOM 2663 C CA . CYS A 1 343 ? -43.948 -20.525 -4.753 1.00 73.08 896 CYS A CA 1
ATOM 2664 C C . CYS A 1 343 ? -44.903 -20.060 -5.838 1.00 73.38 896 CYS A C 1
ATOM 2665 O O . CYS A 1 343 ? -44.977 -20.637 -6.916 1.00 87.83 896 CYS A O 1
ATOM 2668 N N . ILE A 1 344 ? -45.636 -19.009 -5.525 1.00 72.65 897 ILE A N 1
ATOM 2669 C CA . ILE A 1 344 ? -46.656 -18.475 -6.401 1.00 74.10 897 ILE A CA 1
ATOM 2670 C C . ILE A 1 344 ? -46.211 -17.129 -6.907 1.00 80.19 897 ILE A C 1
ATOM 2671 O O . ILE A 1 344 ? -45.814 -16.278 -6.113 1.00 87.44 897 ILE A O 1
ATOM 2676 N N . TRP A 1 345 ? -46.269 -16.928 -8.218 1.00 76.04 898 TRP A N 1
ATOM 2677 C CA . TRP A 1 345 ? -46.034 -15.609 -8.781 1.00 77.09 898 TRP A CA 1
ATOM 2678 C C . TRP A 1 345 ? -47.372 -14.970 -9.033 1.00 78.99 898 TRP A C 1
ATOM 2679 O O . TRP A 1 345 ? -48.198 -15.527 -9.735 1.00 90.94 898 TRP A O 1
ATOM 2690 N N . LEU A 1 346 ? -47.609 -13.824 -8.408 1.00 92.89 899 LEU A N 1
ATOM 2691 C CA . LEU A 1 346 ? -48.801 -13.021 -8.687 1.00 95.13 899 LEU A CA 1
ATOM 2692 C C . LEU A 1 346 ? -48.457 -11.950 -9.711 1.00 105.20 899 LEU A C 1
ATOM 2693 O O . LEU A 1 346 ? -47.865 -10.916 -9.358 1.00 113.29 899 LEU A O 1
ATOM 2698 N N . ASN A 1 347 ? -48.810 -12.190 -10.973 1.00 101.62 900 ASN A N 1
ATOM 2699 C CA . ASN A 1 347 ? -48.516 -11.230 -12.032 1.00 110.59 900 ASN A CA 1
ATOM 2700 C C . ASN A 1 347 ? -49.183 -9.870 -11.775 1.00 130.53 900 ASN A C 1
ATOM 2701 O O . ASN A 1 347 ? -49.654 -9.591 -10.671 1.00 136.36 900 ASN A O 1
ATOM 2706 N N . SER A 1 348 ? -49.248 -9.007 -12.775 1.00 130.74 901 SER A N 1
ATOM 2707 C CA . SER A 1 348 ? -49.896 -7.743 -12.488 1.00 137.10 901 SER A CA 1
ATOM 2708 C C . SER A 1 348 ? -51.329 -7.761 -13.024 1.00 131.55 901 SER A C 1
ATOM 2709 O O . SER A 1 348 ? -52.060 -6.772 -12.917 1.00 134.06 901 SER A O 1
ATOM 2712 N N . GLN A 1 349 ? -51.737 -8.898 -13.579 1.00 124.00 902 GLN A N 1
ATOM 2713 C CA . GLN A 1 349 ? -53.146 -9.102 -13.898 1.00 115.89 902 GLN A CA 1
ATOM 2714 C C . GLN A 1 349 ? -53.893 -9.681 -12.695 1.00 107.50 902 GLN A C 1
ATOM 2715 O O . GLN A 1 349 ? -55.061 -10.061 -12.804 1.00 101.99 902 GLN A O 1
ATOM 2721 N N . PHE A 1 350 ? -53.206 -9.755 -11.557 1.00 110.44 903 PHE A N 1
ATOM 2722 C CA . PHE A 1 350 ? -53.784 -10.281 -10.325 1.00 101.48 903 PHE A CA 1
ATOM 2723 C C . PHE A 1 350 ? -54.177 -11.759 -10.479 1.00 94.22 903 PHE A C 1
ATOM 2724 O O . PHE A 1 350 ? -55.185 -12.212 -9.952 1.00 95.06 903 PHE A O 1
ATOM 2732 N N . ARG A 1 351 ? -53.378 -12.522 -11.209 1.00 90.44 904 ARG A N 1
ATOM 2733 C CA . ARG A 1 351 ? -53.665 -13.938 -11.337 1.00 90.60 904 ARG A CA 1
ATOM 2734 C C . ARG A 1 351 ? -52.452 -14.763 -10.902 1.00 100.07 904 ARG A C 1
ATOM 2735 O O . ARG A 1 351 ? -51.301 -14.310 -10.970 1.00 88.91 904 ARG A O 1
ATOM 2743 N N . GLU A 1 352 ? -52.716 -15.963 -10.405 1.00 85.67 905 GLU A N 1
ATOM 2744 C CA . GLU A 1 352 ? -51.667 -16.726 -9.739 1.00 89.08 905 GLU A CA 1
ATOM 2745 C C . GLU A 1 352 ? -50.998 -17.723 -10.667 1.00 86.71 905 GLU A C 1
ATOM 2746 O O . GLU A 1 352 ? -51.670 -18.442 -11.415 1.00 91.35 905 GLU A O 1
ATOM 2752 N N . GLU A 1 353 ? -49.670 -17.777 -10.607 1.00 86.93 906 GLU A N 1
ATOM 2753 C CA . GLU A 1 353 ? -48.913 -18.764 -11.377 1.00 77.26 906 GLU A CA 1
ATOM 2754 C C . GLU A 1 353 ? -47.991 -19.544 -10.468 1.00 70.81 906 GLU A C 1
ATOM 2755 O O . GLU A 1 353 ? -47.348 -18.985 -9.580 1.00 78.81 906 GLU A O 1
ATOM 2761 N N . GLU A 1 354 ? -47.947 -20.850 -10.675 1.00 71.54 907 GLU A N 1
ATOM 2762 C CA . GLU A 1 354 ? -47.029 -21.686 -9.923 1.00 75.86 907 GLU A CA 1
ATOM 2763 C C . GLU A 1 354 ? -45.647 -21.636 -10.584 1.00 80.33 907 GLU A C 1
ATOM 2764 O O . GLU A 1 354 ? -45.491 -21.976 -11.762 1.00 82.22 907 GLU A O 1
ATOM 2770 N N . ILE A 1 355 ? -44.648 -21.212 -9.817 1.00 81.51 908 ILE A N 1
ATOM 2771 C CA . ILE A 1 355 ? -43.277 -21.128 -10.309 1.00 77.07 908 ILE A CA 1
ATOM 2772 C C . ILE A 1 355 ? -42.284 -21.758 -9.319 1.00 80.75 908 ILE A C 1
ATOM 2773 O O . ILE A 1 355 ? -42.465 -21.667 -8.098 1.00 77.36 908 ILE A O 1
ATOM 2778 N N . THR A 1 356 ? -41.247 -22.412 -9.838 1.00 87.18 909 THR A N 1
ATOM 2779 C CA . THR A 1 356 ? -40.183 -22.929 -8.972 1.00 83.42 909 THR A CA 1
ATOM 2780 C C . THR A 1 356 ? -38.846 -22.220 -9.219 1.00 81.40 909 THR A C 1
ATOM 2781 O O . THR A 1 356 ? -38.270 -22.324 -10.294 1.00 85.47 909 THR A O 1
ATOM 2785 N N . LEU A 1 357 ? -38.357 -21.501 -8.214 1.00 79.79 910 LEU A N 1
ATOM 2786 C CA . LEU A 1 357 ? -37.125 -20.734 -8.344 1.00 77.43 910 LEU A CA 1
ATOM 2787 C C . LEU A 1 357 ? -35.983 -21.435 -7.623 1.00 83.05 910 LEU A C 1
ATOM 2788 O O . LEU A 1 357 ? -36.220 -22.214 -6.696 1.00 79.48 910 LEU A O 1
ATOM 2793 N N . TYR A 1 358 ? -34.750 -21.162 -8.049 1.00 83.46 911 TYR A N 1
ATOM 2794 C CA . TYR A 1 358 ? -33.586 -21.825 -7.467 1.00 83.18 911 TYR A CA 1
ATOM 2795 C C . TYR A 1 358 ? -32.559 -20.823 -6.955 1.00 87.66 911 TYR A C 1
ATOM 2796 O O . TYR A 1 358 ? -31.544 -20.585 -7.606 1.00 95.91 911 TYR A O 1
ATOM 2805 N N . PRO A 1 359 ? -32.817 -20.225 -5.785 1.00 83.87 912 PRO A N 1
ATOM 2806 C CA . PRO A 1 359 ? -31.836 -19.301 -5.212 1.00 86.92 912 PRO A CA 1
ATOM 2807 C C . PRO A 1 359 ? -30.758 -20.081 -4.498 1.00 88.92 912 PRO A C 1
ATOM 2808 O O . PRO A 1 359 ? -30.807 -21.315 -4.509 1.00 87.27 912 PRO A O 1
ATOM 2812 N N . ASP A 1 360 ? -29.790 -19.393 -3.902 1.00 85.46 913 ASP A N 1
ATOM 2813 C CA . ASP A 1 360 ? -28.726 -20.104 -3.215 1.00 79.70 913 ASP A CA 1
ATOM 2814 C C . ASP A 1 360 ? -29.170 -20.486 -1.804 1.00 89.31 913 ASP A C 1
ATOM 2815 O O . ASP A 1 360 ? -29.815 -19.689 -1.122 1.00 96.51 913 ASP A O 1
ATOM 2820 N N . LYS A 1 361 ? -28.834 -21.704 -1.380 1.00 88.79 914 LYS A N 1
ATOM 2821 C CA . LYS A 1 361 ? -29.191 -22.194 -0.046 1.00 91.14 914 LYS A CA 1
ATOM 2822 C C . LYS A 1 361 ? -28.888 -21.162 1.056 1.00 99.01 914 LYS A C 1
ATOM 2823 O O . LYS A 1 361 ? -29.743 -20.876 1.897 1.00 102.06 914 LYS A O 1
ATOM 2825 N N . HIS A 1 362 ? -27.680 -20.591 1.022 1.00 100.22 915 HIS A N 1
ATOM 2826 C CA . HIS A 1 362 ? -27.253 -19.563 1.981 1.00 95.21 915 HIS A CA 1
ATOM 2827 C C . HIS A 1 362 ? -27.727 -18.191 1.568 1.00 89.89 915 HIS A C 1
ATOM 2828 O O . HIS A 1 362 ? -27.163 -17.188 1.977 1.00 97.68 915 HIS A O 1
ATOM 2835 N N . GLY A 1 363 ? -28.756 -18.141 0.743 1.00 92.36 916 GLY A N 1
ATOM 2836 C CA . GLY A 1 363 ? -29.261 -16.868 0.294 1.00 91.88 916 GLY A CA 1
ATOM 2837 C C . GLY A 1 363 ? -30.265 -16.323 1.276 1.00 91.97 916 GLY A C 1
ATOM 2838 O O . GLY A 1 363 ? -30.652 -16.990 2.240 1.00 99.75 916 GLY A O 1
ATOM 2839 N N . CYS A 1 364 ? -30.679 -15.094 1.007 1.00 89.28 917 CYS A N 1
ATOM 2840 C CA . CYS A 1 364 ? -31.691 -14.405 1.782 1.00 89.25 917 CYS A CA 1
ATOM 2841 C C . CYS A 1 364 ? -32.887 -14.138 0.877 1.00 93.58 917 CYS A C 1
ATOM 2842 O O . CYS A 1 364 ? -32.881 -14.493 -0.305 1.00 90.03 917 CYS A O 1
ATOM 2845 N N . VAL A 1 365 ? -33.901 -13.489 1.432 1.00 91.52 918 VAL A N 1
ATOM 2846 C CA . VAL A 1 365 ? -35.132 -13.222 0.710 1.00 85.31 918 VAL A CA 1
ATOM 2847 C C . VAL A 1 365 ? -34.904 -12.386 -0.552 1.00 87.98 918 VAL A C 1
ATOM 2848 O O . VAL A 1 365 ? -35.449 -12.686 -1.617 1.00 86.84 918 VAL A O 1
ATOM 2852 N N . ARG A 1 366 ? -34.081 -11.353 -0.432 1.00 94.52 919 ARG A N 1
ATOM 2853 C CA . ARG A 1 366 ? -33.700 -10.537 -1.579 1.00 97.96 919 ARG A CA 1
ATOM 2854 C C . ARG A 1 366 ? -33.209 -11.399 -2.725 1.00 94.49 919 ARG A C 1
ATOM 2855 O O . ARG A 1 366 ? -33.599 -11.187 -3.872 1.00 96.81 919 ARG A O 1
ATOM 2863 N N . ASP A 1 367 ? -32.358 -12.374 -2.406 1.00 90.59 920 ASP A N 1
ATOM 2864 C CA . ASP A 1 367 ? -31.801 -13.267 -3.416 1.00 90.31 920 ASP A CA 1
ATOM 2865 C C . ASP A 1 367 ? -32.922 -14.000 -4.140 1.00 90.42 920 ASP A C 1
ATOM 2866 O O . ASP A 1 367 ? -32.887 -14.152 -5.362 1.00 92.29 920 ASP A O 1
ATOM 2871 N N . LEU A 1 368 ? -33.922 -14.448 -3.385 1.00 96.18 921 LEU A N 1
ATOM 2872 C CA . LEU A 1 368 ? -35.057 -15.136 -3.986 1.00 81.37 921 LEU A CA 1
ATOM 2873 C C . LEU A 1 368 ? -35.803 -14.198 -4.925 1.00 89.91 921 LEU A C 1
ATOM 2874 O O . LEU A 1 368 ? -36.204 -14.598 -6.021 1.00 93.45 921 LEU A O 1
ATOM 2879 N N . LEU A 1 369 ? -35.967 -12.947 -4.500 1.00 92.30 922 LEU A N 1
ATOM 2880 C CA . LEU A 1 369 ? -36.709 -11.965 -5.287 1.00 91.80 922 LEU A CA 1
ATOM 2881 C C . LEU A 1 369 ? -36.073 -11.726 -6.666 1.00 95.58 922 LEU A C 1
ATOM 2882 O O . LEU A 1 369 ? -36.774 -11.688 -7.685 1.00 92.66 922 LEU A O 1
ATOM 2887 N N . GLU A 1 370 ? -34.748 -11.589 -6.706 1.00 95.51 923 GLU A N 1
ATOM 2888 C CA . GLU A 1 370 ? -34.067 -11.322 -7.973 1.00 94.19 923 GLU A CA 1
ATOM 2889 C C . GLU A 1 370 ? -34.119 -12.528 -8.901 1.00 94.29 923 GLU A C 1
ATOM 2890 O O . GLU A 1 370 ? -34.146 -12.371 -10.126 1.00 98.66 923 GLU A O 1
ATOM 2896 N N . GLU A 1 371 ? -34.169 -13.728 -8.332 1.00 92.66 924 GLU A N 1
ATOM 2897 C CA . GLU A 1 371 ? -34.333 -14.916 -9.152 1.00 96.02 924 GLU A CA 1
ATOM 2898 C C . GLU A 1 371 ? -35.714 -14.888 -9.806 1.00 101.47 924 GLU A C 1
ATOM 2899 O O . GLU A 1 371 ? -35.871 -15.236 -10.980 1.00 103.17 924 GLU A O 1
ATOM 2905 N N . CYS A 1 372 ? -36.705 -14.427 -9.051 1.00 101.04 925 CYS A N 1
ATOM 2906 C CA . CYS A 1 372 ? -38.047 -14.230 -9.589 1.00 96.41 925 CYS A CA 1
ATOM 2907 C C . CYS A 1 372 ? -38.103 -13.185 -10.720 1.00 91.84 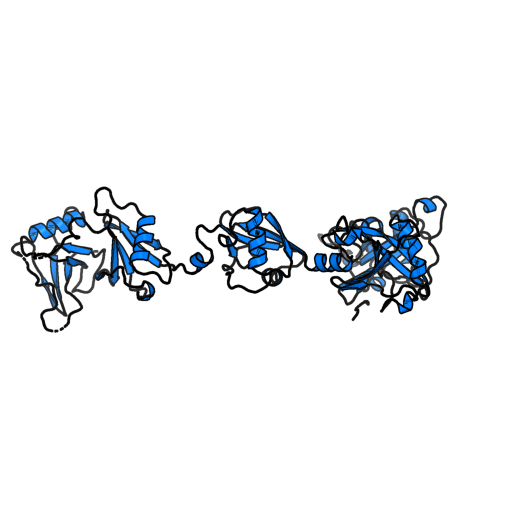925 CYS A C 1
ATOM 2908 O O . CYS A 1 372 ? -38.709 -13.436 -11.763 1.00 86.43 925 CYS A O 1
ATOM 2911 N N . LYS A 1 373 ? -37.478 -12.024 -10.527 1.00 88.39 926 LYS A N 1
ATOM 2912 C CA . LYS A 1 373 ? -37.532 -10.975 -11.550 1.00 96.93 926 LYS A CA 1
ATOM 2913 C C . LYS A 1 373 ? -36.910 -11.445 -12.853 1.00 101.40 926 LYS A C 1
ATOM 2914 O O . LYS A 1 373 ? -37.195 -10.901 -13.920 1.00 112.80 926 LYS A O 1
ATOM 2920 N N . LYS A 1 374 ? -36.070 -12.470 -12.769 1.00 90.53 927 LYS A N 1
ATOM 2921 C CA . LYS A 1 374 ? -35.427 -12.998 -13.961 1.00 97.24 927 LYS A CA 1
ATOM 2922 C C . LYS A 1 374 ? -36.382 -13.832 -14.823 1.00 106.27 927 LYS A C 1
ATOM 2923 O O . LYS A 1 374 ? -36.091 -14.106 -15.990 1.00 110.36 927 LYS A O 1
ATOM 2929 N N . ALA A 1 375 ? -37.526 -14.223 -14.266 1.00 101.77 928 ALA A N 1
ATOM 2930 C CA . ALA A 1 375 ? -38.417 -15.146 -14.972 1.00 87.04 928 ALA A CA 1
ATOM 2931 C C . ALA A 1 375 ? -39.744 -14.537 -15.451 1.00 85.71 928 ALA A C 1
ATOM 2932 O O . ALA A 1 375 ? -40.565 -15.228 -16.058 1.00 92.89 928 ALA A O 1
ATOM 2934 N N . VAL A 1 376 ? -39.951 -13.248 -15.202 1.00 78.12 929 VAL A N 1
ATOM 2935 C CA . VAL A 1 376 ? -41.269 -12.653 -15.364 1.00 83.82 929 VAL A CA 1
ATOM 2936 C C . VAL A 1 376 ? -41.249 -11.234 -15.962 1.00 107.66 929 VAL A C 1
ATOM 2937 O O . VAL A 1 376 ? -40.355 -10.436 -15.661 1.00 124.47 929 VAL A O 1
ATOM 2941 N N . GLU A 1 377 ? -42.229 -10.911 -16.804 1.00 105.34 930 GLU A N 1
ATOM 2942 C CA . GLU A 1 377 ? -42.388 -9.525 -17.235 1.00 108.86 930 GLU A CA 1
ATOM 2943 C C . GLU A 1 377 ? -43.213 -8.808 -16.172 1.00 111.95 930 GLU A C 1
ATOM 2944 O O . GLU A 1 377 ? -44.210 -9.340 -15.703 1.00 118.47 930 GLU A O 1
ATOM 2946 N N . LEU A 1 378 ? -42.788 -7.610 -15.785 1.00 116.26 931 LEU A N 1
ATOM 2947 C CA . LEU A 1 378 ? -43.377 -6.919 -14.642 1.00 117.19 931 LEU A CA 1
ATOM 2948 C C . LEU A 1 378 ? -44.346 -5.783 -14.963 1.00 132.49 931 LEU A C 1
ATOM 2949 O O . LEU A 1 378 ? -44.459 -4.848 -14.171 1.00 137.66 931 LEU A O 1
ATOM 2954 N N . GLY A 1 379 ? -45.032 -5.836 -16.100 1.00 134.45 932 GLY A N 1
ATOM 2955 C CA . GLY A 1 379 ? -46.000 -4.795 -16.430 1.00 142.31 932 GLY A CA 1
ATOM 2956 C C . GLY A 1 379 ? -45.427 -3.391 -16.600 1.00 139.60 932 GLY A C 1
ATOM 2957 O O . GLY A 1 379 ? -44.996 -2.751 -15.638 1.00 121.83 932 GLY A O 1
ATOM 2958 N N . GLU A 1 380 ? -45.447 -2.902 -17.835 1.00 149.44 933 GLU A N 1
ATOM 2959 C CA . GLU A 1 380 ? -44.776 -1.652 -18.189 1.00 158.25 933 GLU A CA 1
ATOM 2960 C C . GLU A 1 380 ? -45.236 -0.445 -17.370 1.00 151.80 933 GLU A C 1
ATOM 2961 O O . GLU A 1 380 ? -46.398 -0.363 -16.961 1.00 148.73 933 GLU A O 1
ATOM 2967 N N . LYS A 1 381 ? -44.287 0.462 -17.121 1.00 147.96 934 LYS A N 1
ATOM 2968 C CA . LYS A 1 381 ? -44.493 1.729 -16.402 1.00 144.84 934 LYS A CA 1
ATOM 2969 C C . LYS A 1 381 ? -44.878 1.567 -14.924 1.00 143.67 934 LYS A C 1
ATOM 2970 O O . LYS A 1 381 ? -44.881 2.544 -14.172 1.00 142.10 934 LYS A O 1
ATOM 2972 N N . ALA A 1 382 ? -45.192 0.341 -14.510 1.00 144.66 935 ALA A N 1
ATOM 2973 C CA . ALA A 1 382 ? -45.466 0.038 -13.106 1.00 148.24 935 ALA A CA 1
ATOM 2974 C C . ALA A 1 382 ? -44.197 0.152 -12.265 1.00 141.14 935 ALA A C 1
ATOM 2975 O O . ALA A 1 382 ? -43.137 0.519 -12.773 1.00 150.80 935 ALA A O 1
ATOM 2977 N N . SER A 1 383 ? -44.303 -0.181 -10.982 1.00 130.53 936 SER A N 1
ATOM 2978 C CA . SER A 1 383 ? -43.201 0.028 -10.051 1.00 119.66 936 SER A CA 1
ATOM 2979 C C . SER A 1 383 ? -41.993 -0.846 -10.343 1.00 119.23 936 SER A C 1
ATOM 2980 O O . SER A 1 383 ? -40.874 -0.352 -10.387 1.00 126.66 936 SER A O 1
ATOM 2983 N N . GLY A 1 384 ? -42.211 -2.140 -10.546 1.00 123.45 937 GLY A N 1
ATOM 2984 C CA . GLY A 1 384 ? -41.101 -3.059 -10.752 1.00 126.54 937 GLY A CA 1
ATOM 2985 C C . GLY A 1 384 ? -40.291 -3.310 -9.484 1.00 126.43 937 GLY A C 1
ATOM 2986 O O . GLY A 1 384 ? -39.062 -3.391 -9.512 1.00 112.70 937 GLY A O 1
ATOM 2987 N N . LYS A 1 385 ? -40.991 -3.419 -8.358 1.00 127.72 938 LYS A N 1
ATOM 2988 C CA . LYS A 1 385 ? -40.370 -3.770 -7.086 1.00 117.60 938 LYS A CA 1
ATOM 2989 C C . LYS A 1 385 ? -41.110 -4.961 -6.469 1.00 110.99 938 LYS A C 1
ATOM 2990 O O . LYS A 1 385 ? -42.349 -5.002 -6.465 1.00 112.05 938 LYS A O 1
ATOM 2996 N N . LEU A 1 386 ? -40.363 -5.936 -5.957 1.00 104.87 939 LEU A N 1
ATOM 2997 C CA . LEU A 1 386 ? -40.995 -7.157 -5.458 1.00 105.77 939 LEU A CA 1
ATOM 2998 C C . LEU A 1 386 ? -41.028 -7.257 -3.928 1.00 105.57 939 LEU A C 1
ATOM 2999 O O . LEU A 1 386 ? -40.225 -6.634 -3.217 1.00 1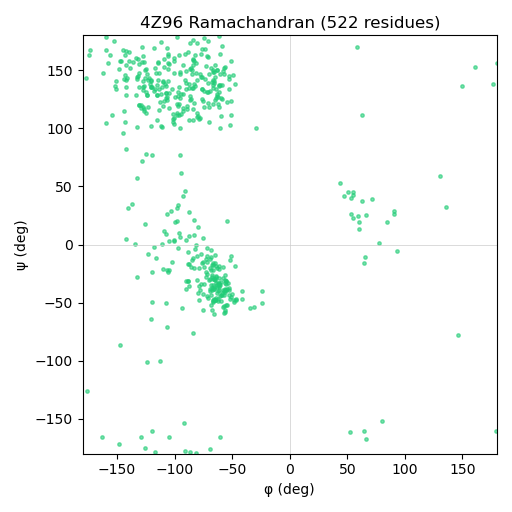17.55 939 LEU A O 1
ATOM 3004 N N . ARG A 1 387 ? -41.981 -8.043 -3.437 1.00 87.38 940 ARG A N 1
ATOM 3005 C CA . ARG A 1 387 ? -42.070 -8.375 -2.021 1.00 85.96 940 ARG A CA 1
ATOM 3006 C C . ARG A 1 387 ? -42.507 -9.832 -1.886 1.00 90.17 940 ARG A C 1
ATOM 3007 O O . ARG A 1 387 ? -43.168 -10.385 -2.772 1.00 89.70 940 ARG A O 1
ATOM 3015 N N . LEU A 1 388 ? -42.146 -10.448 -0.770 1.00 87.12 941 LEU A N 1
ATOM 3016 C CA . LEU A 1 388 ? -42.491 -11.837 -0.524 1.00 80.08 941 LEU A CA 1
ATOM 3017 C C . LEU A 1 388 ? -43.553 -11.960 0.584 1.00 83.81 941 LEU A C 1
ATOM 3018 O O . LEU A 1 388 ? -43.354 -11.474 1.700 1.00 98.39 941 LEU A O 1
ATOM 3023 N N . LEU A 1 389 ? -44.679 -12.597 0.274 1.00 71.59 942 LEU A N 1
ATOM 3024 C CA . LEU A 1 389 ? -45.728 -12.806 1.273 1.00 75.76 942 LEU A CA 1
ATOM 3025 C C . LEU A 1 389 ? -45.775 -14.229 1.753 1.00 84.55 942 LEU A C 1
ATOM 3026 O O . LEU A 1 389 ? -45.448 -15.160 1.005 1.00 92.51 942 LEU A O 1
ATOM 3031 N N . GLU A 1 390 ? -46.216 -14.391 2.995 1.00 71.37 943 GLU A N 1
ATOM 3032 C CA . GLU A 1 390 ? -46.496 -15.710 3.539 1.00 78.66 943 GLU A CA 1
ATOM 3033 C C . GLU A 1 390 ? -47.988 -15.859 3.790 1.00 82.41 943 GLU A C 1
ATOM 3034 O O . GLU A 1 390 ? -48.586 -15.065 4.518 1.00 83.54 943 GLU A O 1
ATOM 3040 N N . ILE A 1 391 ? -48.590 -16.871 3.181 1.00 75.23 944 ILE A N 1
ATOM 3041 C CA . ILE A 1 391 ? -50.040 -16.978 3.186 1.00 78.22 944 ILE A CA 1
ATOM 3042 C C . ILE A 1 391 ? -50.512 -18.284 3.806 1.00 78.90 944 ILE A C 1
ATOM 3043 O O . ILE A 1 391 ? -49.941 -19.347 3.563 1.00 74.26 944 ILE A O 1
ATOM 3048 N N . VAL A 1 392 ? -51.560 -18.206 4.613 1.00 78.81 945 VAL A N 1
ATOM 3049 C CA . VAL A 1 392 ? -52.136 -19.407 5.189 1.00 80.90 945 VAL A CA 1
ATOM 3050 C C . VAL A 1 392 ? -53.641 -19.308 5.250 1.00 94.60 945 VAL A C 1
ATOM 3051 O O . VAL A 1 392 ? -54.188 -18.334 5.769 1.00 102.67 945 VAL A O 1
ATOM 3055 N N . SER A 1 393 ? -54.305 -20.332 4.730 1.00 96.07 946 SER A N 1
ATOM 3056 C CA . SER A 1 393 ? -55.753 -20.347 4.666 1.00 86.68 946 SER A CA 1
ATOM 3057 C C . SER A 1 393 ? -56.215 -19.099 3.948 1.00 85.88 946 SER A C 1
ATOM 3058 O O . SER A 1 393 ? -57.123 -18.410 4.398 1.00 100.19 946 SER A O 1
ATOM 3061 N N . TYR A 1 394 ? -55.553 -18.797 2.841 1.00 80.44 947 TYR A N 1
ATOM 3062 C CA . TYR A 1 394 ? -55.943 -17.681 1.988 1.00 78.75 947 TYR A CA 1
ATOM 3063 C C . TYR A 1 394 ? -55.899 -16.328 2.725 1.00 78.48 947 TYR A C 1
ATOM 3064 O O . TYR A 1 394 ? -56.510 -15.344 2.284 1.00 92.89 947 TYR A O 1
ATOM 3073 N N . LYS A 1 395 ? -55.165 -16.285 3.839 1.00 72.88 948 LYS A N 1
ATOM 3074 C CA . LYS A 1 395 ? -54.884 -15.034 4.556 1.00 74.63 948 LYS A CA 1
ATOM 3075 C C . LYS A 1 395 ? -53.375 -14.727 4.579 1.00 82.46 948 LYS A C 1
ATOM 3076 O O . LYS A 1 395 ? -52.553 -15.601 4.850 1.00 87.52 948 LYS A O 1
ATOM 3082 N N . ILE A 1 396 ? -53.015 -13.485 4.284 1.00 81.83 949 ILE A N 1
ATOM 3083 C CA . ILE A 1 396 ? -51.636 -13.042 4.421 1.00 78.38 949 ILE A CA 1
ATOM 3084 C C . ILE A 1 396 ? -51.269 -12.961 5.890 1.00 76.51 949 ILE A C 1
ATOM 3085 O O . ILE A 1 396 ? -51.834 -12.179 6.620 1.00 93.76 949 ILE A O 1
ATOM 3090 N N . ILE A 1 397 ? -50.301 -13.744 6.318 1.00 74.81 950 ILE A N 1
ATOM 3091 C CA . ILE A 1 397 ? -49.840 -13.647 7.684 1.00 80.36 950 ILE A CA 1
ATOM 3092 C C . ILE A 1 397 ? -48.479 -12.928 7.758 1.00 86.59 950 ILE A C 1
ATOM 3093 O O . ILE A 1 397 ? -47.901 -12.793 8.848 1.00 96.00 950 ILE A O 1
ATOM 3098 N N . GLY A 1 398 ? -47.959 -12.458 6.621 1.00 71.22 951 GLY A N 1
ATOM 3099 C CA . GLY A 1 398 ? -46.665 -11.792 6.666 1.00 80.06 951 GLY A CA 1
ATOM 3100 C C . GLY A 1 398 ? -45.988 -11.223 5.423 1.00 86.28 951 GLY A C 1
ATOM 3101 O O . GLY A 1 398 ? -46.239 -11.637 4.285 1.00 93.92 951 GLY A O 1
ATOM 3102 N N . VAL A 1 399 ? -45.107 -10.254 5.661 1.00 75.45 952 VAL A N 1
ATOM 3103 C CA . VAL A 1 399 ? -44.235 -9.719 4.629 1.00 83.77 952 VAL A CA 1
ATOM 3104 C C . VAL A 1 399 ? -42.777 -9.710 5.120 1.00 94.89 952 VAL A C 1
ATOM 3105 O O . VAL A 1 399 ? -42.446 -9.034 6.099 1.00 107.07 952 VAL A O 1
ATOM 3109 N N . HIS A 1 400 ? -41.917 -10.462 4.440 1.00 85.71 953 HIS A N 1
ATOM 3110 C CA . HIS A 1 400 ? -40.564 -10.716 4.933 1.00 92.43 953 HIS A CA 1
ATOM 3111 C C . HIS A 1 400 ? -39.543 -9.689 4.454 1.00 96.81 953 HIS A C 1
ATOM 3112 O O . HIS A 1 400 ? -39.558 -9.288 3.289 1.00 96.15 953 HIS A O 1
ATOM 3119 N N . GLN A 1 401 ? -38.648 -9.273 5.346 1.00 96.77 954 GLN A N 1
ATOM 3120 C CA . GLN A 1 401 ? -37.574 -8.369 4.945 1.00 103.23 954 GLN A CA 1
ATOM 3121 C C . GLN A 1 401 ? -36.650 -9.115 4.000 1.00 94.22 954 GLN A C 1
ATOM 3122 O O . GLN A 1 401 ? -36.501 -10.336 4.086 1.00 97.28 954 GLN A O 1
ATOM 3128 N N . GLU A 1 402 ? -36.032 -8.372 3.096 1.00 86.47 955 GLU A N 1
ATOM 3129 C CA . GLU A 1 402 ? -35.127 -8.963 2.135 1.00 89.43 955 GLU A CA 1
ATOM 3130 C C . GLU A 1 402 ? -33.890 -9.548 2.815 1.00 103.70 955 GLU A C 1
ATOM 3131 O O . GLU A 1 402 ? -33.405 -10.603 2.412 1.00 116.03 955 GLU A O 1
ATOM 3137 N N . ASP A 1 403 ? -33.400 -8.886 3.861 1.00 103.97 956 ASP A N 1
ATOM 3138 C CA . ASP A 1 403 ? -32.180 -9.331 4.539 1.00 111.85 956 ASP A CA 1
ATOM 3139 C C . ASP A 1 403 ? -32.394 -10.648 5.292 1.00 94.96 956 ASP A C 1
ATOM 3140 O O . ASP A 1 403 ? -31.433 -11.304 5.724 1.00 92.66 956 ASP A O 1
ATOM 3145 N N . GLU A 1 404 ? -33.653 -11.038 5.439 1.00 83.21 957 GLU A N 1
ATOM 3146 C CA . GLU A 1 404 ? -33.976 -12.296 6.095 1.00 89.75 957 GLU A CA 1
ATOM 3147 C C . GLU A 1 404 ? -33.451 -13.503 5.321 1.00 93.31 957 GLU A C 1
ATOM 3148 O O . GLU A 1 404 ? -33.741 -13.656 4.135 1.00 85.31 957 GLU A O 1
ATOM 3154 N N . LEU A 1 405 ? -32.685 -14.360 5.990 1.00 93.27 958 LEU A N 1
ATOM 3155 C CA . LEU A 1 405 ? -32.153 -15.562 5.338 1.00 95.79 958 LEU A CA 1
ATOM 3156 C C . LEU A 1 405 ? -33.233 -16.551 4.902 1.00 87.15 958 LEU A C 1
ATOM 3157 O O . LEU A 1 405 ? -34.135 -16.866 5.671 1.00 84.32 958 LEU A O 1
ATOM 3162 N N . LEU A 1 406 ? -33.122 -17.054 3.674 1.00 92.82 959 LEU A N 1
ATOM 3163 C CA . LEU A 1 406 ? -34.080 -18.027 3.134 1.00 91.24 959 LEU A CA 1
ATOM 3164 C C . LEU A 1 406 ? -34.160 -19.266 4.008 1.00 94.17 959 LEU A C 1
ATOM 3165 O O . LEU A 1 406 ? -35.189 -19.933 4.068 1.00 93.28 959 LEU A O 1
ATOM 3170 N N . GLU A 1 407 ? -33.049 -19.560 4.674 1.00 100.42 960 GLU A N 1
ATOM 3171 C CA . GLU A 1 407 ? -32.931 -20.670 5.613 1.00 97.82 960 GLU A CA 1
ATOM 3172 C C . GLU A 1 407 ? -33.960 -20.628 6.744 1.00 89.07 960 GLU A C 1
ATOM 3173 O O . GLU A 1 407 ? -34.377 -21.670 7.245 1.00 85.98 960 GLU A O 1
ATOM 3179 N N . CYS A 1 408 ? -34.366 -19.421 7.135 1.00 87.73 961 CYS A N 1
ATOM 3180 C CA . CYS A 1 408 ? -35.266 -19.214 8.276 1.00 83.40 961 CYS A CA 1
ATOM 3181 C C . CYS A 1 408 ? -36.759 -19.437 7.959 1.00 93.41 961 CYS A C 1
ATOM 3182 O O . CYS A 1 408 ? -37.603 -19.466 8.856 1.00 96.88 961 CYS A O 1
ATOM 3185 N N . LEU A 1 409 ? -37.076 -19.591 6.681 1.00 99.16 962 LEU A N 1
ATOM 3186 C CA . LEU A 1 409 ? -38.458 -19.702 6.232 1.00 93.10 962 LEU A CA 1
ATOM 3187 C C . LEU A 1 409 ? -39.031 -21.107 6.402 1.00 108.94 962 LEU A C 1
ATOM 3188 O O . LEU A 1 409 ? -38.321 -22.114 6.249 1.00 117.41 962 LEU A O 1
ATOM 3193 N N . SER A 1 410 ? -40.332 -21.159 6.677 1.00 101.12 963 SER A N 1
ATOM 3194 C CA . SER A 1 410 ? -41.008 -22.408 6.993 1.00 95.22 963 SER A CA 1
ATOM 3195 C C . SER A 1 410 ? -41.091 -23.418 5.839 1.00 95.61 963 SER A C 1
ATOM 3196 O O . SER A 1 410 ? -41.668 -23.143 4.775 1.00 100.38 963 SER A O 1
ATOM 3199 N N . PRO A 1 411 ? -40.529 -24.611 6.069 1.00 92.06 964 PRO A N 1
ATOM 3200 C CA . PRO A 1 411 ? -40.674 -25.814 5.239 1.00 95.29 964 PRO A CA 1
ATOM 3201 C C . PRO A 1 411 ? -42.119 -26.297 5.147 1.00 104.51 964 PRO A C 1
ATOM 3202 O O . PRO A 1 411 ? -42.452 -27.077 4.242 1.00 106.35 964 PRO A O 1
ATOM 3206 N N . ALA A 1 412 ? -42.953 -25.844 6.086 1.00 97.48 965 ALA A N 1
ATOM 3207 C CA . ALA A 1 412 ? -44.336 -26.299 6.185 1.00 92.51 965 ALA A CA 1
ATOM 3208 C C . ALA A 1 412 ? -45.109 -26.048 4.885 1.00 98.33 965 ALA A C 1
ATOM 3209 O O . ALA A 1 412 ? -44.802 -25.119 4.110 1.00 99.69 965 ALA A O 1
ATOM 3211 N N . THR A 1 413 ? -46.110 -26.894 4.666 1.00 87.79 966 THR A N 1
ATOM 3212 C CA . THR A 1 413 ? -46.771 -27.001 3.380 1.00 88.17 966 THR A CA 1
ATOM 3213 C C . THR A 1 413 ? -48.098 -26.276 3.430 1.00 95.45 966 THR A C 1
ATOM 3214 O O . THR A 1 413 ? -48.712 -26.001 2.392 1.00 99.34 966 THR A O 1
ATOM 3218 N N . SER A 1 414 ? -48.535 -25.968 4.651 1.00 97.99 967 SER A N 1
ATOM 3219 C CA . SER A 1 414 ? -49.639 -25.032 4.854 1.00 93.73 967 SER A CA 1
ATOM 3220 C C . SER A 1 414 ? -49.204 -23.616 4.468 1.00 93.40 967 SER A C 1
ATOM 3221 O O . SER A 1 414 ? -50.002 -22.828 3.939 1.00 100.28 967 SER A O 1
ATOM 3224 N N . ARG A 1 415 ? -47.935 -23.299 4.732 1.00 86.63 968 ARG A N 1
ATOM 3225 C CA . ARG A 1 415 ? -47.375 -22.011 4.339 1.00 82.99 968 ARG A CA 1
ATOM 3226 C C . ARG A 1 415 ? -47.195 -21.968 2.824 1.00 67.41 968 ARG A C 1
ATOM 3227 O O . ARG A 1 415 ? -46.680 -22.891 2.218 1.00 86.05 968 ARG A O 1
ATOM 3235 N N . THR A 1 416 ? -47.661 -20.887 2.228 1.00 69.60 969 THR A N 1
ATOM 3236 C CA . THR A 1 416 ? -47.582 -20.669 0.801 1.00 71.34 969 THR A CA 1
ATOM 3237 C C . THR A 1 416 ? -46.941 -19.317 0.601 1.00 72.57 969 THR A C 1
ATOM 3238 O O . THR A 1 416 ? -47.477 -18.311 1.055 1.00 83.45 969 THR A O 1
ATOM 3242 N N . PHE A 1 417 ? -45.786 -19.293 -0.056 1.00 71.32 970 PHE A N 1
ATOM 3243 C CA . PHE A 1 417 ? -45.095 -18.037 -0.298 1.00 70.62 970 PHE A CA 1
ATOM 3244 C C . PHE A 1 417 ? -45.513 -17.412 -1.614 1.00 74.89 970 PHE A C 1
ATOM 3245 O O . PHE A 1 417 ? -45.775 -18.096 -2.590 1.00 85.74 970 PHE A O 1
ATOM 3253 N N . ARG A 1 418 ? -45.632 -16.102 -1.631 1.00 71.24 971 ARG A N 1
ATOM 3254 C CA . ARG A 1 418 ? -46.100 -15.474 -2.843 1.00 70.44 971 ARG A CA 1
ATOM 3255 C C . ARG A 1 418 ? -45.208 -14.299 -3.171 1.00 77.38 971 ARG A C 1
ATOM 3256 O O . ARG A 1 418 ? -44.735 -13.595 -2.284 1.00 84.69 971 ARG A O 1
ATOM 3264 N N . ILE A 1 419 ? -44.958 -14.105 -4.452 1.00 78.70 972 ILE A N 1
ATOM 3265 C CA . ILE A 1 419 ? -44.168 -12.984 -4.898 1.00 74.69 972 ILE A CA 1
ATOM 3266 C C . ILE A 1 419 ? -45.038 -12.176 -5.830 1.00 78.16 972 ILE A C 1
ATOM 3267 O O . ILE A 1 419 ? -45.732 -12.730 -6.686 1.00 81.98 972 ILE A O 1
ATOM 3272 N N . GLU A 1 420 ? -45.008 -10.864 -5.657 1.00 79.98 973 GLU A N 1
ATOM 3273 C CA . GLU A 1 420 ? -45.862 -9.972 -6.430 1.00 90.03 973 GLU A CA 1
ATOM 3274 C C . GLU A 1 420 ? -45.104 -8.681 -6.648 1.00 93.95 973 GLU A C 1
ATOM 3275 O O . GLU A 1 420 ? -44.174 -8.380 -5.891 1.00 100.65 973 GLU A O 1
ATOM 3281 N N . GLU A 1 421 ? -45.463 -7.899 -7.659 1.00 80.56 974 GLU A N 1
ATOM 3282 C CA . GLU A 1 421 ? -44.863 -6.583 -7.672 1.00 89.00 974 GLU A CA 1
ATOM 3283 C C . GLU A 1 421 ? -45.760 -5.645 -6.912 1.00 98.64 974 GLU A C 1
ATOM 3284 O O . GLU A 1 421 ? -46.985 -5.823 -6.857 1.00 101.58 974 GLU A O 1
ATOM 3290 N N . ILE A 1 422 ? -45.122 -4.660 -6.299 1.00 107.05 975 ILE A N 1
ATOM 3291 C CA . ILE A 1 422 ? -45.807 -3.664 -5.495 1.00 108.93 975 ILE A CA 1
ATOM 3292 C C . ILE A 1 422 ? -46.526 -2.638 -6.368 1.00 113.64 975 ILE A C 1
ATOM 3293 O O . ILE A 1 422 ? -45.914 -2.028 -7.249 1.00 105.48 975 ILE A O 1
ATOM 3298 N N . PRO A 1 423 ? -47.837 -2.455 -6.138 1.00 115.69 976 PRO A N 1
ATOM 3299 C CA . PRO A 1 423 ? -48.539 -1.397 -6.875 1.00 119.56 976 PRO A CA 1
ATOM 3300 C C . PRO A 1 423 ? -47.881 -0.045 -6.601 1.00 122.52 976 PRO A C 1
ATOM 3301 O O . PRO A 1 423 ? -47.306 0.164 -5.522 1.00 119.02 976 PRO A O 1
ATOM 3305 N N . LEU A 1 424 ? -47.941 0.855 -7.575 1.00 125.60 977 LEU A N 1
ATOM 3306 C CA . LEU A 1 424 ? -47.274 2.141 -7.441 1.00 123.47 977 LEU A CA 1
ATOM 3307 C C . LEU A 1 424 ? -47.712 2.913 -6.197 1.00 128.91 977 LEU A C 1
ATOM 3308 O O . LEU A 1 424 ? -46.906 3.611 -5.582 1.00 132.88 977 LEU A O 1
ATOM 3313 N N . ASP A 1 425 ? -48.974 2.767 -5.804 1.00 125.35 978 ASP A N 1
ATOM 3314 C CA . ASP A 1 425 ? -49.478 3.511 -4.653 1.00 130.17 978 ASP A CA 1
ATOM 3315 C C . ASP A 1 425 ? -49.260 2.797 -3.309 1.00 132.29 978 ASP A C 1
ATOM 3316 O O . ASP A 1 425 ? -50.026 3.012 -2.366 1.00 132.99 978 ASP A O 1
ATOM 3321 N N . GLN A 1 426 ? -48.215 1.967 -3.221 1.00 132.28 979 GLN A N 1
ATOM 3322 C CA . GLN A 1 426 ? -47.851 1.290 -1.965 1.00 124.13 979 GLN A CA 1
ATOM 3323 C C . GLN A 1 426 ? -46.342 1.292 -1.680 1.00 128.42 979 GLN A C 1
ATOM 3324 O O . GLN A 1 426 ? -45.829 0.332 -1.117 1.00 123.05 979 GLN A O 1
ATOM 3330 N N . VAL A 1 427 ? -45.623 2.348 -2.049 1.00 139.09 980 VAL A N 1
ATOM 3331 C CA . VAL A 1 427 ? -44.171 2.354 -1.838 1.00 135.09 980 VAL A CA 1
ATOM 3332 C C . VAL A 1 427 ? -43.676 3.486 -0.926 1.00 143.69 980 VAL A C 1
ATOM 3333 O O . VAL A 1 427 ? -42.889 3.248 -0.002 1.00 141.60 980 VAL A O 1
ATOM 3337 N N . ASP A 1 428 ? -44.102 4.715 -1.215 1.00 141.68 981 ASP A N 1
ATOM 3338 C CA . ASP A 1 428 ? -44.012 5.794 -0.240 1.00 143.50 981 ASP A CA 1
ATOM 3339 C C . ASP A 1 428 ? -45.204 5.642 0.716 1.00 151.75 981 ASP A C 1
ATOM 3340 O O . ASP A 1 428 ? -46.304 5.270 0.294 1.00 153.22 981 ASP A O 1
ATOM 3342 N N . ILE A 1 429 ? -44.981 5.898 2.003 1.00 156.06 982 ILE A N 1
ATOM 3343 C CA . ILE A 1 429 ? -46.038 5.755 3.009 1.00 158.29 982 ILE A CA 1
ATOM 3344 C C . ILE A 1 429 ? -45.716 6.606 4.263 1.00 155.97 982 ILE A C 1
ATOM 3345 O O . ILE A 1 429 ? -44.549 6.919 4.508 1.00 170.32 982 ILE A O 1
ATOM 3347 N N . ASP A 1 430 ? -46.738 6.986 5.041 1.00 136.11 983 ASP A N 1
ATOM 3348 C CA . ASP A 1 430 ? -46.549 7.885 6.187 1.00 133.57 983 ASP A CA 1
ATOM 3349 C C . ASP A 1 430 ? -47.517 7.612 7.347 1.00 137.96 983 ASP A C 1
ATOM 3350 O O . ASP A 1 430 ? -47.955 6.487 7.533 1.00 127.62 983 ASP A O 1
ATOM 3352 N N . ASN A 1 433 ? -51.017 8.628 8.357 1.00 154.77 986 ASN A N 1
ATOM 3353 C CA . ASN A 1 433 ? -52.265 9.155 7.794 1.00 152.46 986 ASN A CA 1
ATOM 3354 C C . ASN A 1 433 ? -52.633 8.224 6.649 1.00 155.10 986 ASN A C 1
ATOM 3355 O O . ASN A 1 433 ? -53.292 8.644 5.688 1.00 158.70 986 ASN A O 1
ATOM 3357 N N . GLU A 1 434 ? -52.168 6.972 6.763 1.00 153.20 987 GLU A N 1
ATOM 3358 C CA . GLU A 1 434 ? -52.261 5.946 5.709 1.00 135.57 987 GLU A CA 1
ATOM 3359 C C . GLU A 1 434 ? -51.554 4.618 6.095 1.00 109.26 987 GLU A C 1
ATOM 3360 O O . GLU A 1 434 ? -50.447 4.612 6.647 1.00 107.99 987 GLU A O 1
ATOM 3366 N N . MET A 1 435 ? -52.169 3.482 5.796 1.00 99.49 988 MET A N 1
ATOM 3367 C CA . MET A 1 435 ? -51.569 2.227 6.241 1.00 109.01 988 MET A CA 1
ATOM 3368 C C . MET A 1 435 ? -51.721 1.103 5.229 1.00 110.14 988 MET A C 1
ATOM 3369 O O . MET A 1 435 ? -52.533 1.191 4.302 1.00 116.95 988 MET A O 1
ATOM 3374 N N . LEU A 1 436 ? -50.910 0.061 5.407 1.00 107.73 989 LEU A N 1
ATOM 3375 C CA . LEU A 1 436 ? -51.021 -1.168 4.634 1.00 106.57 989 LEU A CA 1
ATOM 3376 C C . LEU A 1 436 ? -51.871 -2.214 5.353 1.00 105.14 989 LEU A C 1
ATOM 3377 O O . LEU A 1 436 ? -51.447 -2.729 6.386 1.00 113.81 989 LEU A O 1
ATOM 3382 N N . VAL A 1 437 ? -53.055 -2.546 4.837 1.00 90.51 990 VAL A N 1
ATOM 3383 C CA . VAL A 1 437 ? -53.801 -3.650 5.460 1.00 98.03 990 VAL A CA 1
ATOM 3384 C C . VAL A 1 437 ? -54.055 -4.899 4.622 1.00 106.10 990 VAL A C 1
ATOM 3385 O O . VAL A 1 437 ? -54.255 -4.845 3.402 1.00 109.49 990 VAL A O 1
ATOM 3389 N N . THR A 1 438 ? -54.086 -6.020 5.337 1.00 107.56 991 THR A N 1
ATOM 3390 C CA . THR A 1 438 ? -54.351 -7.339 4.782 1.00 97.80 991 THR A CA 1
ATOM 3391 C C . THR A 1 438 ? -55.850 -7.512 4.492 1.00 94.89 991 THR A C 1
ATOM 3392 O O . THR A 1 438 ? -56.695 -7.152 5.311 1.00 96.35 991 THR A O 1
ATOM 3396 N N . VAL A 1 439 ? -56.173 -8.038 3.314 1.00 96.53 992 VAL A N 1
ATOM 3397 C CA . VAL A 1 439 ? -57.561 -8.280 2.927 1.00 93.43 992 VAL A CA 1
ATOM 3398 C C . VAL A 1 439 ? -57.733 -9.746 2.563 1.00 91.84 992 VAL A C 1
ATOM 3399 O O . VAL A 1 439 ? -56.804 -10.364 2.044 1.00 97.52 992 VAL A O 1
ATOM 3403 N N . ALA A 1 440 ? -58.906 -10.307 2.844 1.00 83.18 993 ALA A N 1
ATOM 3404 C CA . ALA A 1 440 ? -59.152 -11.710 2.541 1.00 89.73 993 ALA A CA 1
ATOM 3405 C C . ALA A 1 440 ? -60.628 -11.981 2.269 1.00 94.58 993 ALA A C 1
ATOM 3406 O O . ALA A 1 440 ? -61.490 -11.466 2.973 1.00 109.79 993 ALA A O 1
ATOM 3408 N N . HIS A 1 441 ? -60.906 -12.775 1.238 1.00 77.91 994 HIS A N 1
ATOM 3409 C CA . HIS A 1 441 ? -62.271 -13.144 0.885 1.00 91.51 994 HIS A CA 1
ATOM 3410 C C . HIS A 1 441 ? -62.834 -14.104 1.900 1.00 97.88 994 HIS A C 1
ATOM 3411 O O . HIS A 1 441 ? -62.062 -14.743 2.610 1.00 86.83 994 HIS A O 1
ATOM 3418 N N . PHE A 1 442 ? -64.166 -14.247 1.931 1.00 118.45 995 PHE A N 1
ATOM 3419 C CA . PHE A 1 442 ? -64.797 -15.255 2.785 1.00 103.87 995 PHE A CA 1
ATOM 3420 C C . PHE A 1 442 ? -66.331 -15.467 2.664 1.00 117.65 995 PHE A C 1
ATOM 3421 O O . PHE A 1 442 ? -67.032 -14.659 2.046 1.00 128.91 995 PHE A O 1
ATOM 3429 N N . HIS A 1 443 ? -66.827 -16.562 3.260 1.00 103.37 996 HIS A N 1
ATOM 3430 C CA . HIS A 1 443 ? -68.258 -16.923 3.272 1.00 105.93 996 HIS A CA 1
ATOM 3431 C C . HIS A 1 443 ? -68.832 -16.819 4.685 1.00 124.65 996 HIS A C 1
ATOM 3432 O O . HIS A 1 443 ? -69.242 -15.752 5.146 1.00 133.75 996 HIS A O 1
ATOM 3439 N N . LYS A 1 444 ? -68.939 -17.978 5.324 1.00 124.65 997 LYS A N 1
ATOM 3440 C CA . LYS A 1 444 ? -68.422 -18.123 6.682 1.00 130.53 997 LYS A CA 1
ATOM 3441 C C . LYS A 1 444 ? -68.883 -17.268 7.876 1.00 114.39 997 LYS A C 1
ATOM 3442 O O . LYS A 1 444 ? -69.684 -16.318 7.741 1.00 84.36 997 LYS A O 1
ATOM 3448 N N . GLU A 1 445 ? -68.424 -17.717 9.054 1.00 118.54 998 GLU A N 1
ATOM 3449 C CA . GLU A 1 445 ? -68.372 -16.920 10.269 1.00 136.08 998 GLU A CA 1
ATOM 3450 C C . GLU A 1 445 ? -67.087 -16.075 10.293 1.00 146.38 998 GLU A C 1
ATOM 3451 O O . GLU A 1 445 ? -67.173 -14.883 10.004 1.00 169.27 998 GLU A O 1
ATOM 3455 N N . VAL A 1 446 ? -65.895 -16.614 10.584 1.00 134.08 999 VAL A N 1
ATOM 3456 C CA . VAL A 1 446 ? -64.720 -15.817 10.160 1.00 95.99 999 VAL A CA 1
ATOM 3457 C C . VAL A 1 446 ? -63.507 -16.629 9.632 1.00 95.39 999 VAL A C 1
ATOM 3458 O O . VAL A 1 446 ? -62.461 -16.081 9.237 1.00 103.83 999 VAL A O 1
ATOM 3462 N N . PHE A 1 447 ? -63.691 -17.923 9.520 1.00 96.64 1000 PHE A N 1
ATOM 3463 C CA . PHE A 1 447 ? -62.600 -18.826 9.281 1.00 83.82 1000 PHE A CA 1
ATOM 3464 C C . PHE A 1 447 ? -62.752 -19.565 7.965 1.00 84.35 1000 PHE A C 1
ATOM 3465 O O . PHE A 1 447 ? -61.905 -20.363 7.592 1.00 87.12 1000 PHE A O 1
ATOM 3473 N N . GLY A 1 448 ? -63.852 -19.308 7.276 1.00 80.09 1001 GLY A N 1
ATOM 3474 C CA . GLY A 1 448 ? -64.135 -19.986 6.033 1.00 83.88 1001 GLY A CA 1
ATOM 3475 C C . GLY A 1 448 ? -63.620 -19.104 4.925 1.00 93.90 1001 GLY A C 1
ATOM 3476 O O . GLY A 1 448 ? -64.373 -18.619 4.081 1.00 105.42 1001 GLY A O 1
ATOM 3477 N N . THR A 1 449 ? -62.315 -18.876 4.948 1.00 86.79 1002 THR A N 1
ATOM 3478 C CA . THR A 1 449 ? -61.675 -18.000 3.982 1.00 80.89 1002 THR A CA 1
ATOM 3479 C C . THR A 1 449 ? -61.341 -18.700 2.655 1.00 85.11 1002 THR A C 1
ATOM 3480 O O . THR A 1 449 ? -61.243 -19.935 2.576 1.00 79.57 1002 THR A O 1
ATOM 3484 N N . PHE A 1 450 ? -61.198 -17.895 1.606 1.00 89.11 1003 PHE A N 1
ATOM 3485 C CA . PHE A 1 450 ? -60.872 -18.418 0.287 1.00 85.91 1003 PHE A CA 1
ATOM 3486 C C . PHE A 1 450 ? -60.283 -17.345 -0.637 1.00 97.21 1003 PHE A C 1
ATOM 3487 O O . PHE A 1 450 ? -60.108 -16.175 -0.245 1.00 97.96 1003 PHE A O 1
ATOM 3495 N N . GLY A 1 451 ? -59.943 -17.774 -1.854 1.00 96.64 1004 GLY A N 1
ATOM 3496 C CA . GLY A 1 451 ? -59.459 -16.883 -2.890 1.00 87.66 1004 GLY A CA 1
ATOM 3497 C C . GLY A 1 451 ? -58.129 -16.227 -2.577 1.00 85.30 1004 GLY A C 1
ATOM 3498 O O . GLY A 1 451 ? -57.369 -16.681 -1.716 1.00 91.01 1004 GLY A O 1
ATOM 3499 N N . ILE A 1 452 ? -57.863 -15.138 -3.282 1.00 76.54 1005 ILE A N 1
ATOM 3500 C CA . ILE A 1 452 ? -56.579 -14.458 -3.235 1.00 73.39 1005 ILE A CA 1
ATOM 3501 C C . ILE A 1 452 ? -56.572 -13.240 -2.289 1.00 88.25 1005 ILE A C 1
ATOM 3502 O O . ILE A 1 452 ? -57.206 -12.206 -2.560 1.00 99.73 1005 ILE A O 1
ATOM 3507 N N . PRO A 1 453 ? -55.841 -13.349 -1.176 1.00 79.67 1006 PRO A N 1
ATOM 3508 C CA . PRO A 1 453 ? -55.693 -12.202 -0.278 1.00 81.46 1006 PRO A CA 1
ATOM 3509 C C . PRO A 1 453 ? -54.815 -11.132 -0.895 1.00 91.31 1006 PRO A C 1
ATOM 3510 O O . PRO A 1 453 ? -54.261 -11.343 -1.966 1.00 98.27 1006 PRO A O 1
ATOM 3514 N N . PHE A 1 454 ? -54.680 -10.000 -0.220 1.00 96.95 1007 PHE A N 1
ATOM 3515 C CA . PHE A 1 454 ? -53.888 -8.899 -0.753 1.00 103.97 1007 PHE A CA 1
ATOM 3516 C C . PHE A 1 454 ? -53.755 -7.767 0.250 1.00 98.78 1007 PHE A C 1
ATOM 3517 O O . PHE A 1 454 ? -54.504 -7.693 1.231 1.00 83.94 1007 PHE A O 1
ATOM 3525 N N . LEU A 1 455 ? -52.777 -6.902 -0.002 1.00 95.05 1008 LEU A N 1
ATOM 3526 C CA . LEU A 1 455 ? -52.496 -5.780 0.875 1.00 97.81 1008 LEU A CA 1
ATOM 3527 C C . LEU A 1 455 ? -53.211 -4.552 0.349 1.00 106.15 1008 LEU A C 1
ATOM 3528 O O . LEU A 1 455 ? -53.370 -4.389 -0.871 1.00 105.99 1008 LEU A O 1
ATOM 3533 N N . LEU A 1 456 ? -53.657 -3.688 1.258 1.00 106.88 1009 LEU A N 1
ATOM 3534 C CA . LEU A 1 456 ? -54.463 -2.548 0.835 1.00 109.40 1009 LEU A CA 1
ATOM 3535 C C . LEU A 1 456 ? -53.976 -1.200 1.378 1.00 118.98 1009 LEU A C 1
ATOM 3536 O O . LEU A 1 456 ? -52.860 -1.062 1.891 1.00 115.77 1009 LEU A O 1
ATOM 3541 N N . ARG A 1 457 ? -54.859 -0.219 1.261 1.00 126.97 1010 ARG A N 1
ATOM 3542 C CA . ARG A 1 457 ? -54.555 1.188 1.349 1.00 122.17 1010 ARG A CA 1
ATOM 3543 C C . ARG A 1 457 ? -55.476 1.878 2.364 1.00 123.32 1010 ARG A C 1
ATOM 3544 O O . ARG A 1 457 ? -56.391 2.613 1.989 1.00 132.77 1010 ARG A O 1
ATOM 3552 N N . ILE A 1 458 ? -55.250 1.618 3.650 1.00 118.10 1011 ILE A N 1
ATOM 3553 C CA . ILE A 1 458 ? -56.053 2.227 4.709 1.00 120.76 1011 ILE A CA 1
ATOM 3554 C C . ILE A 1 458 ? -55.276 3.406 5.324 1.00 127.56 1011 ILE A C 1
ATOM 3555 O O . ILE A 1 458 ? -55.118 4.471 4.709 1.00 104.27 1011 ILE A O 1
ATOM 3557 N N . GLN A 1 460 ? -55.607 6.948 5.253 1.00 112.86 1013 GLN A N 1
ATOM 3558 C CA . GLN A 1 460 ? -56.365 7.295 6.451 1.00 143.95 1013 GLN A CA 1
ATOM 3559 C C . GLN A 1 460 ? -57.871 7.226 6.194 1.00 154.41 1013 GLN A C 1
ATOM 3560 O O . GLN A 1 460 ? -58.324 6.899 5.084 1.00 144.40 1013 GLN A O 1
ATOM 3566 N N . GLY A 1 461 ? -58.619 7.567 7.247 1.00 167.26 1014 GLY A N 1
ATOM 3567 C CA . GLY A 1 461 ? -60.068 7.553 7.288 1.00 160.67 1014 GLY A CA 1
ATOM 3568 C C . GLY A 1 461 ? -60.672 8.500 6.289 1.00 143.27 1014 GLY A C 1
ATOM 3569 O O . GLY A 1 461 ? -60.216 9.621 6.134 1.00 129.10 1014 GLY A O 1
ATOM 3570 N N . GLU A 1 462 ? -61.707 8.017 5.618 1.00 152.09 1015 GLU A N 1
ATOM 3571 C CA . GLU A 1 462 ? -62.332 8.716 4.515 1.00 162.90 1015 GLU A CA 1
ATOM 3572 C C . GLU A 1 462 ? -63.461 7.859 3.968 1.00 168.29 1015 GLU A C 1
ATOM 3573 O O . GLU A 1 462 ? -63.940 6.935 4.630 1.00 160.62 1015 GLU A O 1
ATOM 3575 N N . HIS A 1 463 ? -63.857 8.162 2.738 1.00 188.82 1016 HIS A N 1
ATOM 3576 C CA . HIS A 1 463 ? -64.978 7.495 2.094 1.00 185.10 1016 HIS A CA 1
ATOM 3577 C C . HIS A 1 463 ? -64.737 5.999 1.911 1.00 148.84 1016 HIS A C 1
ATOM 3578 O O . HIS A 1 463 ? -63.783 5.570 1.253 1.00 131.21 1016 HIS A O 1
ATOM 3580 N N . PHE A 1 464 ? -65.628 5.213 2.496 1.00 137.85 1017 PHE A N 1
ATOM 3581 C CA . PHE A 1 464 ? -65.536 3.782 2.371 1.00 144.79 1017 PHE A CA 1
ATOM 3582 C C . PHE A 1 464 ? -66.094 3.286 1.048 1.00 161.17 1017 PHE A C 1
ATOM 3583 O O . PHE A 1 464 ? -65.650 2.254 0.527 1.00 169.08 1017 PHE A O 1
ATOM 3591 N N . ARG A 1 465 ? -67.085 3.997 0.519 1.00 155.84 1018 ARG A N 1
ATOM 3592 C CA . ARG A 1 465 ? -67.720 3.582 -0.726 1.00 148.38 1018 ARG A CA 1
ATOM 3593 C C . ARG A 1 465 ? -66.695 3.628 -1.867 1.00 145.41 1018 ARG A C 1
ATOM 3594 O O . ARG A 1 465 ? -66.785 2.866 -2.833 1.00 136.98 1018 ARG A O 1
ATOM 3596 N N . GLU A 1 466 ? -65.699 4.501 -1.726 1.00 149.30 1019 GLU A N 1
ATOM 3597 C CA . GLU A 1 466 ? -64.649 4.648 -2.729 1.00 158.73 1019 GLU A CA 1
ATOM 3598 C C . GLU A 1 466 ? -63.606 3.524 -2.589 1.00 164.04 1019 GLU A C 1
ATOM 3599 O O . GLU A 1 466 ? -63.060 3.031 -3.585 1.00 157.84 1019 GLU A O 1
ATOM 3601 N N . VAL A 1 467 ? -63.344 3.123 -1.345 1.00 172.50 1020 VAL A N 1
ATOM 3602 C CA . VAL A 1 467 ? -62.501 1.965 -1.057 1.00 155.16 1020 VAL A CA 1
ATOM 3603 C C . VAL A 1 467 ? -63.083 0.731 -1.730 1.00 149.38 1020 VAL A C 1
ATOM 3604 O O . VAL A 1 467 ? -62.354 -0.093 -2.279 1.00 154.33 1020 VAL A O 1
ATOM 3608 N N . MET A 1 468 ? -64.409 0.625 -1.701 1.00 142.66 1021 MET A N 1
ATOM 3609 C CA . MET A 1 468 ? -65.128 -0.515 -2.279 1.00 154.27 1021 MET A CA 1
ATOM 3610 C C . MET A 1 468 ? -64.977 -0.633 -3.815 1.00 161.77 1021 MET A C 1
ATOM 3611 O O . MET A 1 468 ? -64.700 -1.722 -4.336 1.00 153.52 1021 MET A O 1
ATOM 3613 N N . LYS A 1 469 ? -65.164 0.481 -4.527 1.00 165.65 1022 LYS A N 1
ATOM 3614 C CA . LYS A 1 469 ? -65.019 0.514 -5.985 1.00 157.16 1022 LYS A CA 1
ATOM 3615 C C . LYS A 1 469 ? -63.558 0.334 -6.414 1.00 163.15 1022 LYS A C 1
ATOM 3616 O O . LYS A 1 469 ? -63.284 -0.017 -7.563 1.00 177.19 1022 LYS A O 1
ATOM 3618 N N . ARG A 1 470 ? -62.630 0.585 -5.491 1.00 166.29 1023 ARG A N 1
ATOM 3619 C CA . ARG A 1 470 ? -61.199 0.367 -5.721 1.00 155.64 1023 ARG A CA 1
ATOM 3620 C C . ARG A 1 470 ? -60.859 -1.125 -5.664 1.00 138.04 1023 ARG A C 1
ATOM 3621 O O . ARG A 1 470 ? -60.085 -1.661 -6.478 1.00 127.56 1023 ARG A O 1
ATOM 3629 N N . ILE A 1 471 ? -61.452 -1.775 -4.674 1.00 125.05 1024 ILE A N 1
ATOM 3630 C CA . ILE A 1 471 ? -61.411 -3.209 -4.541 1.00 126.83 1024 ILE A CA 1
ATOM 3631 C C . ILE A 1 471 ? -62.148 -3.854 -5.722 1.00 145.44 1024 ILE A C 1
ATOM 3632 O O . ILE A 1 471 ? -61.785 -4.954 -6.163 1.00 150.20 1024 ILE A O 1
ATOM 3637 N N . GLN A 1 472 ? -63.148 -3.142 -6.253 1.00 143.62 1025 GLN A N 1
ATOM 3638 C CA . GLN A 1 472 ? -63.968 -3.626 -7.376 1.00 151.49 1025 GLN A CA 1
ATOM 3639 C C . GLN A 1 472 ? -63.196 -3.643 -8.696 1.00 161.47 1025 GLN A C 1
ATOM 3640 O O . GLN A 1 472 ? -63.254 -4.625 -9.444 1.00 160.19 1025 GLN A O 1
ATOM 3642 N N . SER A 1 473 ? -62.481 -2.555 -8.980 1.00 168.23 1026 SER A N 1
ATOM 3643 C CA . SER A 1 473 ? -61.649 -2.473 -10.177 1.00 156.75 1026 SER A CA 1
ATOM 3644 C C . SER A 1 473 ? -60.497 -3.469 -10.088 1.00 149.22 1026 SER A C 1
ATOM 3645 O O . SER A 1 473 ? -60.027 -3.974 -11.110 1.00 150.85 1026 SER A O 1
ATOM 3647 N N . LEU A 1 474 ? -60.053 -3.753 -8.864 1.00 148.59 1027 LEU A N 1
ATOM 3648 C CA . LEU A 1 474 ? -58.967 -4.702 -8.646 1.00 137.67 1027 LEU A CA 1
ATOM 3649 C C . LEU A 1 474 ? -59.462 -6.146 -8.732 1.00 132.01 1027 LEU A C 1
ATOM 3650 O O . LEU A 1 474 ? -58.836 -6.976 -9.384 1.00 134.99 1027 LEU A O 1
ATOM 3655 N N . LEU A 1 475 ? -60.561 -6.466 -8.059 1.00 131.84 1028 LEU A N 1
ATOM 3656 C CA . LEU A 1 475 ? -61.095 -7.817 -8.168 1.00 132.01 1028 LEU A CA 1
ATOM 3657 C C . LEU A 1 475 ? -61.642 -8.008 -9.591 1.00 149.81 1028 LEU A C 1
ATOM 3658 O O . LEU A 1 475 ? -61.743 -9.137 -10.082 1.00 149.50 1028 LEU A O 1
ATOM 3660 N N . ASP A 1 476 ? -61.950 -6.882 -10.246 1.00 150.53 1029 ASP A N 1
ATOM 3661 C CA . ASP A 1 476 ? -62.493 -6.830 -11.612 1.00 151.30 1029 ASP A CA 1
ATOM 3662 C C . ASP A 1 476 ? -63.734 -7.699 -11.757 1.00 158.33 1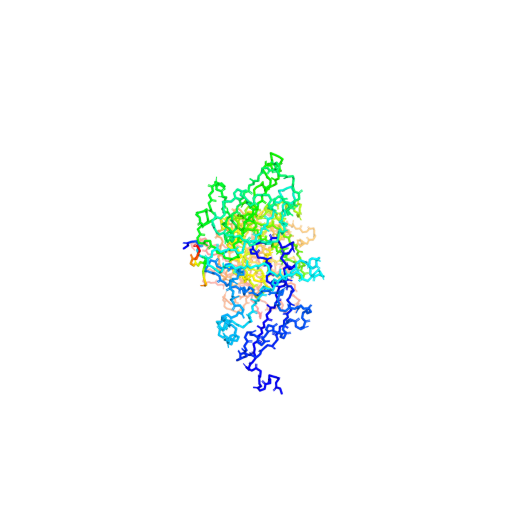029 ASP A C 1
ATOM 3663 O O . ASP A 1 476 ? -63.917 -8.373 -12.773 1.00 165.73 1029 ASP A O 1
ATOM 3665 N N . ILE A 1 477 ? -64.579 -7.671 -10.731 1.00 154.03 1030 ILE A N 1
ATOM 3666 C CA . ILE A 1 477 ? -65.847 -8.384 -10.749 1.00 147.95 1030 ILE A CA 1
ATOM 3667 C C . ILE A 1 477 ? -66.952 -7.455 -11.255 1.00 161.22 1030 ILE A C 1
ATOM 3668 O O . ILE A 1 477 ? -67.232 -6.419 -10.646 1.00 175.80 1030 ILE A O 1
ATOM 3670 N N . GLN A 1 478 ? -67.561 -7.811 -12.383 1.00 159.93 1031 GLN A N 1
ATOM 3671 C CA . GLN A 1 478 ? -68.690 -7.048 -12.905 1.00 159.42 1031 GLN A CA 1
ATOM 3672 C C . GLN A 1 478 ? -69.897 -7.290 -12.000 1.00 155.96 1031 GLN A C 1
ATOM 3673 O O . GLN A 1 478 ? -69.923 -8.272 -11.256 1.00 132.33 1031 GLN A O 1
ATOM 3675 N N . GLU A 1 479 ? -70.896 -6.409 -12.069 1.00 159.78 1032 GLU A N 1
ATOM 3676 C CA . GLU A 1 479 ? -71.985 -6.426 -11.091 1.00 162.98 1032 GLU A CA 1
ATOM 3677 C C . GLU A 1 479 ? -73.336 -6.882 -11.635 1.00 162.62 1032 GLU A C 1
ATOM 3678 O O . GLU A 1 479 ? -74.158 -7.414 -10.880 1.00 157.36 1032 GLU A O 1
ATOM 3684 N N . GLU A 1 481 ? -72.659 -9.152 -9.224 1.00 161.96 1034 GLU A N 1
ATOM 3685 C CA . GLU A 1 481 ? -72.409 -10.001 -8.058 1.00 157.97 1034 GLU A CA 1
ATOM 3686 C C . GLU A 1 481 ? -71.411 -9.386 -7.071 1.00 154.52 1034 GLU A C 1
ATOM 3687 O O . GLU A 1 481 ? -70.832 -10.107 -6.266 1.00 144.83 1034 GLU A O 1
ATOM 3689 N N . PHE A 1 482 ? -71.211 -8.068 -7.138 1.00 152.23 1035 PHE A N 1
ATOM 3690 C CA . PHE A 1 482 ? -70.374 -7.353 -6.168 1.00 143.59 1035 PHE A CA 1
ATOM 3691 C C . PHE A 1 482 ? -71.268 -6.543 -5.242 1.00 153.03 1035 PHE A C 1
ATOM 3692 O O . PHE A 1 482 ? -70.865 -6.155 -4.141 1.00 156.90 1035 PHE A O 1
ATOM 3700 N N . GLU A 1 483 ? -72.481 -6.266 -5.717 1.00 149.51 1036 GLU A N 1
ATOM 3701 C CA . GLU A 1 483 ? -73.588 -6.012 -4.815 1.00 149.49 1036 GLU A CA 1
ATOM 3702 C C . GLU A 1 483 ? -73.796 -7.341 -4.097 1.00 161.95 1036 GLU A C 1
ATOM 3703 O O . GLU A 1 483 ? -73.429 -8.389 -4.633 1.00 170.91 1036 GLU A O 1
ATOM 3705 N N . LYS A 1 484 ? -74.359 -7.309 -2.894 1.00 164.39 1037 LYS A N 1
ATOM 3706 C CA . LYS A 1 484 ? -74.497 -8.513 -2.063 1.00 155.91 1037 LYS A CA 1
ATOM 3707 C C . LYS A 1 484 ? -73.133 -9.049 -1.621 1.00 142.67 1037 LYS A C 1
ATOM 3708 O O . LYS A 1 484 ? -72.975 -10.235 -1.348 1.00 134.99 1037 LYS A O 1
ATOM 3710 N N . PHE A 1 485 ? -72.151 -8.157 -1.573 1.00 136.85 1038 PHE A N 1
ATOM 3711 C CA . PHE A 1 485 ? -70.936 -8.365 -0.800 1.00 131.79 1038 PHE A CA 1
ATOM 3712 C C . PHE A 1 485 ? -71.231 -7.818 0.599 1.00 131.71 1038 PHE A C 1
ATOM 3713 O O . PHE A 1 485 ? -72.222 -7.120 0.769 1.00 147.63 1038 PHE A O 1
ATOM 3721 N N . LYS A 1 486 ? -70.408 -8.128 1.598 1.00 124.68 1039 LYS A N 1
ATOM 3722 C CA . LYS A 1 486 ? -70.549 -7.507 2.927 1.00 126.76 1039 LYS A CA 1
ATOM 3723 C C . LYS A 1 486 ? -69.172 -7.450 3.576 1.00 126.43 1039 LYS A C 1
ATOM 3724 O O . LYS A 1 486 ? -68.370 -8.357 3.395 1.00 129.97 1039 LYS A O 1
ATOM 3726 N N . PHE A 1 487 ? -68.865 -6.356 4.269 1.00 113.34 1040 PHE A N 1
ATOM 3727 C CA . PHE A 1 487 ? -67.465 -6.039 4.571 1.00 114.62 1040 PHE A CA 1
ATOM 3728 C C . PHE A 1 487 ? -67.201 -5.969 6.065 1.00 120.94 1040 PHE A C 1
ATOM 3729 O O . PHE A 1 487 ? -67.972 -5.355 6.794 1.00 131.96 1040 PHE A O 1
ATOM 3737 N N . ALA A 1 488 ? -66.109 -6.570 6.532 1.00 113.73 1041 ALA A N 1
ATOM 3738 C CA . ALA A 1 488 ? -65.904 -6.631 7.982 1.00 106.71 1041 ALA A CA 1
ATOM 3739 C C . ALA A 1 488 ? -64.467 -6.460 8.473 1.00 105.65 1041 ALA A C 1
ATOM 3740 O O . ALA A 1 488 ? -63.505 -6.952 7.863 1.00 111.08 1041 ALA A O 1
ATOM 3742 N N . ILE A 1 489 ? -64.344 -5.751 9.595 1.00 99.83 1042 ILE A N 1
ATOM 3743 C CA . ILE A 1 489 ? -63.099 -5.698 10.346 1.00 100.77 1042 ILE A CA 1
ATOM 3744 C C . ILE A 1 489 ? -63.081 -6.968 11.202 1.00 106.66 1042 ILE A C 1
ATOM 3745 O O . ILE A 1 489 ? -64.113 -7.347 11.762 1.00 112.21 1042 ILE A O 1
ATOM 3747 N N . VAL A 1 490 ? -61.938 -7.649 11.264 1.00 108.39 1043 VAL A N 1
ATOM 3748 C CA . VAL A 1 490 ? -61.820 -8.917 11.999 1.00 102.26 1043 VAL A CA 1
ATOM 3749 C C . VAL A 1 490 ? -60.704 -8.870 13.016 1.00 91.81 1043 VAL A C 1
ATOM 3750 O O . VAL A 1 490 ? -59.536 -8.826 12.630 1.00 78.82 1043 VAL A O 1
ATOM 3754 N N . MET A 1 491 ? -61.011 -8.909 14.304 1.00 85.91 1044 MET A N 1
ATOM 3755 C CA . MET A 1 491 ? -59.898 -8.917 15.257 1.00 103.13 1044 MET A CA 1
ATOM 3756 C C . MET A 1 491 ? -59.893 -10.159 16.122 1.00 105.06 1044 MET A C 1
ATOM 3757 O O . MET A 1 491 ? -60.458 -11.182 15.750 1.00 115.67 1044 MET A O 1
ATOM 3762 N N . MET A 1 492 ? -59.204 -10.082 17.251 1.00 93.30 1045 MET A N 1
ATOM 3763 C CA . MET A 1 492 ? -59.093 -11.227 18.136 1.00 83.60 1045 MET A CA 1
ATOM 3764 C C . MET A 1 492 ? -60.476 -11.628 18.633 1.00 88.99 1045 MET A C 1
ATOM 3765 O O . MET A 1 492 ? -61.137 -10.834 19.286 1.00 106.99 1045 MET A O 1
ATOM 3770 N N . GLY A 1 493 ? -60.895 -12.851 18.311 1.00 94.19 1046 GLY A N 1
ATOM 3771 C CA . GLY A 1 493 ? -62.160 -13.424 18.747 1.00 91.03 1046 GLY A CA 1
ATOM 3772 C C . GLY A 1 493 ? -63.435 -12.642 18.441 1.00 101.03 1046 GLY A C 1
ATOM 3773 O O . GLY A 1 493 ? -64.449 -12.839 19.117 1.00 112.04 1046 GLY A O 1
ATOM 3774 N N . ARG A 1 494 ? -63.410 -11.763 17.438 1.00 92.67 1047 ARG A N 1
ATOM 3775 C CA . ARG A 1 494 ? -64.542 -10.848 17.215 1.00 109.19 1047 ARG A CA 1
ATOM 3776 C C . ARG A 1 494 ? -64.489 -10.279 15.793 1.00 110.08 1047 ARG A C 1
ATOM 3777 O O . ARG A 1 494 ? -63.400 -10.098 15.236 1.00 111.41 1047 ARG A O 1
ATOM 3785 N N . HIS A 1 495 ? -65.655 -10.016 15.202 1.00 107.58 1048 HIS A N 1
ATOM 3786 C CA . HIS A 1 495 ? -65.716 -9.309 13.918 1.00 108.53 1048 HIS A CA 1
ATOM 3787 C C . HIS A 1 495 ? -66.922 -8.388 13.856 1.00 121.02 1048 HIS A C 1
ATOM 3788 O O . HIS A 1 495 ? -68.064 -8.857 13.898 1.00 133.13 1048 HIS A O 1
ATOM 3795 N N . GLN A 1 496 ? -66.680 -7.077 13.780 1.00 120.79 1049 GLN A N 1
ATOM 3796 C CA . GLN A 1 496 ? -67.792 -6.135 13.610 1.00 129.56 1049 GLN A CA 1
ATOM 3797 C C . GLN A 1 496 ? -67.887 -5.825 12.131 1.00 122.25 1049 GLN A C 1
ATOM 3798 O O . GLN A 1 496 ? -66.881 -5.545 11.483 1.00 114.49 1049 GLN A O 1
ATOM 3800 N N . TYR A 1 497 ? -69.099 -5.917 11.598 1.00 127.01 1050 TYR A N 1
ATOM 3801 C CA . TYR A 1 497 ? -69.346 -5.644 10.191 1.00 129.75 1050 TYR A CA 1
ATOM 3802 C C . TYR A 1 497 ? -69.295 -4.153 9.883 1.00 144.46 1050 TYR A C 1
ATOM 3803 O O . TYR A 1 497 ? -69.116 -3.322 10.782 1.00 147.85 1050 TYR A O 1
ATOM 3812 N N . ILE A 1 498 ? -69.464 -3.832 8.601 1.00 148.90 1051 ILE A N 1
ATOM 3813 C CA . ILE A 1 498 ? -69.535 -2.452 8.132 1.00 153.83 1051 ILE A CA 1
ATOM 3814 C C . ILE A 1 498 ? -70.210 -2.390 6.764 1.00 175.41 1051 ILE A C 1
ATOM 3815 O O . ILE A 1 498 ? -69.607 -2.745 5.750 1.00 167.30 1051 ILE A O 1
ATOM 3817 N N . ASN A 1 499 ? -71.466 -1.937 6.762 1.00 191.59 1052 ASN A N 1
ATOM 3818 C CA . ASN A 1 499 ? -72.282 -1.760 5.556 1.00 195.86 1052 ASN A CA 1
ATOM 3819 C C . ASN A 1 499 ? -71.675 -0.811 4.521 1.00 193.43 1052 ASN A C 1
ATOM 3820 O O . ASN A 1 499 ? -70.692 -0.118 4.784 1.00 196.35 1052 ASN A O 1
ATOM 3822 N N . GLU A 1 500 ? -72.283 -0.779 3.342 1.00 199.98 1053 GLU A N 1
ATOM 3823 C CA . GLU A 1 500 ? -71.749 -0.023 2.217 1.00 179.12 1053 GLU A CA 1
ATOM 3824 C C . GLU A 1 500 ? -72.441 1.351 2.070 1.00 179.77 1053 GLU A C 1
ATOM 3825 O O . GLU A 1 500 ? -72.574 1.874 0.960 1.00 177.03 1053 GLU A O 1
ATOM 3831 N N . ASP A 1 501 ? -72.864 1.935 3.193 1.00 169.56 1054 ASP A N 1
ATOM 3832 C CA . ASP A 1 501 ? -73.704 3.136 3.173 1.00 156.39 1054 ASP A CA 1
ATOM 3833 C C . ASP A 1 501 ? -73.112 4.369 3.884 1.00 145.85 1054 ASP A C 1
ATOM 3834 O O . ASP A 1 501 ? -72.846 5.380 3.246 1.00 140.68 1054 ASP A O 1
ATOM 3836 N N . GLU A 1 502 ? -72.914 4.292 5.199 1.00 138.98 1055 GLU A N 1
ATOM 3837 C CA . GLU A 1 502 ? -72.553 5.478 5.985 1.00 140.98 1055 GLU A CA 1
ATOM 3838 C C . GLU A 1 502 ? -71.090 5.541 6.415 1.00 137.60 1055 GLU A C 1
ATOM 3839 O O . GLU A 1 502 ? -70.564 6.611 6.706 1.00 137.36 1055 GLU A O 1
ATOM 3841 N N . TYR A 1 503 ? -70.437 4.389 6.442 1.00 150.20 1056 TYR A N 1
ATOM 3842 C CA . TYR A 1 503 ? -69.108 4.261 7.029 1.00 157.26 1056 TYR A CA 1
ATOM 3843 C C . TYR A 1 503 ? -68.031 5.140 6.397 1.00 168.09 1056 TYR A C 1
ATOM 3844 O O . TYR A 1 503 ? -67.838 5.130 5.182 1.00 169.92 1056 TYR A O 1
ATOM 3853 N N . GLU A 1 504 ? -67.354 5.917 7.241 1.00 172.82 1057 GLU A N 1
ATOM 3854 C CA . GLU A 1 504 ? -66.141 6.631 6.856 1.00 163.64 1057 GLU A CA 1
ATOM 3855 C C . GLU A 1 504 ? -64.982 6.049 7.670 1.00 144.69 1057 GLU A C 1
ATOM 3856 O O . GLU A 1 504 ? -65.167 5.623 8.815 1.00 128.23 1057 GLU A O 1
ATOM 3862 N N . ASN A 1 506 ? -61.971 5.171 7.787 1.00 136.79 1059 ASN A N 1
ATOM 3863 C CA . ASN A 1 506 ? -62.028 4.704 9.170 1.00 146.33 1059 ASN A CA 1
ATOM 3864 C C . ASN A 1 506 ? -60.986 5.400 10.023 1.00 151.53 1059 ASN A C 1
ATOM 3865 O O . ASN A 1 506 ? -61.175 6.536 10.437 1.00 146.52 1059 ASN A O 1
ATOM 3867 N N . LEU A 1 507 ? -59.886 4.701 10.273 1.00 149.22 1060 LEU A N 1
ATOM 3868 C CA . LEU A 1 507 ? -58.810 5.218 11.104 1.00 147.74 1060 LEU A CA 1
ATOM 3869 C C . LEU A 1 507 ? -57.665 4.217 11.100 1.00 145.29 1060 LEU A C 1
ATOM 3870 O O . LEU A 1 507 ? -57.140 3.835 10.043 1.00 125.32 1060 LEU A O 1
ATOM 3872 N N . LYS A 1 508 ? -57.266 3.836 12.308 1.00 147.57 1061 LYS A N 1
ATOM 3873 C CA . LYS A 1 508 ? -56.415 2.687 12.537 1.00 131.57 1061 LYS A CA 1
ATOM 3874 C C . LYS A 1 508 ? -57.092 1.930 13.670 1.00 137.20 1061 LYS A C 1
ATOM 3875 O O . LYS A 1 508 ? -56.529 1.726 14.751 1.00 136.65 1061 LYS A O 1
ATOM 3877 N N . ASP A 1 509 ? -58.350 1.581 13.410 1.00 140.56 1062 ASP A N 1
ATOM 3878 C CA . ASP A 1 509 ? -59.043 0.509 14.112 1.00 131.44 1062 ASP A CA 1
ATOM 3879 C C . ASP A 1 509 ? -58.175 -0.758 13.953 1.00 135.04 1062 ASP A C 1
ATOM 3880 O O . ASP A 1 509 ? -58.040 -1.571 14.871 1.00 134.30 1062 ASP A O 1
ATOM 3885 N N . PHE A 1 510 ? -57.605 -0.915 12.756 1.00 133.97 1063 PHE A N 1
ATOM 3886 C CA . PHE A 1 510 ? -56.659 -1.994 12.445 1.00 132.20 1063 PHE A CA 1
ATOM 3887 C C . PHE A 1 510 ? -55.329 -1.783 13.171 1.00 144.70 1063 PHE A C 1
ATOM 3888 O O . PHE A 1 510 ? -54.531 -0.906 12.800 1.00 158.74 1063 PHE A O 1
ATOM 3896 N N . GLU A 1 511 ? -55.135 -2.593 14.211 1.00 135.13 1064 GLU A N 1
ATOM 3897 C CA . GLU A 1 511 ? -53.934 -2.675 15.047 1.00 123.90 1064 GLU A CA 1
ATOM 3898 C C . GLU A 1 511 ? -54.374 -3.363 16.343 1.00 120.62 1064 GLU A C 1
ATOM 3899 O O . GLU A 1 511 ? -55.561 -3.321 16.714 1.00 104.02 1064 GLU A O 1
ATOM 3901 N N . PRO A 1 512 ? -53.433 -4.043 17.013 1.00 121.39 1065 PRO A N 1
ATOM 3902 C CA . PRO A 1 512 ? -53.736 -4.655 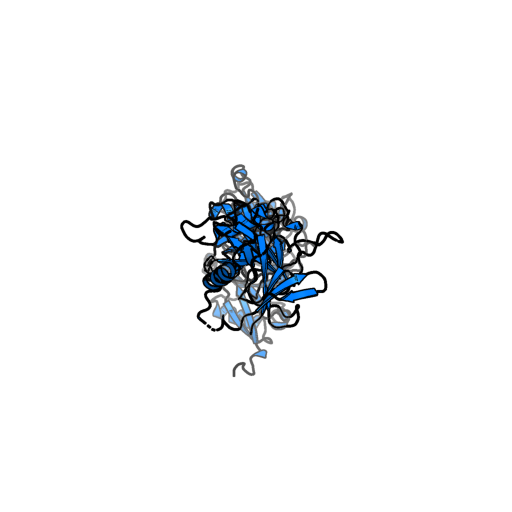18.312 1.00 130.45 1065 PRO A CA 1
ATOM 3903 C C . PRO A 1 512 ? -54.188 -3.628 19.339 1.00 144.06 1065 PRO A C 1
ATOM 3904 O O . PRO A 1 512 ? -53.362 -2.805 19.748 1.00 145.89 1065 PRO A O 1
ATOM 3908 N N . GLN A 1 513 ? -55.463 -3.652 19.732 1.00 147.15 1066 GLN A N 1
ATOM 3909 C CA . GLN A 1 513 ? -55.899 -2.802 20.834 1.00 150.55 1066 GLN A CA 1
ATOM 3910 C C . GLN A 1 513 ? -54.930 -3.118 21.965 1.00 154.44 1066 GLN A C 1
ATOM 3911 O O . GLN A 1 513 ? -54.595 -4.293 22.187 1.00 165.87 1066 GLN A O 1
ATOM 3917 N N . PRO A 1 514 ? -54.417 -2.071 22.632 1.00 142.92 1067 PRO A N 1
ATOM 3918 C CA . PRO A 1 514 ? -53.259 -2.246 23.518 1.00 129.88 1067 PRO A CA 1
ATOM 3919 C C . PRO A 1 514 ? -53.576 -3.228 24.648 1.00 127.02 1067 PRO A C 1
ATOM 3920 O O . PRO A 1 514 ? -54.234 -2.862 25.615 1.00 107.50 1067 PRO A O 1
ATOM 3924 N N . GLY A 1 515 ? -53.127 -4.476 24.485 1.00 134.94 1068 GLY A N 1
ATOM 3925 C CA . GLY A 1 515 ? -53.574 -5.598 25.297 1.00 129.69 1068 GLY A CA 1
ATOM 3926 C C . GLY A 1 515 ? -53.982 -6.801 24.449 1.00 124.53 1068 GLY A C 1
ATOM 3927 O O . GLY A 1 515 ? -54.951 -6.771 23.672 1.00 111.76 1068 GLY A O 1
ATOM 3928 N N . MET A 1 517 ? -51.608 -7.703 22.760 1.00 107.35 1070 MET A N 1
ATOM 3929 C CA . MET A 1 517 ? -50.462 -8.399 22.132 1.00 111.54 1070 MET A CA 1
ATOM 3930 C C . MET A 1 517 ? -50.309 -8.088 20.638 1.00 112.63 1070 MET A C 1
ATOM 3931 O O . MET A 1 517 ? -51.286 -8.117 19.887 1.00 101.75 1070 MET A O 1
ATOM 3936 N N . SER A 1 518 ? -49.062 -7.845 20.225 1.00 113.01 1071 SER A N 1
ATOM 3937 C CA . SER A 1 518 ? -48.715 -7.221 18.941 1.00 119.78 1071 SER A CA 1
ATOM 3938 C C . SER A 1 518 ? -49.113 -7.989 17.677 1.00 122.69 1071 SER A C 1
ATOM 3939 O O . SER A 1 518 ? -49.419 -7.370 16.661 1.00 125.35 1071 SER A O 1
ATOM 3942 N N . HIS A 1 519 ? -49.071 -9.320 17.717 1.00 120.62 1072 HIS A N 1
ATOM 3943 C CA . HIS A 1 519 ? -49.608 -10.132 16.618 1.00 115.02 1072 HIS A CA 1
ATOM 3944 C C . HIS A 1 519 ? -50.629 -11.121 17.187 1.00 109.09 1072 HIS A C 1
ATOM 3945 O O . HIS A 1 519 ? -50.501 -11.535 18.335 1.00 115.13 1072 HIS A O 1
ATOM 3952 N N . PRO A 1 520 ? -51.650 -11.510 16.398 1.00 108.00 1073 PRO A N 1
ATOM 3953 C CA . PRO A 1 520 ? -51.926 -11.216 14.991 1.00 103.96 1073 PRO A CA 1
ATOM 3954 C C . PRO A 1 520 ? -52.690 -9.918 14.790 1.00 111.04 1073 PRO A C 1
ATOM 3955 O O . PRO A 1 520 ? -53.464 -9.495 15.655 1.00 123.54 1073 PRO A O 1
ATOM 3959 N N . ARG A 1 521 ? -52.466 -9.297 13.639 1.00 108.72 1074 ARG A N 1
ATOM 3960 C CA . ARG A 1 521 ? -53.117 -8.042 13.295 1.00 100.65 1074 ARG A CA 1
ATOM 3961 C C . ARG A 1 521 ? -54.513 -8.331 12.758 1.00 94.37 1074 ARG A C 1
ATOM 3962 O O . ARG A 1 521 ? -54.787 -9.428 12.307 1.00 107.04 1074 ARG A O 1
ATOM 3964 N N . PRO A 1 522 ? -55.413 -7.356 12.842 1.00 96.87 1075 PRO A N 1
ATOM 3965 C CA . PRO A 1 522 ? -56.738 -7.475 12.229 1.00 97.70 1075 PRO A CA 1
ATOM 3966 C C . PRO A 1 522 ? -56.731 -7.339 10.709 1.00 93.01 1075 PRO A C 1
ATOM 3967 O O . PRO A 1 522 ? -55.743 -6.923 10.114 1.00 100.49 1075 PRO A O 1
ATOM 3971 N N . TRP A 1 523 ? -57.850 -7.668 10.085 1.00 92.40 1076 TRP A N 1
ATOM 3972 C CA . TRP A 1 523 ? -57.910 -7.664 8.632 1.00 98.84 1076 TRP A CA 1
ATOM 3973 C C . TRP A 1 523 ? -59.298 -7.306 8.134 1.00 101.24 1076 TRP A C 1
ATOM 3974 O O . TRP A 1 523 ? -60.317 -7.547 8.802 1.00 102.78 1076 TRP A O 1
ATOM 3985 N N . LEU A 1 524 ? -59.327 -6.712 6.954 1.00 84.90 1077 LEU A N 1
ATOM 3986 C CA . LEU A 1 524 ? -60.588 -6.435 6.312 1.00 100.03 1077 LEU A CA 1
ATOM 3987 C C . LEU A 1 524 ? -61.006 -7.705 5.576 1.00 106.29 1077 LEU A C 1
ATOM 3988 O O . LEU A 1 524 ? -60.185 -8.364 4.932 1.00 106.63 1077 LEU A O 1
ATOM 3993 N N . GLY A 1 525 ? -62.273 -8.076 5.709 1.00 102.31 1078 GLY A N 1
ATOM 3994 C CA . GLY A 1 525 ? -62.732 -9.309 5.117 1.00 77.65 1078 GLY A CA 1
ATOM 3995 C C . GLY A 1 525 ? -63.923 -9.112 4.217 1.00 94.25 1078 GLY A C 1
ATOM 3996 O O . GLY A 1 525 ? -64.798 -8.310 4.517 1.00 111.71 1078 GLY A O 1
ATOM 3997 N N . LEU A 1 526 ? -63.962 -9.863 3.122 1.00 100.72 1079 LEU A N 1
ATOM 3998 C CA . LEU A 1 526 ? -64.979 -9.697 2.085 1.00 110.42 1079 LEU A CA 1
ATOM 3999 C C . LEU A 1 526 ? -65.942 -10.892 2.001 1.00 117.94 1079 LEU A C 1
ATOM 4000 O O . LEU A 1 526 ? -65.613 -11.921 1.406 1.00 113.18 1079 LEU A O 1
ATOM 4005 N N . ASP A 1 527 ? -67.139 -10.714 2.563 1.00 112.53 1080 ASP A N 1
ATOM 4006 C CA . ASP A 1 527 ? -68.179 -11.743 2.663 1.00 101.14 1080 ASP A CA 1
ATOM 4007 C C . ASP A 1 527 ? -69.000 -12.009 1.397 1.00 115.89 1080 ASP A C 1
ATOM 4008 O O . ASP A 1 527 ? -69.862 -11.198 1.049 1.00 141.84 1080 ASP A O 1
ATOM 4013 N N . HIS A 1 528 ? -68.791 -13.154 0.747 1.00 103.50 1081 HIS A N 1
ATOM 4014 C CA . HIS A 1 528 ? -69.645 -13.560 -0.380 1.00 114.62 1081 HIS A CA 1
ATOM 4015 C C . HIS A 1 528 ? -69.525 -15.048 -0.731 1.00 108.15 1081 HIS A C 1
ATOM 4016 O O . HIS A 1 528 ? -68.994 -15.818 0.052 1.00 111.08 1081 HIS A O 1
ATOM 4023 N N . PHE A 1 529 ? -70.022 -15.450 -1.900 1.00 115.50 1082 PHE A N 1
ATOM 4024 C CA . PHE A 1 529 ? -70.131 -16.877 -2.232 1.00 130.07 1082 PHE A CA 1
ATOM 4025 C C . PHE A 1 529 ? -68.915 -17.475 -2.957 1.00 137.69 1082 PHE A C 1
ATOM 4026 O O . PHE A 1 529 ? -67.926 -16.780 -3.207 1.00 138.40 1082 PHE A O 1
ATOM 4034 N N . ASN A 1 530 ? -69.042 -18.764 -3.299 1.00 141.75 1083 ASN A N 1
ATOM 4035 C CA . ASN A 1 530 ? -67.965 -19.667 -3.745 1.00 131.66 1083 ASN A CA 1
ATOM 4036 C C . ASN A 1 530 ? -66.549 -19.195 -3.434 1.00 126.25 1083 ASN A C 1
ATOM 4037 O O . ASN A 1 530 ? -65.727 -19.970 -2.945 1.00 117.77 1083 ASN A O 1
ATOM 4042 N N . ASN B 2 12 ? -1.637 -69.232 -6.834 1.00 144.23 1108 ASN C N 1
ATOM 4043 C CA . ASN B 2 12 ? -0.950 -68.499 -7.896 1.00 137.01 1108 ASN C CA 1
ATOM 4044 C C . ASN B 2 12 ? 0.404 -69.173 -8.202 1.00 125.92 1108 ASN C C 1
ATOM 4045 O O . ASN B 2 12 ? 0.918 -69.901 -7.339 1.00 117.07 1108 ASN C O 1
ATOM 4050 N N . LYS B 2 13 ? 0.992 -68.970 -9.395 1.00 120.74 1109 LYS C N 1
ATOM 4051 C CA . LYS B 2 13 ? 0.600 -67.976 -10.419 1.00 112.81 1109 LYS C CA 1
ATOM 4052 C C . LYS B 2 13 ? -0.747 -68.197 -11.110 1.00 109.53 1109 LYS C C 1
ATOM 4053 O O . LYS B 2 13 ? -1.273 -67.279 -11.760 1.00 97.23 1109 LYS C O 1
ATOM 4059 N N . GLY B 2 14 ? -1.270 -69.417 -11.005 1.00 99.35 1110 GLY C N 1
ATOM 4060 C CA . GLY B 2 14 ? -2.626 -69.716 -11.431 1.00 85.28 1110 GLY C CA 1
ATOM 4061 C C . GLY B 2 14 ? -2.755 -70.250 -12.841 1.00 91.13 1110 GLY C C 1
ATOM 4062 O O . GLY B 2 14 ? -3.710 -69.910 -13.539 1.00 88.40 1110 GLY C O 1
ATOM 4063 N N A LYS B 2 15 ? -1.824 -71.107 -13.258 0.54 96.17 1111 LYS C N 1
ATOM 4064 N N B LYS B 2 15 ? -1.795 -71.082 -13.246 0.46 95.83 1111 LYS C N 1
ATOM 4065 C CA A LYS B 2 15 ? -1.755 -71.534 -14.656 0.54 91.64 1111 LYS C CA 1
ATOM 4066 C CA B LYS B 2 15 ? -1.793 -71.715 -14.562 0.46 93.24 1111 LYS C CA 1
ATOM 4067 C C A LYS B 2 15 ? -2.149 -72.996 -14.903 0.54 97.36 1111 LYS C C 1
ATOM 4068 C C B LYS B 2 15 ? -2.260 -73.164 -14.486 0.46 96.00 1111 LYS C C 1
ATOM 4069 O O A LYS B 2 15 ? -1.344 -73.769 -15.414 0.54 99.19 1111 LYS C O 1
ATOM 4070 O O B LYS B 2 15 ? -3.340 -73.528 -14.970 0.46 97.76 1111 LYS C O 1
ATOM 4081 N N A GLY B 2 16 ? -3.384 -73.367 -14.566 0.54 103.04 1112 GLY C N 1
ATOM 4082 N N B GLY B 2 16 ? -1.410 -73.977 -13.863 0.46 83.88 1112 GLY C N 1
ATOM 4083 C CA A GLY B 2 16 ? -3.831 -74.745 -14.707 0.54 97.78 1112 GLY C CA 1
ATOM 4084 C CA B GLY B 2 16 ? -1.541 -75.420 -13.854 0.46 74.28 1112 GLY C CA 1
ATOM 4085 C C A GLY B 2 16 ? -5.340 -74.860 -14.738 0.54 98.66 1112 GLY C C 1
ATOM 4086 C C B GLY B 2 16 ? -0.202 -76.019 -13.474 0.46 74.82 1112 GLY C C 1
ATOM 4087 O O A GLY B 2 16 ? -6.020 -74.028 -14.146 0.54 106.84 1112 GLY C O 1
ATOM 4088 O O B GLY B 2 16 ? 0.718 -75.293 -13.124 0.46 51.25 1112 GLY C O 1
ATOM 4089 N N A LYS B 2 17 ? -5.842 -75.907 -15.398 0.54 88.21 1113 LYS C N 1
ATOM 4090 N N B LYS B 2 17 ? -0.097 -77.341 -13.560 0.46 84.36 1113 LYS C N 1
ATOM 4091 C CA A LYS B 2 17 ? -7.261 -76.071 -15.779 0.54 94.52 1113 LYS C CA 1
ATOM 4092 C CA B LYS B 2 17 ? 1.084 -78.071 -13.103 0.46 97.10 1113 LYS C CA 1
ATOM 4093 C C A LYS B 2 17 ? -8.322 -75.295 -14.970 0.54 96.51 1113 LYS C C 1
ATOM 4094 C C B LYS B 2 17 ? 2.403 -77.483 -13.602 0.46 97.59 1113 LYS C C 1
ATOM 4095 O O A LYS B 2 17 ? -8.456 -75.458 -13.756 0.54 94.85 1113 LYS C O 1
ATOM 4096 O O B LYS B 2 17 ? 3.105 -76.797 -12.858 0.46 91.47 1113 LYS C O 1
ATOM 4107 N N B GLY B 2 18 ? 2.737 -77.745 -14.859 0.80 97.27 1114 GLY C N 1
ATOM 4108 C CA B GLY B 2 18 ? 4.005 -77.289 -15.401 0.80 107.70 1114 GLY C CA 1
ATOM 4109 C C B GLY B 2 18 ? 4.925 -78.429 -15.803 0.80 118.29 1114 GLY C C 1
ATOM 4110 O O B GLY B 2 18 ? 4.621 -79.598 -15.552 0.80 121.07 1114 GLY C O 1
ATOM 4111 N N B LYS B 2 19 ? 6.052 -78.087 -16.426 0.97 124.03 1115 LYS C N 1
ATOM 4112 C CA B LYS B 2 19 ? 6.995 -79.088 -16.927 0.97 116.76 1115 LYS C CA 1
ATOM 4113 C C B LYS B 2 19 ? 8.386 -78.944 -16.319 0.97 119.35 1115 LYS C C 1
ATOM 4114 O O B LYS B 2 19 ? 8.922 -79.905 -15.750 0.97 126.60 1115 LYS C O 1
#

Sequence (531 aa):
GPLGSEAHLYMQVQIVAEDQFCGHQGNDMYDEEKVKYTVFKVLKNSSLAEFVQSLSQTMGFPQDQIRLWPMQARSNGTKRPAMLDNEADGNKTMIELSDNENPWTIFLETVDPELAASGATLPKFDKDHDVMLFLKMYDPKTRSLNYCGHIYTPISCKIRDLLPVMCDRAGFIQDTSLILYEEVKPNLTERIQDYDVSLDKALDELMDGDIIVFQKDDPENDNSELPTAKEYFRDLYHRVDVIFCDKTIPNDPGFVVTLSNRMNYFQVAKTVAQRLNTDPMLLQFFKSQGYRDGPGNPLRHNYEGTLRDLLQFFKPRQPKKLYYQQLKMKITDFENRRSFKCIWLNSQFREEEITLYPDKHGCVRDLLEECKKAVELGEKASGKLRLLEIVSYKIIGVHQEDELLECLSPATSRTFRIEEIPLDQVDIDNEMLVTVAHFHKEVFGTFGIPFLLRIQGEHFREVMKRIQSLLDIQEEFEKFKFAIVMMGRHQYINEDEYENLKDFEPQPGMSHPRPWLGLDHFNNKGKKGGKKGK

B-factor: mean 102.6, std 27.26, range [51.25, 209.5]

Solvent-accessible surface area: 28556 Å² total; per-residue (Å²): 111,148,146,39,99,111,41,123,59,82,2,67,0,26,1,0,40,40,92,50,4,82,50,33,69,14,24,25,4,23,63,95,138,180,20,67,51,58,85,24,141,15,66,61,98,18,21,0,59,107,8,11,112,62,0,10,148,84,50,62,54,64,85,103,11,7,47,0,0,9,1,51,55,12,87,31,66,3,58,2,0,10,62,14,52,41,89,78,59,5,100,31,41,0,46,126,39,1,101,119,62,83,59,7,4,0,0,6,6,40,8,67,107,89,44,24,100,100,55,34,101,20,80,102,28,68,40,106,126,25,0,0,0,1,0,11,23,1,41,8,97,83,110,26,3,66,39,9,11,26,17,50,5,65,19,79,25,101,0,109,86,8,28,56,54,0,2,109,102,28,63,42,74,118,102,34,71,10,34,0,6,3,0,1,54,50,63,45,3,57,136,14,152,79,39,80,30,14,0,62,153,33,8,83,66,4,27,6,0,0,0,0,0,0,2,94,79,35,114,74,23,113,133,26,137,19,27,35,0,68,62,4,0,99,52,42,103,23,86,17,77,0,45,0,14,14,36,82,106,117,108,34,120,20,49,86,3,84,7,33,34,156,38,65,26,71,88,6,2,53,44,0,1,83,133,38,149,51,66,48,98,57,0,12,4,23,34,22,57,20,91,88,88,18,68,33,124,76,17,33,69,112,67,157,16,44,1,154,59,24,13,117,134,29,49,129,81,62,96,48,26,3,46,12,31,79,14,109,76,51,4,59,69,44,64,58,75,68,74,11,151,6,16,7,9,27,67,126,45,166,86,88,140,36,49,10,91,3,56,39,141,4,9,0,104,53,0,12,94,48,0,98,152,64,31,99,31,40,173,103,41,12,26,100,17,29,0,0,12,12,37,66,119,69,14,92,20,80,34,125,79,107,45,80,0,131,93,7,30,124,43,135,74,94,54,12,1,0,8,16,23,57,111,72,26,80,96,78,99,98,65,64,88,8,32,0,2,22,0,84,41,98,46,164,30,16,44,31,40,2,9,13,10,92,25,108,26,57,47,31,66,60,31,12,62,94,1,20,83,65,35,80,44,96,133,92,17,57,98,18,34,3,0,36,6,66,136,84,164,64,67,98,21,57,92,96,89,103,131,67,44,66,89,26,47,48,120,143,82,154,90,133,87,67,10,25,13,0,0,24,32,152,162,170,38,13,7,30,169,82,73

InterPro domains:
  IPR001394 Peptidase C19, ubiquitin carboxyl-terminal hydrolase [PF00443] (214-518)
  IPR002083 MATH/TRAF domain [PF22486] (70-194)
  IPR002083 MATH/TRAF domain [PS50144] (68-195)
  IPR002083 MATH/TRAF domain [SM00061] (70-176)
  IPR008974 TRAF-like [G3DSA:2.60.210.10] (63-210)
  IPR018200 Ubiquitin specific protease, conserved site [PS00972] (215-230)
  IPR018200 Ubiquitin specific protease, conserved site [PS00973] (448-465)
  IPR024729 Ubiquitin carboxyl-terminal hydrolase 7, ICP0-binding domain [PF12436] (620-865)
  IPR028889 Ubiquitin specific protease UPS, catalytic domain [PS50235] (214-521)
  IPR029346 Ubiquitin carboxyl-terminal hydrolase, C-terminal [PF14533] (875-1086)
  IPR038765 Papain-like cysteine peptidase superfamily [SSF54001] (209-550)
  IPR050164 Ubiquitin carboxyl-terminal hydrolases [PTHR24006] (78-522)

Organism: Homo sapiens (NCBI:txid9606)

Nearest PDB structures (foldseek):
  4z96-assembly1_A  TM=1.002E+00  e=0.000E+00  Homo sapiens
  5fwi-assembly1_C  TM=9.689E-01  e=3.606E-60  Homo sapiens
  5j7t-assembly1_A  TM=9.609E-01  e=1.301E-60  Homo sapiens
  4wpi-assembly1_A  TM=8.647E-01  e=2.210E-59  Homo sapiens
  4pyz-assembly2_B  TM=9.891E-01  e=3.411E-43  Homo sapiens

Secondary structure (DSSP, 8-state):
--S-TTGGGEEEEEEEEGGGGTT--SSSSS-TTTPPPEEEEEETTSBHHHHHHHHHHHHT--GGGEEEEEEEE-TTS-EEE----TTTGGGSBHHHHHTT-SSEEEEEEE--HHHHHTTPPPPP--TTTEEEEEEEEEEGGGTEEEEEEEEEEETTSBGGGGHHHHHHHHT--TT--EEEEEEEETTEEEE---SSSBHHHHSTT--TT-EEEEEE--GGGGGSSS-SHHHHHHHHHHEEEEEEEETTSSS---EEEEEETT-BHHHHHHHHHHTTTS-GGGEEEE---SSS-S--SB--TT---BHHHHTTTS-TTSPEEEEEEE-SS-HHHHTTB--EEEEEE-TTS-EEEEEE--BTT-BHHHHHHHHHTT----TTS---EEEEEEETTEEEEE--TTSBGGGS---SS-EEEEEEPPGGGSS-----EEEEEEESSSSS-EEEEEEEEE-----HHHHHHHHHHHHT-----TT-EEEEEETTEEEEE-SSS----S-SS-------SPPEEEEE---/--------

CATH classification: 3.10.20.90 (+1 more: 3.10.20.90)

Radius of gyration: 41.87 Å; Cα contacts (8 Å, |Δi|>4): 990; chains: 2; bounding box: 98×103×76 Å

GO terms:
  GO:0004843 cysteine-type deubiquitinase activity (F, IDA)
  GO:0016605 PML body (C, IDA)
  GO:1904262 negative regulation of TORC1 signaling (P, IDA)
  GO:0050821 protein stabilization (P, IDA)
  GO:0032435 negative regulation of proteasomal ubiquitin-dependent protein catabolic process (P, IDA)
  GO:0075342 symbiont-mediated disruption of host cell PML body (P, IDA)
  GO:0035520 monoubiquitinated protein deubiquitination (P, IDA)
  GO:0005634 nucleus (C, IDA)
  GO:0005829 cytosol (C, IDA)
  GO:0002039 p53 binding (F, IDA)
  GO:0042752 regulation of circadian rhythm (P, IDA)
  GO:0045721 negative regulation of gluconeogenesis (P, IDA)
  GO:0016579 protein deubiquitination (P, IDA)
  GO:0031647 regulation of protein stability (P, IDA)
  GO:0006307 DNA alkylation repair (P, IDA)
  GO:1990380 K48-linked deubiquitinase activity (F, IDA)
  GO:0004843 cysteine-type deubiquitinase activity (F, EXP)
  GO:0005634 nucleus (C, EXP)
  GO:0005694 chromosome (C, EXP)
  GO:0005737 cytoplasm (C, EXP)